Protein AF-A0A939ADZ7-F1 (afdb_monomer)

Secondary structure (DSSP, 8-state):
-----------------------------------------------PPPP-SB-SSGGGTTTSEEETTTTEEES-SSGGGSPTTEEEETTEEEE-TTB-SSGGGTGGGT-EEETTTTEEES-SSGGGSPTTEEEETTEEEE-SS-TT-EEEETTEEEEE-TTS-EEEESS----S-TTEEEEEEETTEEEEEEEPP---S-TTEEEEEETTTEEEEEE---B---S-TTEES-EEETTEEE--EE--S-SSGGGGGGG--S-TTS--EEEETTEEEE-GGG--PPPPPSSTTEEEEEETTTTEEEEEEPPTT-B---S-TTEEEEEEETTEEEEEEP------TTEEEEEETTTEEEEEEP-SB---S-TTEEEEEEETTEEEEEEP------TTEEEEEETTTEEEEEEP-SB---S-TTEEEEEEETTEEEEEE------S-TTB--EEETTTEEE--B---B---S-TTEES-EEETTEEEPPSEE-----S-TTEEEEE-TTT--EEEEE---B---S-TT--S-EEETTEEE---

Foldseek 3Di:
DDDDDDDDDDDDDDDDDDDDDDDDDDDDDDDDDDDDDDDDDDDPPDDPDFDPDFACAQVNGPVFGAPNVVRGTAQDDFQVSEAAQWTQDPRHTHGDDQFACFQVVLVVVCFTAPNRNRGTACDPFQVSEDPQWGDDPRDTDGAPADAQDWWDDAFFIWHQHPRNHIDGDQAPADPQFLQWGRWTDHGTHTDDTDGDDLCPVQPQWDWDADRNPGIDTDGDFDADDQPQPQFDGWTHDPSHTDGHDGHAQDDAQVSQVVVDPQFQQQAGFGDDSRDTDGDPVSHQDDDADPAQQWGFDQDGNPRDTDTDGHDWQCDGCLLFLQFDSWTDDPRHTDGDGHFQDPPQPQFDWDQDRHPGIDTHGHWDFDPLVWLQFPGWITDRSDIDGHGDDLDPPQPQWDWDQDTPPGTDTHGHWDADDLQFLQFPPWTGDPSHTDGDGHDFDDPPQPQFDWDQDRNPGTDTFGDFAFDDLVFLQFPRFTTDRSHTDGHPDGDDLCPVQPQWDWDADRNPRDIDTHGDFDFDDLVDPVFPRFTGDPSHTDGHD

Radius of gyration: 69.58 Å; Cα contacts (8 Å, |Δi|>4): 1138; chains: 1; bounding box: 148×89×194 Å

Solvent-accessible surface area (backbone atoms only — not comparable to full-atom values): 31118 Å² total; per-residue (Å²): 136,83,86,86,88,90,83,89,83,82,87,83,88,83,83,82,85,84,88,84,87,81,89,82,89,81,91,89,84,91,81,87,88,88,80,88,84,79,84,80,76,77,84,76,85,66,74,82,78,77,55,91,54,80,26,84,41,44,82,70,19,66,97,32,33,37,40,66,90,77,27,36,46,31,58,18,93,43,44,88,61,31,59,54,17,33,27,46,53,99,36,36,64,40,75,32,92,71,32,16,79,40,42,82,70,16,49,90,76,74,23,37,36,34,60,82,71,5,32,54,22,57,19,88,42,51,85,62,33,61,96,65,29,24,47,57,92,39,32,65,41,71,48,76,43,62,57,73,44,62,48,38,62,44,65,40,20,30,33,15,36,88,62,12,46,73,40,82,36,93,72,65,31,77,70,79,46,55,32,46,43,78,29,31,29,53,82,45,41,51,73,50,61,41,79,48,84,39,77,81,84,51,74,16,42,51,57,38,65,39,52,85,78,18,62,49,71,44,69,40,72,38,73,44,75,62,82,54,96,42,46,50,77,19,33,21,52,96,54,36,56,38,78,36,53,80,69,57,77,23,92,46,52,72,57,19,60,87,72,58,87,61,38,35,37,74,20,51,49,35,45,53,97,30,34,65,40,68,35,74,90,50,37,48,80,55,64,81,48,93,47,64,21,32,43,44,44,58,38,34,83,71,45,44,67,42,80,42,70,50,59,78,67,39,74,32,71,69,80,38,59,34,42,40,84,30,18,15,55,95,60,36,49,50,48,48,76,56,81,50,70,89,84,52,84,16,37,48,63,38,65,38,51,81,81,18,68,41,69,46,62,34,75,49,76,46,76,64,84,49,62,41,32,50,73,29,30,21,55,92,41,37,53,45,48,38,75,47,82,44,78,81,87,49,82,16,39,48,57,41,61,40,87,86,75,16,71,42,73,41,72,36,76,48,78,44,79,64,76,41,42,32,39,43,82,23,25,22,55,91,51,36,50,47,48,43,81,48,82,59,71,76,86,82,53,77,16,35,49,68,42,61,37,52,83,74,11,69,41,63,52,56,34,72,46,76,42,75,61,82,42,63,30,41,41,78,16,28,17,52,91,50,37,55,39,73,22,92,44,60,50,83,39,76,82,81,50,73,14,37,50,57,40,53,36,65,88,77,46,46,66,42,70,46,66,34,74,40,72,39,78,69,82,53,94,85,42,44,77,18,34,19,54,95,53,35,58,38,78,32,103

pLDDT: mean 81.33, std 15.47, range [29.09, 96.38]

Structure (mmCIF, N/CA/C/O backbone):
data_AF-A0A939ADZ7-F1
#
_entry.id   AF-A0A939ADZ7-F1
#
loop_
_atom_site.group_PDB
_atom_site.id
_atom_site.type_symbol
_atom_site.label_atom_id
_atom_site.label_alt_id
_atom_site.label_comp_id
_atom_site.label_asym_id
_atom_site.label_entity_id
_atom_site.label_seq_id
_atom_site.pdbx_PDB_ins_code
_atom_site.Cartn_x
_atom_site.Cartn_y
_atom_site.Cartn_z
_atom_site.occupancy
_atom_site.B_iso_or_equiv
_atom_site.auth_seq_id
_atom_site.auth_comp_id
_atom_site.auth_asym_id
_atom_site.auth_atom_id
_atom_site.pdbx_PDB_model_num
ATOM 1 N N . GLY A 1 1 ? -21.342 45.042 35.442 1.00 41.06 1 GLY A N 1
ATOM 2 C CA . GLY A 1 1 ? -21.899 45.095 34.077 1.00 41.06 1 GLY A CA 1
ATOM 3 C C . GLY A 1 1 ? -21.190 44.031 33.276 1.00 41.06 1 GLY A C 1
ATOM 4 O O . GLY A 1 1 ? -19.979 43.977 33.375 1.00 41.06 1 GLY A O 1
ATOM 5 N N . LEU A 1 2 ? -21.853 43.115 32.585 1.00 41.38 2 LEU A N 1
ATOM 6 C CA . LEU A 1 2 ? -23.225 43.089 32.074 1.00 41.38 2 LEU A CA 1
ATOM 7 C C . LEU A 1 2 ? -24.041 41.930 32.696 1.00 41.38 2 LEU A C 1
ATOM 9 O O . LEU A 1 2 ? -23.500 40.850 32.895 1.00 41.38 2 LEU A O 1
ATOM 13 N N . GLY A 1 3 ? -25.317 42.184 33.021 1.00 33.56 3 GLY A N 1
ATOM 14 C CA . GLY A 1 3 ? -26.369 41.157 33.184 1.00 33.56 3 GLY A CA 1
ATOM 15 C C . GLY A 1 3 ? -26.961 40.828 31.804 1.00 33.56 3 GLY A C 1
ATOM 16 O O . GLY A 1 3 ? -26.734 41.600 30.876 1.00 33.56 3 GLY A O 1
ATOM 17 N N . LEU A 1 4 ? -27.683 39.737 31.537 1.00 39.09 4 LEU A N 1
ATOM 18 C CA . LEU A 1 4 ? -28.850 39.102 32.182 1.00 39.09 4 LEU A CA 1
ATOM 19 C C . LEU A 1 4 ? -29.192 37.840 31.304 1.00 39.09 4 LEU A C 1
ATOM 21 O O . LEU A 1 4 ? -28.713 37.801 30.173 1.00 39.09 4 LEU A O 1
ATOM 25 N N . PRO A 1 5 ? -30.139 36.933 31.636 1.00 53.47 5 PRO A N 1
ATOM 26 C CA . PRO A 1 5 ? -30.211 36.044 32.793 1.00 53.47 5 PRO A CA 1
ATOM 27 C C . PRO A 1 5 ? -30.414 34.539 32.461 1.00 53.47 5 PRO A C 1
ATOM 29 O O . PRO A 1 5 ? -30.680 34.110 31.343 1.00 53.47 5 PRO A O 1
ATOM 32 N N . LEU A 1 6 ? -30.336 33.794 33.561 1.00 34.78 6 LEU A N 1
ATOM 33 C CA . LEU A 1 6 ? -30.658 32.408 33.895 1.00 34.78 6 LEU A CA 1
ATOM 34 C C . LEU A 1 6 ? -32.182 32.119 33.952 1.00 34.78 6 LEU A C 1
ATOM 36 O O . LEU A 1 6 ? -32.889 32.912 34.570 1.00 34.78 6 LEU A O 1
ATOM 40 N N . VAL A 1 7 ? -32.648 30.960 33.449 1.00 35.06 7 VAL A N 1
ATOM 41 C CA . VAL A 1 7 ? -33.830 30.185 33.935 1.00 35.06 7 VAL A CA 1
ATOM 42 C C . VAL A 1 7 ? -33.586 28.701 33.577 1.00 35.06 7 VAL A C 1
ATOM 44 O O . VAL A 1 7 ? -33.503 28.373 32.401 1.00 35.06 7 VAL A O 1
ATOM 47 N N . LEU A 1 8 ? -33.132 27.838 34.494 1.00 32.56 8 LEU A N 1
ATOM 48 C CA . LEU A 1 8 ? -33.889 26.977 35.426 1.00 32.56 8 LEU A CA 1
ATOM 49 C C . LEU A 1 8 ? -34.907 26.018 34.762 1.00 32.56 8 LEU A C 1
ATOM 51 O O . LEU A 1 8 ? -36.024 26.417 34.463 1.00 32.56 8 LEU A O 1
ATOM 55 N N . PHE A 1 9 ? -34.560 24.730 34.652 1.00 29.42 9 PHE A N 1
ATOM 56 C CA . PHE A 1 9 ? -35.536 23.634 34.694 1.00 29.42 9 PHE A CA 1
ATOM 57 C C . PHE A 1 9 ? -34.975 22.488 35.540 1.00 29.42 9 PHE A C 1
ATOM 59 O O . PHE A 1 9 ? -33.898 21.959 35.272 1.00 29.42 9 PHE A O 1
ATOM 66 N N . LEU A 1 10 ? -35.709 22.173 36.606 1.00 35.06 10 LEU A N 1
ATOM 67 C CA . LEU A 1 10 ? -35.498 21.046 37.503 1.00 35.06 10 LEU A CA 1
ATOM 68 C C . LEU A 1 10 ? -36.211 19.803 36.951 1.00 35.06 10 LEU A C 1
ATOM 70 O O . LEU A 1 10 ? -37.359 19.887 36.528 1.00 35.06 10 LEU A O 1
ATOM 74 N N . ALA A 1 11 ? -35.466 18.699 36.991 1.00 34.06 11 ALA A N 1
ATOM 75 C CA . ALA A 1 11 ? -35.806 17.316 37.336 1.00 34.06 11 ALA A CA 1
ATOM 76 C C . ALA A 1 11 ? -37.258 16.801 37.247 1.00 34.06 11 ALA A C 1
ATOM 78 O O . ALA A 1 11 ? -38.188 17.386 37.795 1.00 34.06 11 ALA A O 1
ATOM 79 N N . GLY A 1 12 ? -37.383 15.561 36.758 1.00 32.12 12 GLY A N 1
ATOM 80 C CA . GLY A 1 12 ? -38.486 14.674 37.133 1.00 32.12 12 GLY A CA 1
ATOM 81 C C . GLY A 1 12 ? -38.678 13.484 36.201 1.00 32.12 12 GLY A C 1
ATOM 82 O O . GLY A 1 12 ? -39.485 13.550 35.285 1.00 32.12 12 GLY A O 1
ATOM 83 N N . CYS A 1 13 ? -37.941 12.401 36.445 1.00 31.77 13 CYS A N 1
ATOM 84 C CA . CYS A 1 13 ? -38.163 11.083 35.847 1.00 31.77 13 CYS A CA 1
ATOM 85 C C . CYS A 1 13 ? -39.408 10.427 36.483 1.00 31.77 13 CYS A C 1
ATOM 87 O O . CYS A 1 13 ? -39.608 10.571 37.689 1.00 31.77 13 CYS A O 1
ATOM 89 N N . GLY A 1 14 ? -40.212 9.687 35.716 1.00 31.20 14 GLY A N 1
ATOM 90 C CA . GLY A 1 14 ? -41.337 8.917 36.258 1.00 31.20 14 GLY A CA 1
ATOM 91 C C . GLY A 1 14 ? -42.089 8.131 35.188 1.00 31.20 14 GLY A C 1
ATOM 92 O O . GLY A 1 14 ? -42.891 8.693 34.452 1.00 31.20 14 GLY A O 1
ATOM 93 N N . ALA A 1 15 ? -41.779 6.840 35.098 1.00 33.88 15 ALA A N 1
ATOM 94 C CA . ALA A 1 15 ? -42.425 5.846 34.248 1.00 33.88 15 ALA A CA 1
ATOM 95 C C . ALA A 1 15 ? -43.771 5.353 34.828 1.00 33.88 15 ALA A C 1
ATOM 97 O O . ALA A 1 15 ? -44.069 5.599 35.994 1.00 33.88 15 ALA A O 1
ATOM 98 N N . ALA A 1 16 ? -44.483 4.563 34.008 1.00 33.78 16 ALA A N 1
ATOM 99 C CA . ALA A 1 16 ? -45.806 3.944 34.196 1.00 33.78 16 ALA A CA 1
ATOM 100 C C . ALA A 1 16 ? -46.971 4.935 34.005 1.00 33.78 16 ALA A C 1
ATOM 102 O O . ALA A 1 16 ? -47.043 5.962 34.659 1.00 33.78 16 ALA A O 1
ATOM 103 N N . GLY A 1 17 ? -47.899 4.750 33.067 1.00 31.72 17 GLY A N 1
ATOM 104 C CA . GLY A 1 17 ? -48.517 3.508 32.614 1.00 31.72 17 GLY A CA 1
ATOM 105 C C . GLY A 1 17 ? -49.982 3.532 33.065 1.00 31.72 17 GLY A C 1
ATOM 106 O O . GLY A 1 17 ? -50.257 3.953 34.182 1.00 31.72 17 GLY A O 1
ATOM 107 N N . ILE A 1 18 ? -50.875 3.015 32.214 1.00 33.19 18 ILE A N 1
ATOM 108 C CA . ILE A 1 18 ? -52.309 2.737 32.447 1.00 33.19 18 ILE A CA 1
ATOM 109 C C . ILE A 1 18 ? -53.301 3.815 31.948 1.00 33.19 18 ILE A C 1
ATOM 111 O O . ILE A 1 18 ? -53.555 4.818 32.600 1.00 33.19 18 ILE A O 1
ATOM 115 N N . ALA A 1 19 ? -53.860 3.481 30.775 1.00 32.88 19 ALA A N 1
ATOM 116 C CA . ALA A 1 19 ? -55.273 3.428 30.361 1.00 32.88 19 ALA A CA 1
ATOM 117 C C . ALA A 1 19 ? -56.211 4.660 30.452 1.00 32.88 19 ALA A C 1
ATOM 119 O O . ALA A 1 19 ? -56.060 5.512 31.322 1.00 32.88 19 ALA A O 1
ATOM 120 N N . PRO A 1 20 ? -57.214 4.741 29.546 1.00 45.31 20 PRO A N 1
ATOM 121 C CA . PRO A 1 20 ? -58.005 5.947 29.339 1.00 45.31 20 PRO A CA 1
ATOM 122 C C . PRO A 1 20 ? -59.422 5.888 29.956 1.00 45.31 20 PRO A C 1
ATOM 124 O O . PRO A 1 20 ? -59.930 4.815 30.277 1.00 45.31 20 PRO A O 1
ATOM 127 N N . GLU A 1 21 ? -60.047 7.078 29.969 1.00 37.72 21 GLU A N 1
ATOM 128 C CA . GLU A 1 21 ? -61.492 7.393 30.070 1.00 37.72 21 GLU A CA 1
ATOM 129 C C . GLU A 1 21 ? -62.158 7.284 31.469 1.00 37.72 21 GLU A C 1
ATOM 131 O O . GLU A 1 21 ? -61.696 6.497 32.294 1.00 37.72 21 GLU A O 1
ATOM 136 N N . PRO A 1 22 ? -63.275 8.010 31.767 1.00 50.34 22 PRO A N 1
ATOM 137 C CA . PRO A 1 22 ? -64.154 8.740 30.831 1.00 50.34 22 PRO A CA 1
ATOM 138 C C . PRO A 1 22 ? -64.670 10.145 31.265 1.00 50.34 22 PRO A C 1
ATOM 140 O O . PRO A 1 22 ? -64.716 10.497 32.439 1.00 50.34 22 PRO A O 1
ATOM 143 N N . PHE A 1 23 ? -65.187 10.873 30.260 1.00 29.89 23 PHE A N 1
ATOM 144 C CA . PHE A 1 23 ? -66.397 11.732 30.261 1.00 29.89 23 PHE A CA 1
ATOM 145 C C . PHE A 1 23 ? -66.532 12.973 31.193 1.00 29.89 23 PHE A C 1
ATOM 147 O O . PHE A 1 23 ? -66.532 12.874 32.414 1.00 29.89 23 PHE A O 1
ATOM 154 N N . ILE A 1 24 ? -66.849 14.142 30.598 1.00 32.09 24 ILE A N 1
ATOM 155 C CA . ILE A 1 24 ? -68.176 14.831 30.594 1.00 32.09 24 ILE A CA 1
ATOM 156 C C . ILE A 1 24 ? -68.029 16.318 30.166 1.00 32.09 24 ILE A C 1
ATOM 158 O O . ILE A 1 24 ? -67.402 17.114 30.854 1.00 32.09 24 ILE A O 1
ATOM 162 N N . SER A 1 25 ? -68.712 16.653 29.058 1.00 29.09 25 SER A N 1
ATOM 163 C CA . SER A 1 25 ? -69.558 17.837 28.757 1.00 29.09 25 SER A CA 1
ATOM 164 C C . SER A 1 25 ? -69.064 19.280 28.991 1.00 29.09 25 SER A C 1
ATOM 166 O O . SER A 1 25 ? -68.845 19.691 30.124 1.00 29.09 25 SER A O 1
ATOM 168 N N . ALA A 1 26 ? -69.141 20.129 27.954 1.00 33.09 26 ALA A N 1
ATOM 169 C CA . ALA A 1 26 ? -70.299 21.012 27.690 1.00 33.09 26 ALA A CA 1
ATOM 170 C C . ALA A 1 26 ? -69.956 22.174 26.724 1.00 33.09 26 ALA A C 1
ATOM 172 O O . ALA A 1 26 ? -69.052 22.959 26.985 1.00 33.09 26 ALA A O 1
ATOM 173 N N . ASP A 1 27 ? -70.730 22.238 25.637 1.00 35.34 27 ASP A N 1
ATOM 174 C CA . ASP A 1 27 ? -71.333 23.389 24.936 1.00 35.34 27 ASP A CA 1
ATOM 175 C C . ASP A 1 27 ? -70.704 24.803 24.903 1.00 35.34 27 ASP A C 1
ATOM 177 O O . ASP A 1 27 ? -70.404 25.411 25.930 1.00 35.34 27 ASP A O 1
ATOM 181 N N . GLY A 1 28 ? -70.751 25.401 23.699 1.00 29.48 28 GLY A N 1
ATOM 182 C CA . GLY A 1 28 ? -71.043 26.831 23.525 1.00 29.48 28 GLY A CA 1
ATOM 183 C C . GLY A 1 28 ? -70.237 27.581 22.455 1.00 29.48 28 GLY A C 1
ATOM 184 O O . GLY A 1 28 ? -69.140 28.054 22.739 1.00 29.48 28 GLY A O 1
ATOM 185 N N . GLY A 1 29 ? -70.830 27.821 21.273 1.00 31.69 29 GLY A N 1
ATOM 186 C CA . GLY A 1 29 ? -70.430 28.940 20.400 1.00 31.69 29 GLY A CA 1
ATOM 187 C C . GLY A 1 29 ? -70.726 28.787 18.901 1.00 31.69 29 GLY A C 1
ATOM 188 O O . GLY A 1 29 ? -69.866 28.341 18.150 1.00 31.69 29 GLY A O 1
ATOM 189 N N . GLU A 1 30 ? -71.912 29.218 18.460 1.00 33.22 30 GLU A N 1
ATOM 190 C CA . GLU A 1 30 ? -72.320 29.365 17.049 1.00 33.22 30 GLU A CA 1
ATOM 191 C C . GLU A 1 30 ? -71.537 30.466 16.289 1.00 33.22 30 GLU A C 1
ATOM 193 O O . GLU A 1 30 ? -71.238 31.529 16.837 1.00 33.22 30 GLU A O 1
ATOM 198 N N . LEU A 1 31 ? -71.281 30.240 14.989 1.00 34.56 31 LEU A N 1
ATOM 199 C CA . LEU A 1 31 ? -70.804 31.220 13.993 1.00 34.56 31 LEU A CA 1
ATOM 200 C C . LEU A 1 31 ? -71.931 31.545 12.975 1.00 34.56 31 LEU A C 1
ATOM 202 O O . LEU A 1 31 ? -72.730 30.661 12.666 1.00 34.56 31 LEU A O 1
ATOM 206 N N . PRO A 1 32 ? -72.020 32.785 12.442 1.00 36.25 32 PRO A N 1
ATOM 207 C CA . PRO A 1 32 ? -73.154 33.265 11.636 1.00 36.25 32 PRO A CA 1
ATOM 208 C C . PRO A 1 32 ? -73.105 32.843 10.145 1.00 36.25 32 PRO A C 1
ATOM 210 O O . PRO A 1 32 ? -72.054 32.430 9.656 1.00 36.25 32 PRO A O 1
ATOM 213 N N . PRO A 1 33 ? -74.231 32.959 9.400 1.00 38.72 33 PRO A N 1
ATOM 214 C CA . PRO A 1 33 ? -74.482 32.207 8.169 1.00 38.72 33 PRO A CA 1
ATOM 215 C C . PRO A 1 33 ? -74.115 32.964 6.882 1.00 38.72 33 PRO A C 1
ATOM 217 O O . PRO A 1 33 ? -74.312 34.176 6.789 1.00 38.72 33 PRO A O 1
ATOM 220 N N . GLY A 1 34 ? -73.685 32.223 5.852 1.00 36.22 34 GLY A N 1
ATOM 221 C CA . GLY A 1 34 ? -73.659 32.715 4.469 1.00 36.22 34 GLY A CA 1
ATOM 222 C C . GLY A 1 34 ? -72.489 32.241 3.603 1.00 36.22 34 GLY A C 1
ATOM 223 O O . GLY A 1 34 ? -71.708 33.074 3.156 1.00 36.22 34 GLY A O 1
ATOM 224 N N . ALA A 1 35 ? -72.394 30.941 3.314 1.00 32.12 35 ALA A N 1
ATOM 225 C CA . ALA A 1 35 ? -71.758 30.447 2.089 1.00 32.12 35 ALA A CA 1
ATOM 226 C C . ALA A 1 35 ? -72.382 29.094 1.706 1.00 32.12 35 ALA A C 1
ATOM 228 O O . ALA A 1 35 ? -72.459 28.182 2.526 1.00 32.12 35 ALA A O 1
ATOM 229 N N . GLU A 1 36 ? -72.904 29.021 0.486 1.00 33.62 36 GLU A N 1
ATOM 230 C CA . GLU A 1 36 ? -73.672 27.911 -0.079 1.00 33.62 36 GLU A CA 1
ATOM 231 C C . GLU A 1 36 ? -72.821 26.641 -0.258 1.00 33.62 36 GLU A C 1
ATOM 233 O O . GLU A 1 36 ? -71.738 26.683 -0.837 1.00 33.62 36 GLU A O 1
ATOM 238 N N . LEU A 1 37 ? -73.345 25.495 0.188 1.00 30.09 37 LEU A N 1
ATOM 239 C CA . LEU A 1 37 ? -72.853 24.163 -0.170 1.00 30.09 37 LEU A CA 1
ATOM 240 C C . LEU A 1 37 ? -73.664 23.667 -1.370 1.00 30.09 37 LEU A C 1
ATOM 242 O O . LEU A 1 37 ? -74.788 23.186 -1.224 1.00 30.09 37 LEU A O 1
ATOM 246 N N . VAL A 1 38 ? -73.090 23.821 -2.563 1.00 36.84 38 VAL A N 1
ATOM 247 C CA . VAL A 1 38 ? -73.550 23.119 -3.761 1.00 36.84 38 VAL A CA 1
ATOM 248 C C . VAL A 1 38 ? -73.135 21.655 -3.628 1.00 36.84 38 VAL A C 1
ATOM 250 O O . VAL A 1 38 ? -71.985 21.334 -3.337 1.00 36.84 38 VAL A O 1
ATOM 253 N N . THR A 1 39 ? -74.124 20.791 -3.805 1.00 33.53 39 THR A N 1
ATOM 254 C CA . THR A 1 39 ? -74.076 19.331 -3.792 1.00 33.53 39 THR A CA 1
ATOM 255 C C . THR A 1 39 ? -72.997 18.790 -4.730 1.00 33.53 39 THR A C 1
ATOM 257 O O . THR A 1 39 ? -73.065 19.010 -5.938 1.00 33.53 39 THR A O 1
ATOM 260 N N . GLY A 1 40 ? -72.012 18.084 -4.169 1.00 31.84 40 GLY A N 1
ATOM 261 C CA . GLY A 1 40 ? -71.030 17.318 -4.930 1.00 31.84 40 GLY A CA 1
ATOM 262 C C . GLY A 1 40 ? -71.652 16.028 -5.454 1.00 31.84 40 GLY A C 1
ATOM 263 O O . GLY A 1 40 ? -71.938 15.121 -4.674 1.00 31.84 40 GLY A O 1
ATOM 264 N N . ASP A 1 41 ? -71.857 15.973 -6.767 1.00 37.19 41 ASP A N 1
ATOM 265 C CA . ASP A 1 41 ? -72.013 14.724 -7.503 1.00 37.19 41 ASP A CA 1
ATOM 266 C C . ASP A 1 41 ? -70.710 13.911 -7.409 1.00 37.19 41 ASP A C 1
ATOM 268 O O . ASP A 1 41 ? -69.616 14.427 -7.634 1.00 37.19 41 ASP A O 1
ATOM 272 N N . THR A 1 42 ? -70.880 12.649 -7.015 1.00 36.78 42 THR A N 1
ATOM 273 C CA . THR A 1 42 ? -70.026 11.466 -7.218 1.00 36.78 42 THR A CA 1
ATOM 274 C C . THR A 1 42 ? -68.594 11.714 -7.711 1.00 36.78 42 THR A C 1
ATOM 276 O O . THR A 1 42 ? -68.357 11.878 -8.909 1.00 36.78 42 THR A O 1
ATOM 279 N N . LEU A 1 43 ? -67.622 11.622 -6.796 1.00 33.53 43 LEU A N 1
ATOM 280 C CA . LEU A 1 43 ? -66.243 11.306 -7.162 1.00 33.53 43 LEU A CA 1
ATOM 281 C C . LEU A 1 43 ? -66.222 9.847 -7.635 1.00 33.53 43 LEU A C 1
ATOM 283 O O . LEU A 1 43 ? -66.379 8.919 -6.843 1.00 33.53 43 LEU A O 1
ATOM 287 N N . ASP A 1 44 ? -66.109 9.678 -8.943 1.00 35.09 44 ASP A N 1
ATOM 288 C CA . ASP A 1 44 ? -65.829 8.417 -9.611 1.00 35.09 44 ASP A CA 1
ATOM 289 C C . ASP A 1 44 ? -64.498 7.858 -9.074 1.00 35.09 44 ASP A C 1
ATOM 291 O O . ASP A 1 44 ? -63.436 8.433 -9.321 1.00 35.09 44 ASP A O 1
ATOM 295 N N . LEU A 1 45 ? -64.550 6.776 -8.286 1.00 45.06 45 LEU A N 1
ATOM 296 C CA . LEU A 1 45 ? -63.386 5.951 -7.938 1.00 45.06 45 LEU A CA 1
ATOM 297 C C . LEU A 1 45 ? -63.007 5.133 -9.179 1.00 45.06 45 LEU A C 1
ATOM 299 O O . LEU A 1 45 ? -63.145 3.911 -9.211 1.00 45.06 45 LEU A O 1
ATOM 303 N N . SER A 1 46 ? -62.570 5.830 -10.224 1.00 46.66 46 SER A N 1
ATOM 304 C CA . SER A 1 46 ? -61.907 5.202 -11.355 1.00 46.66 46 SER A CA 1
ATOM 305 C C . SER A 1 46 ? -60.553 4.686 -10.874 1.00 46.66 46 SER A C 1
ATOM 307 O O . SER A 1 46 ? -59.835 5.341 -10.114 1.00 46.66 46 SER A O 1
ATOM 309 N N . THR A 1 47 ? -60.251 3.448 -11.257 1.00 58.31 47 THR A N 1
ATOM 310 C CA . THR A 1 47 ? -58.935 2.819 -11.124 1.00 58.31 47 THR A CA 1
ATOM 311 C C . THR A 1 47 ? -57.830 3.815 -11.486 1.00 58.31 47 THR A C 1
ATOM 313 O O . THR A 1 47 ? -58.028 4.573 -12.436 1.00 58.31 47 THR A O 1
ATOM 316 N N . PRO A 1 48 ? -56.683 3.835 -10.777 1.00 66.50 48 PRO A N 1
ATOM 317 C CA . PRO A 1 48 ? -55.590 4.742 -11.118 1.00 66.50 48 PRO A CA 1
ATOM 318 C C . PRO A 1 48 ? -55.247 4.610 -12.606 1.00 66.50 48 PRO A C 1
ATOM 320 O O . PRO A 1 48 ? -55.114 3.492 -13.094 1.00 66.50 48 PRO A O 1
ATOM 323 N N . ASP A 1 49 ? -55.123 5.716 -13.336 1.00 78.06 49 ASP A N 1
ATOM 324 C CA . ASP A 1 49 ? -54.719 5.645 -14.742 1.00 78.06 49 ASP A CA 1
ATOM 325 C C . ASP A 1 49 ? -53.305 5.042 -14.847 1.00 78.06 49 ASP A C 1
ATOM 327 O O . ASP A 1 49 ? -52.398 5.413 -14.092 1.00 78.06 49 ASP A O 1
ATOM 331 N N . ILE A 1 50 ? -53.109 4.096 -15.772 1.00 80.88 50 ILE A N 1
ATOM 332 C CA . ILE A 1 50 ? -51.803 3.464 -16.004 1.00 80.88 50 ILE A CA 1
ATOM 333 C C . ILE A 1 50 ? -50.832 4.530 -16.545 1.00 80.88 50 ILE A C 1
ATOM 335 O O . ILE A 1 50 ? -51.171 5.199 -17.523 1.00 80.88 50 ILE A O 1
ATOM 339 N N . PRO A 1 51 ? -49.628 4.703 -15.960 1.00 81.88 51 PRO A N 1
ATOM 340 C CA . PRO A 1 51 ? -48.674 5.710 -16.412 1.00 81.88 51 PRO A CA 1
ATOM 341 C C . PRO A 1 51 ? -48.312 5.571 -17.898 1.00 81.88 51 PRO A C 1
ATOM 343 O O . PRO A 1 51 ? -47.779 4.547 -18.331 1.00 81.88 51 PRO A O 1
ATOM 346 N N . ASP A 1 52 ? -48.550 6.634 -18.669 1.00 73.69 52 ASP A N 1
ATOM 347 C CA . ASP A 1 52 ? -48.141 6.730 -20.070 1.00 73.69 52 ASP A CA 1
ATOM 348 C C . ASP A 1 52 ? -46.637 7.046 -20.169 1.00 73.69 52 ASP A C 1
ATOM 350 O O . ASP A 1 52 ? -46.204 8.188 -19.992 1.00 73.69 52 ASP A O 1
ATOM 354 N N . GLY A 1 53 ? -45.812 6.042 -20.476 1.00 77.38 53 GLY A N 1
ATOM 355 C CA . GLY A 1 53 ? -44.377 6.237 -20.697 1.00 77.38 53 GLY A CA 1
ATOM 356 C C . GLY A 1 53 ? -43.581 4.937 -20.827 1.00 77.38 53 GLY A C 1
ATOM 357 O O . GLY A 1 53 ? -44.059 3.877 -20.417 1.00 77.38 53 GLY A O 1
ATOM 358 N N . PRO A 1 54 ? -42.369 4.985 -21.419 1.00 83.38 54 PRO A N 1
ATOM 359 C CA . PRO A 1 54 ? -41.502 3.825 -21.454 1.00 83.38 54 PRO A CA 1
ATOM 360 C C . PRO A 1 54 ? -40.990 3.514 -20.051 1.00 83.38 54 PRO A C 1
ATOM 362 O O . PRO A 1 54 ? -40.474 4.396 -19.367 1.00 83.38 54 PRO A O 1
ATOM 365 N N . CYS A 1 55 ? -41.093 2.255 -19.649 1.00 90.50 55 CYS A N 1
ATOM 366 C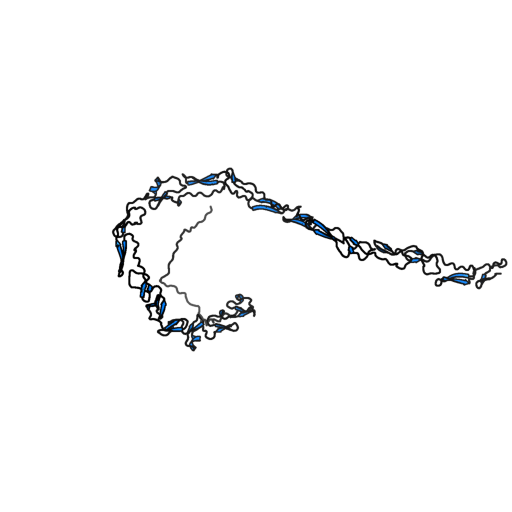 CA . CYS A 1 55 ? -40.612 1.798 -18.353 1.00 90.50 55 CYS A CA 1
ATOM 367 C C . CYS A 1 55 ? -39.354 0.940 -18.501 1.00 90.50 55 CYS A C 1
ATOM 369 O O . CYS A 1 55 ? -39.166 0.234 -19.498 1.00 90.50 55 CYS A O 1
ATOM 371 N N . THR A 1 56 ? -38.494 0.990 -17.488 1.00 89.56 56 THR A N 1
ATOM 372 C CA . THR A 1 56 ? -37.314 0.120 -17.363 1.00 89.56 56 THR A CA 1
ATOM 373 C C . THR A 1 56 ? -37.363 -0.748 -16.111 1.00 89.56 56 THR A C 1
ATOM 375 O O . THR A 1 56 ? -36.687 -1.775 -16.053 1.00 89.56 56 THR A O 1
ATOM 378 N N . SER A 1 57 ? -38.189 -0.372 -15.132 1.00 89.94 57 SER A N 1
ATOM 379 C CA . SER A 1 57 ? -38.431 -1.115 -13.899 1.00 89.94 57 SER A CA 1
ATOM 380 C C . SER A 1 57 ? -39.835 -0.840 -13.352 1.00 89.94 57 SER A C 1
ATOM 382 O O . SER A 1 57 ? -40.485 0.124 -13.751 1.00 89.94 57 SER A O 1
ATOM 384 N N . ASP A 1 58 ? -40.296 -1.657 -12.404 1.00 88.75 58 ASP A N 1
ATOM 385 C CA . ASP A 1 58 ? -41.606 -1.473 -11.757 1.00 88.75 58 ASP A CA 1
ATOM 386 C C . ASP A 1 58 ? -41.716 -0.142 -10.994 1.00 88.75 58 ASP A C 1
ATOM 388 O O . ASP A 1 58 ? -42.818 0.344 -10.755 1.00 88.75 58 ASP A O 1
ATOM 392 N N . GLU A 1 59 ? -40.593 0.494 -10.640 1.00 87.88 59 GLU A N 1
ATOM 393 C CA . GLU A 1 59 ? -40.614 1.813 -10.000 1.00 87.88 59 GLU A CA 1
ATOM 394 C C . GLU A 1 59 ? -41.205 2.901 -10.891 1.00 87.88 59 GLU A C 1
ATOM 396 O O . GLU A 1 59 ? -41.844 3.817 -10.374 1.00 87.88 59 GLU A O 1
ATOM 401 N N . ASP A 1 60 ? -41.052 2.752 -12.206 1.00 86.69 60 ASP A N 1
ATOM 402 C CA . ASP A 1 60 ? -41.560 3.685 -13.211 1.00 86.69 60 ASP A CA 1
ATOM 403 C C . ASP A 1 60 ? -43.091 3.584 -13.364 1.00 86.69 60 ASP A C 1
ATOM 405 O O . ASP A 1 60 ? -43.721 4.497 -13.894 1.00 86.69 60 ASP A O 1
ATOM 409 N N . CYS A 1 61 ? -43.692 2.480 -12.899 1.00 88.00 61 CYS A N 1
ATOM 410 C CA . CYS A 1 61 ? -45.089 2.127 -13.152 1.00 88.00 61 CYS A CA 1
ATOM 411 C C . CYS A 1 61 ? -45.981 2.123 -11.904 1.00 88.00 61 CYS A C 1
ATOM 413 O O . CYS A 1 61 ? -47.179 1.895 -12.047 1.00 88.00 61 CYS A O 1
ATOM 415 N N . LYS A 1 62 ? -45.444 2.366 -10.697 1.00 87.88 62 LYS A N 1
ATOM 416 C CA . LYS A 1 62 ? -46.184 2.240 -9.422 1.00 87.88 62 LYS A CA 1
ATOM 417 C C . LYS A 1 62 ? -47.551 2.962 -9.474 1.00 87.88 62 LYS A C 1
ATOM 419 O O . LYS A 1 62 ? -47.579 4.148 -9.802 1.00 87.88 62 LYS A O 1
ATOM 424 N N . PRO A 1 63 ? -48.670 2.300 -9.103 1.00 83.19 63 PRO A N 1
ATOM 425 C CA . PRO A 1 63 ? -48.776 0.989 -8.439 1.00 83.19 63 PRO A CA 1
ATOM 426 C C . PRO A 1 63 ? -48.779 -0.236 -9.381 1.00 83.19 63 PRO A C 1
ATOM 428 O O . PRO A 1 63 ? -48.965 -1.355 -8.913 1.00 83.19 63 PRO A O 1
ATOM 431 N N . PHE A 1 64 ? -48.586 -0.034 -10.681 1.00 90.62 64 PHE A N 1
ATOM 432 C CA . PHE A 1 64 ? -48.573 -1.056 -11.730 1.00 90.62 64 PHE A CA 1
ATOM 433 C C . PHE A 1 64 ? -47.168 -1.615 -11.996 1.00 90.62 64 PHE A C 1
ATOM 435 O O . PHE A 1 64 ? -46.197 -1.252 -11.329 1.00 90.62 64 PHE A O 1
ATOM 442 N N . TYR A 1 65 ? -47.051 -2.496 -12.993 1.00 92.12 65 TYR A N 1
ATOM 443 C CA . TYR A 1 65 ? -45.834 -3.262 -13.269 1.00 92.12 65 TYR A CA 1
ATOM 444 C C . TYR A 1 65 ? -45.273 -2.967 -14.658 1.00 92.12 65 TYR A C 1
ATOM 446 O O . TYR A 1 65 ? -46.016 -2.729 -15.609 1.00 92.12 65 TYR A O 1
ATOM 454 N N . CYS A 1 66 ? -43.953 -3.018 -14.799 1.00 92.19 66 CYS A N 1
ATOM 455 C CA . CYS A 1 66 ? -43.276 -2.772 -16.062 1.00 92.19 66 CYS A CA 1
ATOM 456 C C . CYS A 1 66 ? -43.097 -4.067 -16.864 1.00 92.19 66 CYS A C 1
ATOM 458 O O . CYS A 1 66 ? -42.311 -4.942 -16.488 1.00 92.19 66 CYS A O 1
ATOM 460 N N . ASP A 1 67 ? -43.731 -4.178 -18.039 1.00 91.69 67 ASP A N 1
ATOM 461 C CA . ASP A 1 67 ? -43.306 -5.192 -19.008 1.00 91.69 67 ASP A CA 1
ATOM 462 C C . ASP A 1 67 ? -42.029 -4.724 -19.707 1.00 91.69 67 ASP A C 1
ATOM 464 O O . ASP A 1 67 ? -42.069 -4.053 -20.740 1.00 91.69 67 ASP A O 1
ATOM 468 N N . THR A 1 68 ? -40.888 -5.143 -19.168 1.00 89.00 68 THR A N 1
ATOM 469 C CA . THR A 1 68 ? -39.551 -4.838 -19.697 1.00 89.00 68 THR A CA 1
ATOM 470 C C . THR A 1 68 ? -39.322 -5.299 -21.142 1.00 89.00 68 THR A C 1
ATOM 472 O O . THR A 1 68 ? -38.413 -4.793 -21.798 1.00 89.00 68 THR A O 1
ATOM 475 N N . LYS A 1 69 ? -40.134 -6.220 -21.687 1.00 89.19 69 LYS A N 1
ATOM 476 C CA . LYS A 1 69 ? -40.028 -6.641 -23.098 1.00 89.19 69 LYS A CA 1
ATOM 477 C C . LYS A 1 69 ? -40.691 -5.657 -24.049 1.00 89.19 69 LYS A C 1
ATOM 479 O O . LYS A 1 69 ? -40.190 -5.467 -25.155 1.00 89.19 69 LYS A O 1
ATOM 484 N N . SER A 1 70 ? -41.821 -5.074 -23.651 1.00 88.56 70 SER A N 1
ATOM 485 C CA . SER A 1 70 ? -42.501 -4.039 -24.439 1.00 88.56 70 SER A CA 1
ATOM 486 C C . SER A 1 70 ? -42.152 -2.615 -24.007 1.00 88.56 70 SER A C 1
ATOM 488 O O . SER A 1 70 ? -42.501 -1.693 -24.732 1.00 88.56 70 SER A O 1
ATOM 490 N N . ALA A 1 71 ? -41.461 -2.449 -22.874 1.00 89.81 71 ALA A N 1
ATOM 491 C CA . ALA A 1 71 ? -41.183 -1.177 -22.210 1.00 89.81 71 ALA A CA 1
ATOM 492 C C . ALA A 1 71 ? -42.460 -0.356 -21.958 1.00 89.81 71 ALA A C 1
ATOM 494 O O . ALA A 1 71 ? -42.496 0.831 -22.249 1.00 89.81 71 ALA A O 1
ATOM 495 N N . VAL A 1 72 ? -43.527 -0.995 -21.465 1.00 91.12 72 VAL A N 1
ATOM 496 C CA . VAL A 1 72 ? -44.828 -0.352 -21.192 1.00 91.12 72 VAL A CA 1
ATOM 497 C C . VAL A 1 72 ? -45.344 -0.813 -19.830 1.00 91.12 72 VAL A C 1
ATOM 499 O O . VAL A 1 72 ? -45.196 -1.991 -19.489 1.00 91.12 72 VAL A O 1
ATOM 502 N N . CYS A 1 73 ? -45.948 0.106 -19.075 1.00 92.25 73 CYS A N 1
ATOM 503 C CA . CYS A 1 73 ? -46.622 -0.193 -17.815 1.00 92.25 73 CYS A CA 1
ATOM 504 C C . CYS A 1 73 ? -47.929 -0.961 -18.053 1.00 92.25 73 CYS A C 1
ATOM 506 O O . CYS A 1 73 ? -48.687 -0.653 -18.969 1.00 92.25 73 CYS A O 1
ATOM 508 N N . VAL A 1 74 ? -48.179 -1.985 -17.244 1.00 91.44 74 VAL A N 1
ATOM 509 C CA . VAL A 1 74 ? -49.326 -2.890 -17.365 1.00 91.44 74 VAL A CA 1
ATOM 510 C C . VAL A 1 74 ? -49.876 -3.250 -15.988 1.00 91.44 74 VAL A C 1
ATOM 512 O O . VAL A 1 74 ? -49.132 -3.235 -15.007 1.00 91.44 74 VAL A O 1
ATOM 515 N N . GLU A 1 75 ? -51.151 -3.629 -15.900 1.00 90.19 75 GLU A N 1
ATOM 516 C CA . GLU A 1 75 ? -51.779 -3.926 -14.605 1.00 90.19 75 GLU A CA 1
ATOM 517 C C . GLU A 1 75 ? -51.191 -5.157 -13.922 1.00 90.19 75 GLU A C 1
ATOM 519 O O . GLU A 1 75 ? -51.092 -5.210 -12.699 1.00 90.19 75 GLU A O 1
ATOM 524 N N . CYS A 1 76 ? -50.779 -6.152 -14.707 1.00 91.81 76 CYS A N 1
ATOM 525 C CA . CYS A 1 76 ? -50.226 -7.386 -14.180 1.00 91.81 76 CYS A CA 1
ATOM 526 C C . CYS A 1 76 ? -49.282 -8.067 -15.172 1.00 91.81 76 CYS A C 1
ATOM 528 O O . CYS A 1 76 ? -49.379 -7.920 -16.391 1.00 91.81 76 CYS A O 1
ATOM 530 N N . LEU A 1 77 ? -48.377 -8.882 -14.632 1.00 90.19 77 LEU A N 1
ATOM 531 C CA . LEU A 1 77 ? -47.514 -9.782 -15.410 1.00 90.19 77 LEU A CA 1
ATOM 532 C C . LEU A 1 77 ? -47.741 -11.250 -15.032 1.00 90.19 77 LEU A C 1
ATOM 534 O O . LEU A 1 77 ? -47.496 -12.150 -15.834 1.00 90.19 77 LEU A O 1
ATOM 538 N N . ILE A 1 78 ? -48.221 -11.481 -13.809 1.00 91.19 78 ILE A N 1
ATOM 539 C CA . ILE A 1 78 ? -48.561 -12.779 -13.230 1.00 91.19 78 ILE A CA 1
ATOM 540 C C . ILE A 1 78 ? -49.816 -12.629 -12.365 1.00 91.19 78 ILE A C 1
ATOM 542 O O . ILE A 1 78 ? -50.135 -11.531 -11.922 1.00 91.19 78 ILE A O 1
ATOM 546 N N . ASN A 1 79 ? -50.504 -13.733 -12.065 1.00 87.56 79 ASN A N 1
ATOM 547 C CA . ASN A 1 79 ? -51.746 -13.700 -11.279 1.00 87.56 79 ASN A CA 1
ATOM 548 C C . ASN A 1 79 ? -51.576 -13.093 -9.878 1.00 87.56 79 ASN A C 1
ATOM 550 O O . ASN A 1 79 ? -52.491 -12.445 -9.397 1.00 87.56 79 ASN A O 1
ATOM 554 N N . ALA A 1 80 ? -50.407 -13.257 -9.250 1.00 86.31 80 ALA A N 1
ATOM 555 C CA . ALA A 1 80 ? -50.126 -12.710 -7.919 1.00 86.31 80 ALA A CA 1
ATOM 556 C C . ALA A 1 80 ? -50.075 -11.171 -7.873 1.00 86.31 80 ALA A C 1
ATOM 558 O O . ALA A 1 80 ? -50.057 -10.596 -6.792 1.00 86.31 80 ALA A O 1
ATOM 559 N N . HIS A 1 81 ? -50.014 -10.510 -9.032 1.00 91.00 81 HIS A N 1
ATOM 560 C CA . HIS A 1 81 ? -50.087 -9.051 -9.134 1.00 91.00 81 HIS A CA 1
ATOM 561 C C . HIS A 1 81 ? -51.532 -8.538 -9.051 1.00 91.00 81 HIS A C 1
ATOM 563 O O . HIS A 1 81 ? -51.747 -7.345 -8.867 1.00 91.00 81 HIS A O 1
ATOM 569 N N . CYS A 1 82 ? -52.515 -9.430 -9.188 1.00 86.31 82 CYS A N 1
ATOM 570 C CA . CYS A 1 82 ? -53.924 -9.101 -9.067 1.00 86.31 82 CYS A CA 1
ATOM 571 C C . CYS A 1 82 ? -54.426 -9.386 -7.645 1.00 86.31 82 CYS A C 1
ATOM 573 O O . CYS A 1 82 ? -53.969 -10.322 -6.988 1.00 86.31 82 CYS A O 1
ATOM 575 N N . GLY A 1 83 ? -55.380 -8.577 -7.177 1.00 83.62 83 GLY A N 1
ATOM 576 C CA . GLY A 1 83 ? -56.030 -8.776 -5.880 1.00 83.62 83 GLY A CA 1
ATOM 577 C C . GLY A 1 83 ? -56.911 -10.037 -5.829 1.00 83.62 83 GLY A C 1
ATOM 578 O O . GLY A 1 83 ? -57.155 -10.664 -6.868 1.00 83.62 83 GLY A O 1
ATOM 579 N N . PRO A 1 84 ? -57.414 -10.406 -4.635 1.00 83.19 84 PRO A N 1
ATOM 580 C CA . PRO A 1 84 ? -58.310 -11.547 -4.457 1.00 83.19 84 PRO A CA 1
ATOM 581 C C . PRO A 1 84 ? -59.467 -11.527 -5.467 1.00 83.19 84 PRO A C 1
ATOM 583 O O . PRO A 1 84 ? -60.078 -10.490 -5.712 1.00 83.19 84 PRO A O 1
ATOM 586 N N . GLY A 1 85 ? -59.726 -12.671 -6.108 1.00 83.44 85 GLY A N 1
ATOM 587 C CA . GLY A 1 85 ? -60.801 -12.820 -7.098 1.00 83.44 85 GLY A CA 1
ATOM 588 C C . GLY A 1 85 ? -60.408 -12.516 -8.546 1.00 83.44 85 GLY A C 1
ATOM 589 O O . GLY A 1 85 ? -61.165 -12.851 -9.458 1.00 83.44 85 GLY A O 1
ATOM 590 N N . TYR A 1 86 ? -59.213 -11.980 -8.798 1.00 89.75 86 TYR A N 1
ATOM 591 C CA . TYR A 1 86 ? -58.731 -11.647 -10.142 1.00 89.75 86 TYR A CA 1
ATOM 592 C C . TYR A 1 86 ? -57.574 -12.548 -10.596 1.00 89.75 86 TYR A C 1
ATOM 594 O O . TYR A 1 86 ? -56.863 -13.159 -9.799 1.00 89.75 86 TYR A O 1
ATOM 602 N N . GLN A 1 87 ? -57.385 -12.644 -11.909 1.00 90.50 87 GLN A N 1
ATOM 603 C CA . GLN A 1 87 ? -56.257 -13.305 -12.557 1.00 90.50 87 GLN A CA 1
ATOM 604 C C . GLN A 1 87 ? -55.699 -12.416 -13.666 1.00 90.50 87 GLN A C 1
ATOM 606 O O . GLN A 1 87 ? -56.414 -11.601 -14.246 1.00 90.50 87 GLN A O 1
ATOM 611 N N . CYS A 1 88 ? -54.423 -12.602 -13.986 1.00 92.44 88 CYS A N 1
ATOM 612 C CA . CYS A 1 88 ? -53.773 -11.817 -15.015 1.00 92.44 88 CYS A CA 1
ATOM 613 C C . CYS A 1 88 ? -54.040 -12.422 -16.392 1.00 92.44 88 CYS A C 1
ATOM 615 O O . CYS A 1 88 ? -53.526 -13.496 -16.719 1.00 92.44 88 CYS A O 1
ATOM 617 N N . GLU A 1 89 ? -54.805 -11.725 -17.227 1.00 92.00 89 GLU A N 1
ATOM 618 C CA . GLU A 1 89 ? -55.054 -12.132 -18.606 1.00 92.00 89 GLU A CA 1
ATOM 619 C C . GLU A 1 89 ? -54.716 -10.983 -19.549 1.00 92.00 89 GLU A C 1
ATOM 621 O O . GLU A 1 89 ? -55.196 -9.869 -19.399 1.00 92.00 89 GLU A O 1
ATOM 626 N N . LYS A 1 90 ? -53.842 -11.240 -20.530 1.00 90.62 90 LYS A N 1
ATOM 627 C CA . LYS A 1 90 ? -53.370 -10.219 -21.487 1.00 90.62 90 LYS A CA 1
ATOM 628 C C . LYS A 1 90 ? -52.837 -8.935 -20.827 1.00 90.62 90 LYS A C 1
ATOM 630 O O . LYS A 1 90 ? -52.849 -7.888 -21.463 1.00 90.62 90 LYS A O 1
ATOM 635 N N . LYS A 1 91 ? -52.256 -9.073 -19.629 1.00 90.19 91 LYS A N 1
ATOM 636 C CA . LYS A 1 91 ? -51.652 -7.996 -18.828 1.00 90.19 91 LYS A CA 1
ATOM 637 C C . LYS A 1 91 ? -52.656 -7.049 -18.147 1.00 90.19 91 LYS A C 1
ATOM 639 O O . LYS A 1 91 ? -52.246 -6.010 -17.635 1.00 90.19 91 LYS A O 1
ATOM 644 N N . GLU A 1 92 ? -53.928 -7.440 -18.110 1.00 89.75 92 GLU A N 1
ATOM 645 C CA . GLU A 1 92 ? -55.009 -6.802 -17.351 1.00 89.75 92 GLU A CA 1
ATOM 646 C C . GLU A 1 92 ? -55.496 -7.760 -16.254 1.00 89.75 92 GLU A C 1
ATOM 648 O O . GLU A 1 92 ? -55.510 -8.987 -16.442 1.00 89.75 92 GLU A O 1
ATOM 653 N N . CYS A 1 93 ? -55.887 -7.222 -15.100 1.00 89.69 93 CYS A N 1
ATOM 654 C CA . CYS A 1 93 ? -56.470 -8.025 -14.029 1.00 89.69 93 CYS A CA 1
ATOM 655 C C . CYS A 1 93 ? -57.960 -8.239 -14.296 1.00 89.69 93 CYS A C 1
ATOM 657 O O . CYS A 1 93 ? -58.788 -7.354 -14.099 1.00 89.69 93 CYS A O 1
ATOM 659 N N . VAL A 1 94 ? -58.322 -9.451 -14.710 1.00 89.56 94 VAL A N 1
ATOM 660 C CA . VAL A 1 94 ? -59.709 -9.835 -15.009 1.00 89.56 94 VAL A CA 1
ATOM 661 C C . VAL A 1 94 ? -60.245 -10.790 -13.950 1.00 89.56 94 VAL A C 1
ATOM 663 O O . VAL A 1 94 ? -59.490 -11.572 -13.375 1.00 89.56 94 VAL A O 1
ATOM 666 N N . LEU A 1 95 ? -61.547 -10.736 -13.663 1.00 86.50 95 LEU A N 1
ATOM 667 C CA . LEU A 1 95 ? -62.162 -11.607 -12.658 1.00 86.50 95 LEU A CA 1
ATOM 668 C C . LEU A 1 95 ? -61.938 -13.083 -13.041 1.00 86.50 95 LEU A C 1
ATOM 670 O O . LEU A 1 95 ? -62.297 -13.501 -14.147 1.00 86.50 95 LEU A O 1
ATOM 674 N N . LYS A 1 96 ? -61.329 -13.878 -12.149 1.00 86.50 96 LYS A N 1
ATOM 675 C CA . LYS A 1 96 ? -61.070 -15.303 -12.412 1.00 86.50 96 LYS A CA 1
ATOM 676 C C . LYS A 1 96 ? -62.398 -16.058 -12.478 1.00 86.50 96 LYS A C 1
ATOM 678 O O . LYS A 1 96 ? -63.354 -15.730 -11.780 1.00 86.50 96 LYS A O 1
ATOM 683 N N . SER A 1 97 ? -62.468 -17.107 -13.295 1.00 81.62 97 SER A N 1
ATOM 684 C CA . SER A 1 97 ? -63.669 -17.949 -13.361 1.00 81.62 97 SER A CA 1
ATOM 685 C C . SER A 1 97 ? -63.937 -18.600 -11.998 1.00 81.62 97 SER A C 1
ATOM 687 O O . SER A 1 97 ? -63.137 -19.416 -11.549 1.00 81.62 97 SER A O 1
ATOM 689 N N . GLY A 1 98 ? -65.063 -18.260 -11.361 1.00 76.88 98 GLY A N 1
ATOM 690 C CA . GLY A 1 98 ? -65.412 -18.709 -10.004 1.00 76.88 98 GLY A CA 1
ATOM 691 C C . GLY A 1 98 ? -64.817 -17.860 -8.873 1.00 76.88 98 GLY A C 1
ATOM 692 O O . GLY A 1 98 ? -65.021 -18.185 -7.707 1.00 76.88 98 GLY A O 1
ATOM 693 N N . GLY A 1 99 ? -64.093 -16.789 -9.206 1.00 83.81 99 GLY A N 1
ATOM 694 C CA . GLY A 1 99 ? -63.680 -15.779 -8.243 1.00 83.81 99 GLY A CA 1
ATOM 695 C C . GLY A 1 99 ? -64.746 -14.719 -8.029 1.00 83.81 99 GLY A C 1
ATOM 696 O O . GLY A 1 99 ? -65.665 -14.555 -8.835 1.00 83.81 99 GLY A O 1
ATOM 697 N N . CYS A 1 100 ? -64.601 -13.994 -6.933 1.00 88.25 100 CYS A N 1
ATOM 698 C CA . CYS A 1 100 ? -65.534 -12.959 -6.535 1.00 88.25 100 CYS A CA 1
ATOM 699 C C . CYS A 1 100 ? -64.816 -11.844 -5.774 1.00 88.25 100 CYS A C 1
ATOM 701 O O . CYS A 1 100 ? -63.716 -12.023 -5.259 1.00 88.25 100 CYS A O 1
ATOM 703 N N . THR A 1 101 ? -65.476 -10.699 -5.712 1.00 87.06 101 THR A N 1
ATOM 704 C CA . THR A 1 101 ? -65.128 -9.526 -4.906 1.00 87.06 101 THR A CA 1
ATOM 705 C C . THR A 1 101 ? -66.330 -9.024 -4.107 1.00 87.06 101 THR A C 1
ATOM 707 O O . THR A 1 101 ? -66.264 -7.964 -3.502 1.00 87.06 101 THR A O 1
ATOM 710 N N . SER A 1 102 ? -67.476 -9.700 -4.236 1.00 87.25 102 SER A N 1
ATOM 711 C CA . SER A 1 102 ? -68.713 -9.430 -3.507 1.00 87.25 102 SER A CA 1
ATOM 712 C C . SER A 1 102 ? -69.689 -10.594 -3.685 1.00 87.25 102 SER A C 1
ATOM 714 O O . SER A 1 102 ? -69.679 -11.280 -4.715 1.00 87.25 102 SER A O 1
ATOM 716 N N . ASP A 1 103 ? -70.602 -10.763 -2.731 1.00 82.62 103 ASP A N 1
ATOM 717 C CA . ASP A 1 103 ? -71.621 -11.824 -2.742 1.00 82.62 103 ASP A CA 1
ATOM 718 C C . ASP A 1 103 ? -72.499 -11.826 -3.997 1.00 82.62 103 ASP A C 1
ATOM 720 O O . ASP A 1 103 ? -72.959 -12.878 -4.453 1.00 82.62 103 ASP A O 1
ATOM 724 N N . ALA A 1 104 ? -72.701 -10.656 -4.610 1.00 83.38 104 ALA A N 1
ATOM 725 C CA . ALA A 1 104 ? -73.490 -10.506 -5.830 1.00 83.38 104 ALA A CA 1
ATOM 726 C C . ALA A 1 104 ? -72.966 -11.387 -6.980 1.00 83.38 104 ALA A C 1
ATOM 728 O O . ALA A 1 104 ? -73.742 -11.849 -7.818 1.00 83.38 104 ALA A O 1
ATOM 729 N N . GLN A 1 105 ? -71.658 -11.655 -7.001 1.00 85.56 105 GLN A N 1
ATOM 730 C CA . GLN A 1 105 ? -71.007 -12.492 -8.009 1.00 85.56 105 GLN A CA 1
ATOM 731 C C . GLN A 1 105 ? -71.109 -13.996 -7.692 1.00 85.56 105 GLN A C 1
ATOM 733 O O . GLN A 1 105 ? -70.983 -14.813 -8.602 1.00 85.56 105 GLN A O 1
ATOM 738 N N . CYS A 1 106 ? -71.419 -14.365 -6.445 1.00 82.88 106 CYS A N 1
ATOM 739 C CA . CYS A 1 106 ? -71.595 -15.750 -5.986 1.00 82.88 106 CYS A CA 1
ATOM 740 C C . CYS A 1 106 ? -73.067 -16.183 -5.884 1.00 82.88 106 CYS A C 1
ATOM 742 O O . CYS A 1 106 ? -73.380 -17.376 -5.856 1.00 82.88 106 CYS A O 1
ATOM 744 N N . THR A 1 107 ? -73.988 -15.216 -5.922 1.00 73.56 107 THR A N 1
ATOM 745 C CA . THR A 1 107 ? -75.428 -15.422 -5.700 1.00 73.56 107 THR A CA 1
ATOM 746 C C . THR A 1 107 ? -76.052 -16.425 -6.682 1.00 73.56 107 THR A C 1
ATOM 748 O O . THR A 1 107 ? -76.959 -17.169 -6.317 1.00 73.56 107 THR A O 1
ATOM 751 N N . ALA A 1 108 ? -75.552 -16.514 -7.922 1.00 70.94 108 ALA A N 1
ATOM 752 C CA . ALA A 1 108 ? -76.052 -17.470 -8.918 1.00 70.94 108 ALA A CA 1
ATOM 753 C C . ALA A 1 108 ? -75.783 -18.946 -8.550 1.00 70.94 108 ALA A C 1
ATOM 755 O O . ALA A 1 108 ? -76.465 -19.833 -9.066 1.00 70.94 108 ALA A O 1
ATOM 756 N N . ALA A 1 109 ? -74.817 -19.202 -7.662 1.00 67.44 109 ALA A N 1
ATOM 757 C CA . ALA A 1 109 ? -74.470 -20.524 -7.147 1.00 67.44 109 ALA A CA 1
ATOM 758 C C . ALA A 1 109 ? -75.038 -20.798 -5.739 1.00 67.44 109 ALA A C 1
ATOM 760 O O . ALA A 1 109 ? -74.852 -21.899 -5.230 1.00 67.44 109 ALA A O 1
ATOM 761 N N . GLY A 1 110 ? -75.733 -19.832 -5.119 1.00 75.44 110 GLY A N 1
ATOM 762 C CA . GLY A 1 110 ? -76.182 -19.934 -3.723 1.00 75.44 110 GLY A CA 1
ATOM 763 C C . GLY A 1 110 ? -75.037 -19.890 -2.706 1.00 75.44 110 GLY A C 1
ATOM 764 O O . GLY A 1 110 ? -75.196 -20.389 -1.600 1.00 75.44 110 GLY A O 1
ATOM 765 N N . LEU A 1 111 ? -73.895 -19.331 -3.107 1.00 85.25 111 LEU A N 1
ATOM 766 C CA . LEU A 1 111 ? -72.675 -19.198 -2.315 1.00 85.25 111 LEU A CA 1
ATOM 767 C C . LEU A 1 111 ? -72.463 -17.724 -1.944 1.00 85.25 111 LEU A C 1
ATOM 769 O O . LEU A 1 111 ? -73.021 -16.834 -2.596 1.00 85.25 111 LEU A O 1
ATOM 773 N N . ILE A 1 112 ? -71.625 -17.471 -0.946 1.00 86.62 112 ILE A N 1
ATOM 774 C CA . ILE A 1 112 ? -71.181 -16.134 -0.539 1.00 86.62 112 ILE A CA 1
ATOM 775 C C . ILE A 1 112 ? -69.715 -15.926 -0.911 1.00 86.62 112 ILE A C 1
ATOM 777 O O . ILE A 1 112 ? -68.985 -16.890 -1.144 1.00 86.62 112 ILE A O 1
ATOM 781 N N . CYS A 1 113 ? -69.293 -14.676 -1.047 1.00 87.88 113 CYS A N 1
ATOM 782 C CA . CYS A 1 113 ? -67.925 -14.361 -1.409 1.00 87.88 113 CYS A CA 1
ATOM 783 C C . CYS A 1 113 ? -67.044 -14.316 -0.165 1.00 87.88 113 CYS A C 1
ATOM 785 O O . CYS A 1 113 ? -67.234 -13.474 0.709 1.00 87.88 113 CYS A O 1
ATOM 787 N N . ASP A 1 114 ? -66.033 -15.175 -0.121 1.00 88.38 114 ASP A N 1
ATOM 788 C CA . ASP A 1 114 ? -64.892 -14.937 0.748 1.00 88.38 114 ASP A CA 1
ATOM 789 C C . ASP A 1 114 ? -64.049 -13.835 0.097 1.00 88.38 114 ASP A C 1
ATOM 791 O O . ASP A 1 114 ? -63.328 -14.091 -0.866 1.00 88.38 114 ASP A O 1
ATOM 795 N N . GLU A 1 115 ? -64.192 -12.593 0.562 1.00 85.31 115 GLU A N 1
ATOM 796 C CA . GLU A 1 115 ? -63.476 -11.436 0.003 1.00 85.31 115 GLU A CA 1
ATOM 797 C C . GLU A 1 115 ? -61.954 -11.516 0.221 1.00 85.31 115 GLU A C 1
ATOM 799 O O . GLU A 1 115 ? -61.193 -10.904 -0.531 1.00 85.31 115 GLU A O 1
ATOM 804 N N . GLU A 1 116 ? -61.492 -12.290 1.209 1.00 83.69 116 GLU A N 1
ATOM 805 C CA . GLU A 1 116 ? -60.068 -12.464 1.508 1.00 83.69 116 GLU A CA 1
ATOM 806 C C . GLU A 1 116 ? -59.417 -13.443 0.524 1.00 83.69 116 GLU A C 1
ATOM 808 O O . GLU A 1 116 ? -58.334 -13.182 -0.008 1.00 83.69 116 GLU A O 1
ATOM 813 N N . LEU A 1 117 ? -60.098 -14.551 0.222 1.00 82.81 117 LEU A N 1
ATOM 814 C CA . LEU A 1 117 ? -59.642 -15.547 -0.755 1.00 82.81 117 LEU A CA 1
ATOM 815 C C . LEU A 1 117 ? -60.078 -15.214 -2.195 1.00 82.81 117 LEU A C 1
ATOM 817 O O . LEU A 1 117 ? -59.510 -15.720 -3.175 1.00 82.81 117 LEU A O 1
ATOM 821 N N . GLY A 1 118 ? -61.078 -14.345 -2.335 1.00 86.06 118 GLY A N 1
ATOM 822 C CA . GLY A 1 118 ? -61.754 -14.000 -3.579 1.00 86.06 118 GLY A CA 1
ATOM 823 C C . GLY A 1 118 ? -62.392 -15.210 -4.252 1.00 86.06 118 GLY A C 1
ATOM 824 O O . GLY A 1 118 ? -62.246 -15.390 -5.467 1.00 86.06 118 GLY A O 1
ATOM 825 N N . GLU A 1 119 ? -63.023 -16.085 -3.467 1.00 87.81 119 GLU A N 1
ATOM 826 C CA . GLU A 1 119 ? -63.675 -17.321 -3.918 1.00 87.81 119 GLU A CA 1
ATOM 827 C C . GLU A 1 119 ? -65.091 -17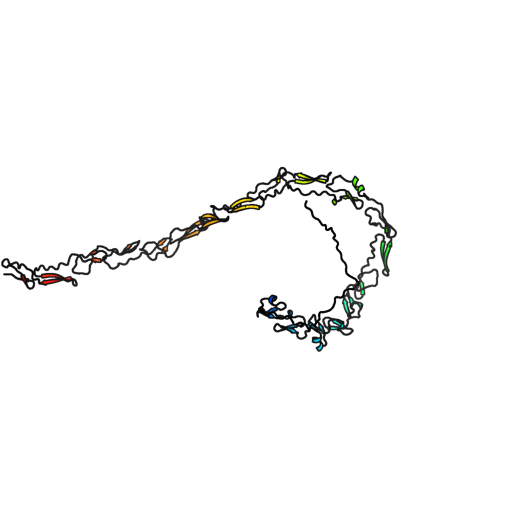.443 -3.363 1.00 87.81 119 GLU A C 1
ATOM 829 O O . GLU A 1 119 ? -65.374 -17.047 -2.235 1.00 87.81 119 GLU A O 1
ATOM 834 N N . CYS A 1 120 ? -65.991 -18.016 -4.162 1.00 88.50 120 CYS A N 1
ATOM 835 C CA . CYS A 1 120 ? -67.346 -18.296 -3.710 1.00 88.50 120 CYS A CA 1
ATOM 836 C C . CYS A 1 120 ? -67.366 -19.553 -2.828 1.00 88.50 120 CYS A C 1
ATOM 838 O O . CYS A 1 120 ? -67.064 -20.651 -3.304 1.00 88.50 120 CYS A O 1
ATOM 840 N N . VAL A 1 121 ? -67.761 -19.392 -1.569 1.00 87.69 121 VAL A N 1
ATOM 841 C CA . VAL A 1 121 ? -67.802 -20.426 -0.526 1.00 87.69 121 VAL A CA 1
ATOM 842 C C . VAL A 1 121 ? -69.217 -20.582 0.036 1.00 87.69 121 VAL A C 1
ATOM 844 O O . VAL A 1 121 ? -70.066 -19.712 -0.138 1.00 87.69 121 VAL A O 1
ATOM 847 N N . GLU A 1 122 ? -69.511 -21.705 0.693 1.00 88.00 122 GLU A N 1
ATOM 848 C CA . GLU A 1 122 ? -70.827 -21.915 1.326 1.00 88.00 122 GLU A CA 1
ATOM 849 C C . GLU A 1 122 ? -70.982 -21.062 2.591 1.00 88.00 122 GLU A C 1
ATOM 851 O O . GLU A 1 122 ? -72.091 -20.664 2.931 1.00 88.00 122 GLU A O 1
ATOM 856 N N . CYS A 1 123 ? -69.871 -20.774 3.270 1.00 86.31 123 CYS A N 1
ATOM 857 C CA . CYS A 1 123 ? -69.831 -19.983 4.490 1.00 86.31 123 CYS A CA 1
ATOM 858 C C . CYS A 1 123 ? -68.467 -19.306 4.658 1.00 86.31 123 CYS A C 1
ATOM 860 O O . CYS A 1 123 ? -67.444 -19.861 4.256 1.00 86.31 123 CYS A O 1
ATOM 862 N N . VAL A 1 124 ? -68.447 -18.147 5.306 1.00 84.19 124 VAL A N 1
ATOM 863 C CA . VAL A 1 124 ? -67.236 -17.453 5.767 1.00 84.19 124 VAL A CA 1
ATOM 864 C C . VAL A 1 124 ? -67.189 -17.519 7.293 1.00 84.19 124 VAL A C 1
ATOM 866 O O . VAL A 1 124 ? -66.129 -17.661 7.901 1.00 84.19 124 VAL A O 1
ATOM 869 N N . GLU A 1 125 ? -68.354 -17.514 7.933 1.00 81.44 125 GLU A N 1
ATOM 870 C CA . GLU A 1 125 ? -68.519 -17.591 9.375 1.00 81.44 125 GLU A CA 1
ATOM 871 C C . GLU A 1 125 ? -69.702 -18.497 9.756 1.00 81.44 125 GLU A C 1
ATOM 873 O O . GLU A 1 125 ? -70.531 -18.893 8.939 1.00 81.44 125 GLU A O 1
ATOM 878 N N . ALA A 1 126 ? -69.788 -18.876 11.033 1.00 71.50 126 ALA A N 1
ATOM 879 C CA . ALA A 1 126 ? -70.755 -19.881 11.484 1.00 71.50 126 ALA A CA 1
ATOM 880 C C . ALA A 1 126 ? -72.228 -19.483 11.271 1.00 71.50 126 ALA A C 1
ATOM 882 O O . ALA A 1 126 ? -73.083 -20.360 11.180 1.00 71.50 126 ALA A O 1
ATOM 883 N N . LYS A 1 127 ? -72.536 -18.180 11.182 1.00 78.44 127 LYS A N 1
ATOM 884 C CA . LYS A 1 127 ? -73.908 -17.691 10.965 1.00 78.44 127 LYS A CA 1
ATOM 885 C C . LYS A 1 127 ? -74.421 -17.943 9.544 1.00 78.44 127 LYS A C 1
ATOM 887 O O . LYS A 1 127 ? -75.624 -17.833 9.324 1.00 78.44 127 LYS A O 1
ATOM 892 N N . ASP A 1 128 ? -73.522 -18.258 8.614 1.00 83.19 128 ASP A N 1
ATOM 893 C CA . ASP A 1 128 ? -73.865 -18.532 7.220 1.00 83.19 128 ASP A CA 1
ATOM 894 C C . ASP A 1 128 ? -74.377 -19.972 7.036 1.00 83.19 128 ASP A C 1
ATOM 896 O O . ASP A 1 128 ? -74.980 -20.287 6.013 1.00 83.19 128 ASP A O 1
ATOM 900 N N . CYS A 1 129 ? -74.180 -20.839 8.039 1.00 81.62 129 CYS A N 1
ATOM 901 C CA . CYS A 1 129 ? -74.613 -22.234 8.030 1.00 81.62 129 CYS A CA 1
ATOM 902 C C . CYS A 1 129 ? -75.958 -22.452 8.736 1.00 81.62 129 CYS A C 1
ATOM 904 O O . CYS A 1 129 ? -76.384 -21.666 9.589 1.00 81.62 129 CYS A O 1
ATOM 906 N N . GLU A 1 130 ? -76.637 -23.556 8.408 1.00 82.25 130 GLU A N 1
ATOM 907 C CA . GLU A 1 130 ? -77.903 -23.908 9.051 1.00 82.25 130 GLU A CA 1
ATOM 908 C C . GLU A 1 130 ? -77.705 -24.312 10.527 1.00 82.25 130 GLU A C 1
ATOM 910 O O . GLU A 1 130 ? -76.616 -24.648 10.996 1.00 82.25 130 GLU A O 1
ATOM 915 N N . THR A 1 131 ? -78.787 -24.273 11.311 1.00 75.69 131 THR A N 1
ATOM 916 C CA . THR A 1 131 ? -78.733 -24.629 12.738 1.00 75.69 131 THR A CA 1
ATOM 917 C C . THR A 1 131 ? -78.293 -26.085 12.919 1.00 75.69 131 THR A C 1
ATOM 919 O O . THR A 1 131 ? -78.991 -26.999 12.486 1.00 75.69 131 THR A O 1
ATOM 922 N N . GLY A 1 132 ? -77.178 -26.301 13.623 1.00 71.62 132 GLY A N 1
ATOM 923 C CA . GLY A 1 132 ? -76.567 -27.625 13.786 1.00 71.62 132 GLY A CA 1
ATOM 924 C C . GLY A 1 132 ? -75.355 -27.869 12.882 1.00 71.62 132 GLY A C 1
ATOM 925 O O . GLY A 1 132 ? -74.828 -28.983 12.876 1.00 71.62 132 GLY A O 1
ATOM 926 N N . GLU A 1 133 ? -74.906 -26.848 12.151 1.00 80.81 133 GLU A N 1
ATOM 927 C CA . GLU A 1 133 ? -73.691 -26.863 11.343 1.00 80.81 133 GLU A CA 1
ATOM 928 C C . GLU A 1 133 ? -72.676 -25.805 11.806 1.00 80.81 133 GLU A C 1
ATOM 930 O O . GLU A 1 133 ? -72.995 -24.890 12.569 1.00 80.81 133 GLU A O 1
ATOM 935 N N . TYR A 1 134 ? -71.424 -25.954 11.379 1.00 75.12 134 TYR A N 1
ATOM 936 C CA . TYR A 1 134 ? -70.341 -25.006 11.606 1.00 75.12 134 TYR A CA 1
ATOM 937 C C . TYR A 1 134 ? -69.551 -24.779 10.321 1.00 75.12 134 TYR A C 1
ATOM 939 O O . TYR A 1 134 ? -69.414 -25.686 9.495 1.00 75.12 134 TYR A O 1
ATOM 947 N N . CYS A 1 135 ? -69.022 -23.566 10.166 1.00 80.00 135 CYS A N 1
ATOM 948 C CA . CYS A 1 135 ? -68.223 -23.210 9.006 1.00 80.00 135 CYS A CA 1
ATOM 949 C C . CYS A 1 135 ? -66.765 -23.625 9.203 1.00 80.00 135 CYS A C 1
ATOM 951 O O . CYS A 1 135 ? -66.110 -23.177 10.148 1.00 80.00 135 CYS A O 1
ATOM 953 N N . LEU A 1 136 ? -66.234 -24.462 8.311 1.00 81.69 136 LEU A N 1
ATOM 954 C CA . LEU A 1 136 ? -64.815 -24.808 8.312 1.00 81.69 136 LEU A CA 1
ATOM 955 C C . LEU A 1 136 ? -64.276 -24.891 6.887 1.00 81.69 136 LEU A C 1
ATOM 957 O O . LEU A 1 136 ? -64.655 -25.770 6.114 1.00 81.69 136 LEU A O 1
ATOM 961 N N . GLY A 1 137 ? -63.342 -23.994 6.563 1.00 78.44 137 GLY A N 1
ATOM 962 C CA . GLY A 1 137 ? -62.677 -23.970 5.259 1.00 78.44 137 GLY A CA 1
ATOM 963 C C . GLY A 1 137 ? -63.639 -23.718 4.095 1.00 78.44 137 GLY A C 1
ATOM 964 O O . GLY A 1 137 ? -63.528 -24.383 3.067 1.00 78.44 137 GLY A O 1
ATOM 965 N N . GLY A 1 138 ? -64.607 -22.813 4.278 1.00 82.56 138 GLY A N 1
ATOM 966 C CA . GLY A 1 138 ? -65.558 -22.426 3.235 1.00 82.56 138 GLY A CA 1
ATOM 967 C C . GLY A 1 138 ? -66.758 -23.365 3.052 1.00 82.56 138 GLY A C 1
ATOM 968 O O . GLY A 1 138 ? -67.470 -23.242 2.055 1.00 82.56 138 GLY A O 1
ATOM 969 N N . LYS A 1 139 ? -66.960 -24.336 3.956 1.00 85.19 139 LYS A N 1
ATOM 970 C CA . LYS A 1 139 ? -68.046 -25.331 3.894 1.00 85.19 139 LYS A CA 1
ATOM 971 C C . LYS A 1 139 ? -68.786 -25.478 5.214 1.00 85.19 139 LYS A C 1
ATOM 973 O O . LYS A 1 139 ? -68.152 -25.473 6.273 1.00 85.19 139 LYS A O 1
ATOM 978 N N . CYS A 1 140 ? -70.093 -25.705 5.132 1.00 84.12 140 CYS A N 1
ATOM 979 C CA . CYS A 1 140 ? -70.922 -26.009 6.293 1.00 84.12 140 CYS A CA 1
ATOM 980 C C . CYS A 1 140 ? -70.874 -27.508 6.620 1.00 84.12 140 CYS A C 1
ATOM 982 O O . CYS A 1 140 ? -71.094 -28.362 5.760 1.00 84.12 140 CYS A O 1
ATOM 984 N N . LEU A 1 141 ? -70.535 -27.846 7.867 1.00 79.00 141 LEU A N 1
ATOM 985 C CA . LEU A 1 141 ? -70.401 -29.225 8.356 1.00 79.00 141 LEU A CA 1
ATOM 986 C C . LEU A 1 141 ? -71.243 -29.443 9.617 1.00 79.00 141 LEU A C 1
ATOM 988 O O . LEU A 1 141 ? -71.291 -28.572 10.474 1.00 79.00 141 LEU A O 1
ATOM 992 N N . ALA A 1 142 ? -71.846 -30.621 9.791 1.00 79.75 142 ALA A N 1
ATOM 993 C CA . ALA A 1 142 ? -72.665 -30.936 10.969 1.00 79.75 142 ALA A CA 1
ATOM 994 C C . ALA A 1 142 ? -71.861 -30.997 12.289 1.00 79.75 142 ALA A C 1
ATOM 996 O O . ALA A 1 142 ? -70.736 -31.506 12.314 1.00 79.75 142 ALA A O 1
ATOM 997 N N . TRP A 1 143 ? -72.464 -30.544 13.397 1.00 73.88 143 TRP A N 1
ATOM 998 C CA . TRP A 1 143 ? -71.866 -30.561 14.742 1.00 73.88 143 TRP A CA 1
ATOM 999 C C . TRP A 1 143 ? -71.419 -31.963 15.173 1.00 73.88 143 TRP A C 1
ATOM 1001 O O . TRP A 1 143 ? -72.139 -32.952 15.021 1.00 73.88 143 TRP A O 1
ATOM 1011 N N . GLN A 1 144 ? -70.229 -32.043 15.768 1.00 70.88 144 GLN A N 1
ATOM 1012 C CA . GLN A 1 144 ? -69.635 -33.303 16.225 1.00 70.88 144 GLN A CA 1
ATOM 1013 C C . GLN A 1 144 ? -70.004 -33.648 17.675 1.00 70.88 144 GLN A C 1
ATOM 1015 O O . GLN A 1 144 ? -69.913 -34.810 18.074 1.00 70.88 144 GLN A O 1
ATOM 1020 N N . CYS A 1 145 ? -70.402 -32.658 18.473 1.00 71.06 145 CYS A N 1
ATOM 1021 C CA . CYS A 1 145 ? -70.721 -32.802 19.891 1.00 71.06 145 CYS A CA 1
ATOM 1022 C C . CYS A 1 145 ? -71.706 -31.712 20.350 1.00 71.06 145 CYS A C 1
ATOM 1024 O O . CYS A 1 145 ? -71.982 -30.757 19.626 1.00 71.06 145 CYS A O 1
ATOM 1026 N N . THR A 1 146 ? -72.241 -31.848 21.567 1.00 77.75 146 THR A N 1
ATOM 1027 C CA . THR A 1 146 ? -73.111 -30.831 22.176 1.00 77.75 146 THR A CA 1
ATOM 1028 C C . THR A 1 146 ? -72.270 -29.729 22.830 1.00 77.75 146 THR A C 1
ATOM 1030 O O . THR A 1 146 ? -71.459 -30.072 23.697 1.00 77.75 146 THR A O 1
ATOM 1033 N N . PRO A 1 147 ? -72.473 -28.439 22.498 1.00 76.06 147 PRO A N 1
ATOM 1034 C CA . PRO A 1 147 ? -71.754 -27.319 23.104 1.00 76.06 147 PRO A CA 1
ATOM 1035 C C . PRO A 1 147 ? -71.648 -27.389 24.632 1.00 76.06 147 PRO A C 1
ATOM 1037 O O . PRO A 1 147 ? -72.638 -27.631 25.323 1.00 76.06 147 PRO A O 1
ATOM 1040 N N . GLY A 1 148 ? -70.437 -27.197 25.160 1.00 71.75 148 GLY A N 1
ATOM 1041 C CA . GLY A 1 148 ? -70.140 -27.228 26.597 1.00 71.75 148 GLY A CA 1
ATOM 1042 C C . GLY A 1 148 ? -69.904 -28.620 27.195 1.00 71.75 148 GLY A C 1
ATOM 1043 O O . GLY A 1 148 ? -69.492 -28.716 28.351 1.00 71.75 148 GLY A O 1
ATOM 1044 N N . ALA A 1 149 ? -70.113 -29.706 26.442 1.00 75.94 149 ALA A N 1
ATOM 1045 C CA . ALA A 1 149 ? -69.763 -31.045 26.910 1.00 75.94 149 ALA A CA 1
ATOM 1046 C C . ALA A 1 149 ? -68.240 -31.188 27.073 1.00 75.94 149 ALA A C 1
ATOM 1048 O O . ALA A 1 149 ? -67.482 -30.861 26.158 1.00 75.94 149 ALA A O 1
ATOM 1049 N N . LYS A 1 150 ? -67.806 -31.718 28.222 1.00 77.50 150 LYS A N 1
ATOM 1050 C CA . LYS A 1 150 ? -66.411 -32.077 28.516 1.00 77.50 150 LYS A CA 1
ATOM 1051 C C . LYS A 1 150 ? -66.312 -33.588 28.700 1.00 77.50 150 LYS A C 1
ATOM 1053 O O . LYS A 1 150 ? -67.136 -34.166 29.407 1.00 77.50 150 LYS A O 1
ATOM 1058 N N . TRP A 1 151 ? -65.351 -34.240 28.053 1.00 76.38 151 TRP A N 1
ATOM 1059 C CA . TRP A 1 151 ? -65.140 -35.684 28.199 1.00 76.38 151 TRP A CA 1
ATOM 1060 C C . TRP A 1 151 ? -63.713 -36.086 27.832 1.00 76.38 151 TRP A C 1
ATOM 1062 O O . TRP A 1 151 ? -63.026 -35.382 27.098 1.00 76.38 151 TRP A O 1
ATOM 1072 N N . CYS A 1 152 ? -63.273 -37.255 28.287 1.00 77.56 152 CYS A N 1
ATOM 1073 C CA . CYS A 1 152 ? -61.993 -37.820 27.877 1.00 77.56 152 CYS A CA 1
ATOM 1074 C C . CYS A 1 152 ? -62.158 -38.700 26.631 1.00 77.56 152 CYS A C 1
ATOM 1076 O O . CYS A 1 152 ? -62.945 -39.648 26.625 1.00 77.56 152 CYS A O 1
ATOM 1078 N N . ASN A 1 153 ? -61.374 -38.437 25.585 1.00 77.00 153 ASN A N 1
ATOM 1079 C CA . ASN A 1 153 ? -61.209 -39.337 24.446 1.00 77.00 153 ASN A CA 1
ATOM 1080 C C . ASN A 1 153 ? -59.833 -40.013 24.538 1.00 77.00 153 ASN A C 1
ATOM 1082 O O . ASN A 1 153 ? -58.814 -39.484 24.088 1.00 77.00 153 ASN A O 1
ATOM 1086 N N . GLY A 1 154 ? -59.793 -41.169 25.205 1.00 78.56 154 GLY A N 1
ATOM 1087 C CA . GLY A 1 154 ? -58.548 -41.851 25.552 1.00 78.56 154 GLY A CA 1
ATOM 1088 C C . GLY A 1 154 ? -57.735 -41.055 26.576 1.00 78.56 154 GLY A C 1
ATOM 1089 O O . GLY A 1 154 ? -58.074 -41.050 27.758 1.00 78.56 154 GLY A O 1
ATOM 1090 N N . TRP A 1 155 ? -56.669 -40.402 26.110 1.00 76.50 155 TRP A N 1
ATOM 1091 C CA . TRP A 1 155 ? -55.726 -39.617 26.926 1.00 76.50 155 TRP A CA 1
ATOM 1092 C C . TRP A 1 155 ? -55.907 -38.101 26.782 1.00 76.50 155 TRP A C 1
ATOM 1094 O O . TRP A 1 155 ? -55.164 -37.331 27.381 1.00 76.50 155 TRP A O 1
ATOM 1104 N N . VAL A 1 156 ? -56.858 -37.659 25.958 1.00 73.94 156 VAL A N 1
ATOM 1105 C CA . VAL A 1 156 ? -57.048 -36.244 25.623 1.00 73.94 156 VAL A CA 1
ATOM 1106 C C . VAL A 1 156 ? -58.385 -35.775 26.182 1.00 73.94 156 VAL A C 1
ATOM 1108 O O . VAL A 1 156 ? -59.413 -36.394 25.896 1.00 73.94 156 VAL A O 1
ATOM 1111 N N . ALA A 1 157 ? -58.378 -34.694 26.965 1.00 75.31 157 ALA A N 1
ATOM 1112 C CA . ALA A 1 157 ? -59.609 -34.017 27.352 1.00 75.31 157 ALA A CA 1
ATOM 1113 C C . ALA A 1 157 ? -60.164 -33.274 26.133 1.00 75.31 157 ALA A C 1
ATOM 1115 O O . ALA A 1 157 ? -59.453 -32.567 25.422 1.00 75.31 157 ALA A O 1
ATOM 1116 N N . MET A 1 158 ? -61.441 -33.483 25.859 1.00 78.19 158 MET A N 1
ATOM 1117 C CA . MET A 1 158 ? -62.160 -32.882 24.751 1.00 78.19 158 MET A CA 1
ATOM 1118 C C . MET A 1 158 ? -63.202 -31.940 25.328 1.00 78.19 158 MET A C 1
ATOM 1120 O O . MET A 1 158 ? -63.935 -32.302 26.251 1.00 78.19 158 MET A O 1
ATOM 1124 N N . VAL A 1 159 ? -63.278 -30.744 24.760 1.00 79.31 159 VAL A N 1
ATOM 1125 C CA . VAL A 1 159 ? -64.335 -29.781 25.052 1.00 79.31 159 VAL A CA 1
ATOM 1126 C C . VAL A 1 159 ? -65.080 -29.513 23.764 1.00 79.31 159 VAL A C 1
ATOM 1128 O O . VAL A 1 159 ? -64.477 -29.245 22.721 1.00 79.31 159 VAL A O 1
ATOM 1131 N N . CYS A 1 160 ? -66.400 -29.586 23.841 1.00 79.12 160 CYS A N 1
ATOM 1132 C CA . CYS A 1 160 ? -67.234 -29.130 22.754 1.00 79.12 160 CYS A CA 1
ATOM 1133 C C . CYS A 1 160 ? -67.357 -27.612 22.803 1.00 79.12 160 CYS A C 1
ATOM 1135 O O . CYS A 1 160 ? -67.871 -27.056 23.779 1.00 79.12 160 CYS A O 1
ATOM 1137 N N . LYS A 1 161 ? -66.893 -26.950 21.749 1.00 74.56 161 LYS A N 1
ATOM 1138 C CA . LYS A 1 161 ? -67.042 -25.508 21.586 1.00 74.56 161 LYS A CA 1
ATOM 1139 C C . LYS A 1 161 ? -68.502 -25.126 21.362 1.00 74.56 161 LYS A C 1
ATOM 1141 O O . LYS A 1 161 ? -69.345 -25.960 21.033 1.00 74.56 161 LYS A O 1
ATOM 1146 N N . GLU A 1 162 ? -68.785 -23.835 21.508 1.00 72.06 162 GLU A N 1
ATOM 1147 C CA . GLU A 1 162 ? -70.099 -23.266 21.189 1.00 72.06 162 GLU A CA 1
ATOM 1148 C C . GLU A 1 162 ? -70.502 -23.478 19.723 1.00 72.06 162 GLU A C 1
ATOM 1150 O O . GLU A 1 162 ? -71.687 -23.607 19.432 1.00 72.06 162 GLU A O 1
ATOM 1155 N N . ASP A 1 163 ? -69.521 -23.611 18.826 1.00 63.81 163 ASP A N 1
ATOM 1156 C CA . ASP A 1 163 ? -69.710 -23.941 17.409 1.00 63.81 163 ASP A CA 1
ATOM 1157 C C . ASP A 1 163 ? -69.968 -25.442 17.139 1.00 63.81 163 ASP A C 1
ATOM 1159 O O . ASP A 1 163 ? -70.077 -25.848 15.988 1.00 63.81 163 ASP A O 1
ATOM 1163 N N . GLY A 1 164 ? -70.056 -26.291 18.173 1.00 67.50 164 GLY A N 1
ATOM 1164 C CA . GLY A 1 164 ? -70.331 -27.726 18.031 1.00 67.50 164 GLY A CA 1
ATOM 1165 C C . GLY A 1 164 ? -69.144 -28.572 17.548 1.00 67.50 164 GLY A C 1
ATOM 1166 O O . GLY A 1 164 ? -69.299 -29.782 17.336 1.00 67.50 164 GLY A O 1
ATOM 1167 N N . SER A 1 165 ? -67.956 -27.979 17.391 1.00 71.75 165 SER A N 1
ATOM 1168 C CA . SER A 1 165 ? -66.712 -28.703 17.116 1.00 71.75 165 SER A CA 1
ATOM 1169 C C . SER A 1 165 ? -66.043 -29.199 18.405 1.00 71.75 165 SER A C 1
ATOM 1171 O O . SER A 1 165 ? -66.072 -28.545 19.452 1.00 71.75 165 SER A O 1
ATOM 1173 N N . ALA A 1 166 ? -65.427 -30.384 18.344 1.00 71.94 166 ALA A N 1
ATOM 1174 C CA . ALA A 1 166 ? -64.683 -30.953 19.464 1.00 71.94 166 ALA A CA 1
ATOM 1175 C C . ALA A 1 166 ? -63.217 -30.507 19.390 1.00 71.94 166 ALA A C 1
ATOM 1177 O O . ALA A 1 166 ? -62.495 -30.885 18.465 1.00 71.94 166 ALA A O 1
ATOM 1178 N N . LEU A 1 167 ? -62.756 -29.735 20.374 1.00 77.25 167 LEU A N 1
ATOM 1179 C CA . LEU A 1 167 ? -61.352 -29.346 20.489 1.00 77.25 167 LEU A CA 1
ATOM 1180 C C . LEU A 1 167 ? -60.689 -30.112 21.631 1.00 77.25 167 LEU A C 1
ATOM 1182 O O . LEU A 1 167 ? -61.264 -30.259 22.709 1.00 77.25 167 LEU A O 1
ATOM 1186 N N . ALA A 1 168 ? -59.457 -30.560 21.401 1.00 71.19 168 ALA A N 1
ATOM 1187 C CA . ALA A 1 168 ? -58.589 -31.016 22.474 1.00 71.19 168 ALA A CA 1
ATOM 1188 C C . ALA A 1 168 ? -58.307 -29.841 23.427 1.00 71.19 168 ALA A C 1
ATOM 1190 O O . ALA A 1 168 ? -57.690 -28.853 23.029 1.00 71.19 168 ALA A O 1
ATOM 1191 N N . SER A 1 169 ? -58.770 -29.948 24.669 1.00 65.00 169 SER A N 1
ATOM 1192 C CA . SER A 1 169 ? -58.428 -29.034 25.757 1.00 65.00 169 SER A CA 1
ATOM 1193 C C . SER A 1 169 ? -57.393 -29.707 26.647 1.00 65.00 169 SER A C 1
ATOM 1195 O O . SER A 1 169 ? -57.506 -30.887 26.961 1.00 65.00 169 SER A O 1
ATOM 1197 N N . GLN A 1 170 ? -56.357 -28.978 27.049 1.00 58.78 170 GLN A N 1
ATOM 1198 C CA . GLN A 1 170 ? -55.275 -29.540 27.858 1.00 58.78 170 GLN A CA 1
ATOM 1199 C C . GLN A 1 170 ? -55.524 -29.421 29.373 1.00 58.78 170 GLN A C 1
ATOM 1201 O O . GLN A 1 170 ? -54.684 -29.866 30.150 1.00 58.78 170 GLN A O 1
ATOM 1206 N N . THR A 1 171 ? -56.652 -28.835 29.798 1.00 56.81 171 THR A N 1
ATOM 1207 C CA . THR A 1 171 ? -56.885 -28.428 31.201 1.00 56.81 171 THR A CA 1
ATOM 1208 C C . THR A 1 171 ? -58.300 -28.685 31.733 1.00 56.81 171 THR A C 1
ATOM 1210 O O . THR A 1 171 ? -58.616 -28.239 32.827 1.00 56.81 171 THR A O 1
ATOM 1213 N N . ASP A 1 172 ? -59.174 -29.372 30.992 1.00 66.06 172 ASP A N 1
ATOM 1214 C CA . ASP A 1 172 ? -60.614 -29.451 31.308 1.00 66.06 172 ASP A CA 1
ATOM 1215 C C . ASP A 1 172 ? -61.079 -30.839 31.765 1.00 66.06 172 ASP A C 1
ATOM 1217 O O . ASP A 1 172 ? -62.087 -31.379 31.304 1.00 66.06 172 ASP A O 1
ATOM 1221 N N . CYS A 1 173 ? -60.317 -31.414 32.681 1.00 72.31 173 CYS A N 1
ATOM 1222 C CA . CYS A 1 173 ? -60.606 -32.658 33.371 1.00 72.31 173 CYS A CA 1
ATOM 1223 C C . CYS A 1 173 ? -60.530 -32.306 34.860 1.00 72.31 173 CYS A C 1
ATOM 1225 O O . CYS A 1 173 ? -59.519 -31.752 35.270 1.00 72.31 173 CYS A O 1
ATOM 1227 N N . ASP A 1 174 ? -61.622 -32.489 35.603 1.00 73.12 174 ASP A N 1
ATOM 1228 C CA . ASP A 1 174 ? -61.754 -32.108 37.018 1.00 73.12 174 ASP A CA 1
ATOM 1229 C C . ASP A 1 174 ? -62.336 -33.314 37.767 1.00 73.12 174 ASP A C 1
ATOM 1231 O O . ASP A 1 174 ? -63.415 -33.803 37.402 1.00 73.12 174 ASP A O 1
ATOM 1235 N N . ASP A 1 175 ? -61.600 -33.849 38.741 1.00 73.88 175 ASP A N 1
ATOM 1236 C CA . ASP A 1 175 ? -62.008 -35.008 39.547 1.00 73.88 175 ASP A CA 1
ATOM 1237 C C . ASP A 1 175 ? -62.857 -34.646 40.781 1.00 73.88 175 ASP A C 1
ATOM 1239 O O . ASP A 1 175 ? -63.293 -35.533 41.522 1.00 73.88 175 ASP A O 1
ATOM 1243 N N . SER A 1 176 ? -63.193 -33.360 40.937 1.00 75.88 176 SER A N 1
ATOM 1244 C CA . SER A 1 176 ? -63.964 -32.781 42.043 1.00 75.88 176 SER A CA 1
ATOM 1245 C C . SER A 1 176 ? -63.310 -32.931 43.422 1.00 75.88 176 SER A C 1
ATOM 1247 O O . SER A 1 176 ? -64.010 -32.807 44.434 1.00 75.88 176 SER A O 1
ATOM 1249 N N . ASP A 1 177 ? -62.003 -33.200 43.485 1.00 80.62 177 ASP A N 1
ATOM 1250 C CA . ASP A 1 177 ? -61.212 -33.133 44.713 1.00 80.62 177 ASP A CA 1
ATOM 1251 C C . ASP A 1 177 ? -60.575 -31.734 44.837 1.00 80.62 177 ASP A C 1
ATOM 1253 O O . ASP A 1 177 ? -59.785 -31.273 44.020 1.00 80.62 177 ASP A O 1
ATOM 1257 N N . GLU A 1 178 ? -60.936 -31.001 45.892 1.00 82.38 178 GLU A N 1
ATOM 1258 C CA . GLU A 1 178 ? -60.443 -29.632 46.104 1.00 82.38 178 GLU A CA 1
ATOM 1259 C C . GLU A 1 178 ? -58.958 -29.579 46.498 1.00 82.38 178 GLU A C 1
ATOM 1261 O O . GLU A 1 178 ? -58.395 -28.482 46.600 1.00 82.38 178 GLU A O 1
ATOM 1266 N N . CYS A 1 179 ? -58.331 -30.735 46.737 1.00 84.06 179 CYS A N 1
ATOM 1267 C CA . CYS A 1 179 ? -56.930 -30.906 47.117 1.00 84.06 179 CYS A CA 1
ATOM 1268 C C . CYS A 1 179 ? -56.028 -31.388 45.993 1.00 84.06 179 CYS A C 1
ATOM 1270 O O . CYS A 1 179 ? -54.847 -31.669 46.223 1.00 84.06 179 CYS A O 1
ATOM 1272 N N . THR A 1 180 ? -56.547 -31.441 44.779 1.00 82.06 180 THR A N 1
ATOM 1273 C CA . THR A 1 180 ? -55.818 -31.810 43.578 1.00 82.06 180 THR A CA 1
ATOM 1274 C C . THR A 1 180 ? -55.801 -30.645 42.600 1.00 82.06 180 THR A C 1
ATOM 1276 O O . THR A 1 180 ? -56.635 -29.742 42.630 1.00 82.06 180 THR A O 1
ATOM 1279 N N . VAL A 1 181 ? -54.748 -30.585 41.790 1.00 76.06 181 VAL A N 1
ATOM 1280 C CA . VAL A 1 181 ? -54.643 -29.640 40.679 1.00 76.06 181 VAL A CA 1
ATOM 1281 C C . VAL A 1 181 ? -54.059 -30.326 39.453 1.00 76.06 181 VAL A C 1
ATOM 1283 O O . VAL A 1 181 ? -53.151 -31.162 39.546 1.00 76.06 181 VAL A O 1
ATOM 1286 N N . GLY A 1 182 ? -54.520 -29.871 38.287 1.00 73.38 182 GLY A N 1
ATOM 1287 C CA . GLY A 1 182 ? -53.985 -30.267 36.989 1.00 73.38 182 GLY A CA 1
ATOM 1288 C C . GLY A 1 182 ? -54.391 -31.674 36.569 1.00 73.38 182 GLY A C 1
ATOM 1289 O O . GLY A 1 182 ? -53.532 -32.415 36.088 1.00 73.38 182 GLY A O 1
ATOM 1290 N N . ASP A 1 183 ? -55.660 -32.032 36.761 1.00 79.06 183 ASP A N 1
ATOM 1291 C CA . ASP A 1 183 ? -56.145 -33.385 36.514 1.00 79.06 183 ASP A CA 1
ATOM 1292 C C . ASP A 1 183 ? -56.092 -33.728 35.024 1.00 79.06 183 ASP A C 1
ATOM 1294 O O . ASP A 1 183 ? -56.345 -32.901 34.141 1.00 79.06 183 ASP A O 1
ATOM 1298 N N . GLN A 1 184 ? -55.714 -34.971 34.732 1.00 76.25 184 GLN A N 1
ATOM 1299 C CA . GLN A 1 184 ? -55.544 -35.445 33.361 1.00 76.25 184 GLN A CA 1
ATOM 1300 C C . GLN A 1 184 ? -56.367 -36.698 33.077 1.00 76.25 184 GLN A C 1
ATOM 1302 O O . GLN A 1 184 ? -56.603 -37.546 33.947 1.00 76.25 184 GLN A O 1
ATOM 1307 N N . CYS A 1 185 ? -56.758 -36.814 31.807 1.00 78.62 185 CYS A N 1
ATOM 1308 C CA . CYS A 1 185 ? -57.469 -37.960 31.268 1.00 78.62 185 CYS A CA 1
ATOM 1309 C C . CYS A 1 185 ? -56.562 -39.191 31.207 1.00 78.62 185 CYS A C 1
ATOM 1311 O O . CYS A 1 185 ? -55.521 -39.185 30.549 1.00 78.62 185 CYS A O 1
ATOM 1313 N N . SER A 1 186 ? -57.012 -40.287 31.809 1.00 75.50 186 SER A N 1
ATOM 1314 C CA . SER A 1 186 ? -56.402 -41.604 31.688 1.00 75.50 186 SER A CA 1
ATOM 1315 C C . SER A 1 186 ? -57.477 -42.616 31.326 1.00 75.50 186 SER A C 1
ATOM 1317 O O . SER A 1 186 ? -58.376 -42.908 32.109 1.00 75.50 186 SER A O 1
ATOM 1319 N N . ASN A 1 187 ? -57.371 -43.176 30.121 1.00 72.38 187 ASN A N 1
ATOM 1320 C CA . ASN A 1 187 ? -58.228 -44.263 29.648 1.00 72.38 187 ASN A CA 1
ATOM 1321 C C . ASN A 1 187 ? -59.741 -43.944 29.669 1.00 72.38 187 ASN A C 1
ATOM 1323 O O . ASN A 1 187 ? -60.560 -44.832 29.897 1.00 72.38 187 ASN A O 1
ATOM 1327 N N . GLY A 1 188 ? -60.106 -42.685 29.402 1.00 73.12 188 GLY A N 1
ATOM 1328 C CA . GLY A 1 188 ? -61.499 -42.223 29.384 1.00 73.12 188 GLY A CA 1
ATOM 1329 C C . GLY A 1 188 ? -62.029 -41.652 30.707 1.00 73.12 188 GLY A C 1
ATOM 1330 O O . GLY A 1 188 ? -63.159 -41.174 30.716 1.00 73.12 188 GLY A O 1
ATOM 1331 N N . GLU A 1 189 ? -61.234 -41.643 31.783 1.00 72.69 189 GLU A N 1
ATOM 1332 C CA . GLU A 1 189 ? -61.609 -41.103 33.103 1.00 72.69 189 GLU A CA 1
ATOM 1333 C C . GLU A 1 189 ? -60.617 -40.025 33.585 1.00 72.69 189 GLU A C 1
ATOM 1335 O O . GLU A 1 189 ? -59.439 -40.049 33.219 1.00 72.69 189 GLU A O 1
ATOM 1340 N N . CYS A 1 190 ? -61.085 -39.082 34.409 1.00 74.44 190 CYS A N 1
ATOM 1341 C CA . CYS A 1 190 ? -60.266 -38.040 35.043 1.00 74.44 190 CYS A CA 1
ATOM 1342 C C . CYS A 1 190 ? -59.708 -38.540 36.377 1.00 74.44 190 CYS A C 1
ATOM 1344 O O . CYS A 1 190 ? -60.498 -38.837 37.269 1.00 74.44 190 CYS A O 1
ATOM 1346 N N . ALA A 1 191 ? -58.381 -38.694 36.504 1.00 69.69 191 ALA A N 1
ATOM 1347 C CA . ALA A 1 191 ? -57.787 -39.240 37.738 1.00 69.69 191 ALA A CA 1
ATOM 1348 C C . ALA A 1 191 ? -56.280 -38.976 37.962 1.00 69.69 191 ALA A C 1
ATOM 1350 O O . ALA A 1 191 ? -55.747 -39.371 38.999 1.00 69.69 191 ALA A O 1
ATOM 1351 N N . GLN A 1 192 ? -55.538 -38.399 37.006 1.00 65.75 192 GLN A N 1
ATOM 1352 C CA . GLN A 1 192 ? -54.097 -38.157 37.193 1.00 65.75 192 GLN A CA 1
ATOM 1353 C C . GLN A 1 192 ? -53.844 -36.749 37.728 1.00 65.75 192 GLN A C 1
ATOM 1355 O O . GLN A 1 192 ? -53.801 -35.806 36.944 1.00 65.75 192 GLN A O 1
ATOM 1360 N N . THR A 1 193 ? -53.660 -36.622 39.043 1.00 70.25 193 THR A N 1
ATOM 1361 C CA . THR A 1 193 ? -53.625 -35.330 39.740 1.00 70.25 193 THR A CA 1
ATOM 1362 C C . THR A 1 193 ? -52.329 -35.078 40.512 1.00 70.25 193 THR A C 1
ATOM 1364 O O . THR A 1 193 ? -51.615 -36.009 40.904 1.00 70.25 193 THR A O 1
ATOM 1367 N N . LYS A 1 194 ? -51.992 -33.799 40.730 1.00 74.69 194 LYS A N 1
ATOM 1368 C CA . LYS A 1 194 ? -50.939 -33.374 41.668 1.00 74.69 194 LYS A CA 1
ATOM 1369 C C . LYS A 1 194 ? -51.577 -32.832 42.951 1.00 74.69 194 LYS A C 1
ATOM 1371 O O . LYS A 1 194 ? -52.582 -32.137 42.842 1.00 74.69 194 LYS A O 1
ATOM 1376 N N . PRO A 1 195 ? -50.986 -33.057 44.140 1.00 79.62 195 PRO A N 1
ATOM 1377 C CA . PRO A 1 195 ? -51.458 -32.424 45.369 1.00 79.62 195 PRO A CA 1
ATOM 1378 C C . PRO A 1 195 ? -51.434 -30.893 45.250 1.00 79.62 195 PRO A C 1
ATOM 1380 O O . PRO A 1 195 ? -50.405 -30.315 44.887 1.00 79.62 195 PRO A O 1
ATOM 1383 N N . LYS A 1 196 ? -52.556 -30.241 45.560 1.00 79.00 196 LYS A N 1
ATOM 1384 C CA . LYS A 1 196 ? -52.683 -28.786 45.681 1.00 79.00 196 LYS A CA 1
ATOM 1385 C C . LYS A 1 196 ? -51.840 -28.325 46.863 1.00 79.00 196 LYS A C 1
ATOM 1387 O O . LYS A 1 196 ? -51.990 -28.826 47.976 1.00 79.00 196 LYS A O 1
ATOM 1392 N N . SER A 1 197 ? -50.928 -27.390 46.611 1.00 85.25 197 SER A N 1
ATOM 1393 C CA . SER A 1 197 ? -50.153 -26.774 47.685 1.00 85.25 197 SER A CA 1
ATOM 1394 C C . SER A 1 197 ? -51.074 -25.888 48.511 1.00 85.25 197 SER A C 1
ATOM 1396 O O . SER A 1 197 ? -51.705 -24.988 47.958 1.00 85.25 197 SER A O 1
ATOM 1398 N N . CYS A 1 198 ? -51.136 -26.150 49.813 1.00 85.50 198 CYS A N 1
ATOM 1399 C CA . CYS A 1 198 ? -51.886 -25.336 50.765 1.00 85.50 198 CYS A CA 1
ATOM 1400 C C . CYS A 1 198 ? -51.018 -24.364 51.555 1.00 85.50 198 CYS A C 1
ATOM 1402 O O . CYS A 1 198 ? -51.548 -23.704 52.436 1.00 85.50 198 CYS A O 1
ATOM 1404 N N . ASP A 1 199 ? -49.730 -24.287 51.216 1.00 84.62 199 ASP A N 1
ATOM 1405 C CA . ASP A 1 199 ? -48.763 -23.381 51.829 1.00 84.62 199 ASP A CA 1
ATOM 1406 C C . ASP A 1 199 ? -49.255 -21.927 51.755 1.00 84.62 199 ASP A C 1
ATOM 1408 O O . ASP A 1 199 ? -49.370 -21.362 50.660 1.00 84.62 199 ASP A O 1
ATOM 1412 N N . ASP A 1 200 ? -49.590 -21.346 52.908 1.00 82.56 200 ASP A N 1
ATOM 1413 C CA . ASP A 1 200 ? -50.058 -19.962 53.021 1.00 82.56 200 ASP A CA 1
ATOM 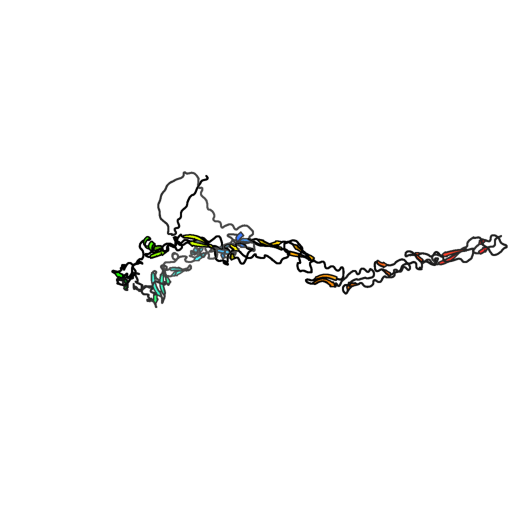1414 C C . ASP A 1 200 ? -48.903 -18.959 53.193 1.00 82.56 200 ASP A C 1
ATOM 1416 O O . ASP A 1 200 ? -49.125 -17.747 53.291 1.00 82.56 200 ASP A O 1
ATOM 1420 N N . GLY A 1 201 ? -47.660 -19.454 53.163 1.00 85.00 201 GLY A N 1
ATOM 1421 C CA . GLY A 1 201 ? -46.440 -18.671 53.302 1.00 85.00 201 GLY A CA 1
ATOM 1422 C C . GLY A 1 201 ? -46.201 -18.160 54.720 1.00 85.00 201 GLY A C 1
ATOM 1423 O O . GLY A 1 201 ? -45.272 -17.373 54.923 1.00 85.00 201 GLY A O 1
ATOM 1424 N N . ASN A 1 202 ? -47.013 -18.566 55.701 1.00 83.75 202 ASN A N 1
ATOM 1425 C CA . ASN A 1 202 ? -46.820 -18.197 57.092 1.00 83.75 202 ASN A CA 1
ATOM 1426 C C . ASN A 1 202 ? -46.083 -19.326 57.839 1.00 83.75 202 ASN A C 1
ATOM 1428 O O . ASN A 1 202 ? -46.641 -20.392 58.082 1.00 83.75 202 ASN A O 1
ATOM 1432 N N . PRO A 1 203 ? -44.836 -19.102 58.296 1.00 83.69 203 PRO A N 1
ATOM 1433 C CA . PRO A 1 203 ? -44.075 -20.121 59.024 1.00 83.69 203 PRO A CA 1
ATOM 1434 C C . PRO A 1 203 ? -44.717 -20.522 60.365 1.00 83.69 203 PRO A C 1
ATOM 1436 O O . PRO A 1 203 ? -44.348 -21.543 60.947 1.00 83.69 203 PRO A O 1
ATOM 1439 N N . CYS A 1 204 ? -45.673 -19.729 60.863 1.00 89.19 204 CYS A N 1
ATOM 1440 C CA . CYS A 1 204 ? -46.404 -19.980 62.102 1.00 89.19 204 CYS A CA 1
ATOM 1441 C C . CYS A 1 204 ? -47.675 -20.814 61.935 1.00 89.19 204 CYS A C 1
ATOM 1443 O O . CYS A 1 204 ? -48.443 -20.971 62.897 1.00 89.19 204 CYS A O 1
ATOM 1445 N N . THR A 1 205 ? -47.895 -21.353 60.742 1.00 88.25 205 THR A N 1
ATOM 1446 C CA . THR A 1 205 ? -48.988 -22.259 60.416 1.00 88.25 205 THR A CA 1
ATOM 1447 C C . THR A 1 205 ? -48.467 -23.554 59.800 1.00 88.25 205 THR A C 1
ATOM 1449 O O . THR A 1 205 ? -47.490 -23.579 59.063 1.00 88.25 205 THR A O 1
ATOM 1452 N N . ASP A 1 206 ? -49.121 -24.656 60.155 1.00 85.38 206 ASP A N 1
ATOM 1453 C CA . ASP A 1 206 ? -48.980 -25.950 59.506 1.00 85.38 206 ASP A CA 1
ATOM 1454 C C . ASP A 1 206 ? -50.144 -26.101 58.523 1.00 85.38 206 ASP A C 1
ATOM 1456 O O . ASP A 1 206 ? -51.310 -26.218 58.929 1.00 85.38 206 ASP A O 1
ATOM 1460 N N . ASP A 1 207 ? -49.829 -26.088 57.232 1.00 87.12 207 ASP A N 1
ATOM 1461 C CA . ASP A 1 207 ? -50.822 -26.155 56.167 1.00 87.12 207 ASP A CA 1
ATOM 1462 C C . ASP A 1 207 ? -51.207 -27.591 55.825 1.00 87.12 207 ASP A C 1
ATOM 1464 O O . ASP A 1 207 ? -50.398 -28.522 55.798 1.00 87.12 207 ASP A O 1
ATOM 1468 N N . SER A 1 208 ? -52.490 -27.800 55.571 1.00 86.94 208 SER A N 1
ATOM 1469 C CA . SER A 1 208 ? -53.064 -29.098 55.241 1.00 86.94 208 SER A CA 1
ATOM 1470 C C . SER A 1 208 ? -54.236 -28.930 54.282 1.00 86.94 208 SER A C 1
ATOM 1472 O O . SER A 1 208 ? -54.763 -27.836 54.097 1.00 86.94 208 SER A O 1
ATOM 1474 N N . CYS A 1 209 ? -54.649 -30.021 53.642 1.00 87.56 209 CYS A N 1
ATOM 1475 C CA . CYS A 1 209 ? -55.738 -29.993 52.676 1.00 87.56 209 CYS A CA 1
ATOM 1476 C C . CYS A 1 209 ? -56.816 -31.019 53.025 1.00 87.56 209 CYS A C 1
ATOM 1478 O O . CYS A 1 209 ? -56.506 -32.186 53.270 1.00 87.56 209 CYS A O 1
ATOM 1480 N N . ASP A 1 210 ? -58.075 -30.581 53.042 1.00 84.81 210 ASP A N 1
ATOM 1481 C CA . ASP A 1 210 ? -59.250 -31.446 53.136 1.00 84.81 210 ASP A CA 1
ATOM 1482 C C . ASP A 1 210 ? -59.892 -31.609 51.742 1.00 84.81 210 ASP A C 1
ATOM 1484 O O . ASP A 1 210 ? -60.316 -30.607 51.166 1.00 84.81 210 ASP A O 1
ATOM 1488 N N . PRO A 1 211 ? -60.021 -32.836 51.199 1.00 81.50 211 PRO A N 1
ATOM 1489 C CA . PRO A 1 211 ? -60.522 -33.081 49.837 1.00 81.50 211 PRO A CA 1
ATOM 1490 C C . PRO A 1 211 ? -61.902 -32.496 49.498 1.00 81.50 211 PRO A C 1
ATOM 1492 O O . PRO A 1 211 ? -62.284 -32.435 48.333 1.00 81.50 211 PRO A O 1
ATOM 1495 N N . LYS A 1 212 ? -62.695 -32.094 50.501 1.00 80.75 212 LYS A N 1
ATOM 1496 C CA . LYS A 1 212 ? -64.021 -31.487 50.309 1.00 80.75 212 LYS A CA 1
ATOM 1497 C C . LYS A 1 212 ? -64.042 -29.985 50.528 1.00 80.75 212 LYS A C 1
ATOM 1499 O O . LYS A 1 212 ? -64.908 -29.319 49.969 1.00 80.75 212 LYS A O 1
ATOM 1504 N N . THR A 1 213 ? -63.195 -29.468 51.413 1.00 82.38 213 THR A N 1
ATOM 1505 C CA . THR A 1 213 ? -63.210 -28.044 51.789 1.00 82.38 213 THR A CA 1
ATOM 1506 C C . THR A 1 213 ? -61.973 -27.279 51.332 1.00 82.38 213 THR A C 1
ATOM 1508 O O . THR A 1 213 ? -61.924 -26.065 51.508 1.00 82.38 213 THR A O 1
ATOM 1511 N N . GLY A 1 214 ? -60.998 -27.966 50.740 1.00 82.06 214 GLY A N 1
ATOM 1512 C CA . GLY A 1 214 ? -59.735 -27.403 50.290 1.00 82.06 214 GLY A CA 1
ATOM 1513 C C . GLY A 1 214 ? -58.760 -27.138 51.438 1.00 82.06 214 GLY A C 1
ATOM 1514 O O . GLY A 1 214 ? -58.778 -27.802 52.478 1.00 82.06 214 GLY A O 1
ATOM 1515 N N . CYS A 1 215 ? -57.875 -26.170 51.226 1.00 88.50 215 CYS A N 1
ATOM 1516 C CA . CYS A 1 215 ? -56.781 -25.844 52.133 1.00 88.50 215 CYS A CA 1
ATOM 1517 C C . CYS A 1 215 ? -57.247 -25.279 53.482 1.00 88.50 215 CYS A C 1
ATOM 1519 O O . CYS A 1 215 ? -58.136 -24.428 53.541 1.00 88.50 215 CYS A O 1
ATOM 1521 N N . TYR A 1 216 ? -56.604 -25.718 54.563 1.00 87.44 216 TYR A N 1
ATOM 1522 C CA . TYR A 1 216 ? -56.762 -25.189 55.916 1.00 87.44 216 TYR A CA 1
ATOM 1523 C C . TYR A 1 216 ? -55.412 -25.167 56.639 1.00 87.44 216 TYR A C 1
ATOM 1525 O O . TYR A 1 216 ? -54.536 -25.979 56.348 1.00 87.44 216 TYR A O 1
ATOM 1533 N N . SER A 1 217 ? -55.268 -24.284 57.624 1.00 86.00 217 SER A N 1
ATOM 1534 C CA . SER A 1 217 ? -54.027 -24.134 58.382 1.00 86.00 217 SER A CA 1
ATOM 1535 C C . SER A 1 217 ? -54.253 -24.226 59.896 1.00 86.00 217 SER A C 1
ATOM 1537 O O . SER A 1 217 ? -55.331 -23.899 60.409 1.00 86.00 217 SER A O 1
ATOM 1539 N N . GLN A 1 218 ? -53.262 -24.743 60.629 1.00 87.25 218 GLN A N 1
ATOM 1540 C CA . GLN A 1 218 ? -53.261 -24.840 62.097 1.00 87.25 218 GLN A CA 1
ATOM 1541 C C . GLN A 1 218 ? -52.054 -24.109 62.683 1.00 87.25 218 GLN A C 1
ATOM 1543 O O . GLN A 1 218 ? -50.960 -24.222 62.159 1.00 87.25 218 GLN A O 1
ATOM 1548 N N . TYR A 1 219 ? -52.223 -23.372 63.782 1.00 89.62 219 TYR A N 1
ATOM 1549 C CA . TYR A 1 219 ? -51.111 -22.628 64.384 1.00 89.62 219 TYR A CA 1
ATOM 1550 C C . TYR A 1 219 ? -50.058 -23.559 64.989 1.00 89.62 219 TYR A C 1
ATOM 1552 O O . TYR A 1 219 ? -50.405 -24.499 65.711 1.00 89.62 219 TYR A O 1
ATOM 1560 N N . ASN A 1 220 ? -48.785 -23.230 64.783 1.00 82.44 220 ASN A N 1
ATOM 1561 C CA . ASN A 1 220 ? -47.654 -23.924 65.389 1.00 82.44 220 ASN A CA 1
ATOM 1562 C C . ASN A 1 220 ? -46.876 -23.004 66.359 1.00 82.44 220 ASN A C 1
ATOM 1564 O O . ASN A 1 220 ? -47.252 -21.856 66.609 1.00 82.44 220 ASN A O 1
ATOM 1568 N N . LEU A 1 221 ? -45.817 -23.549 66.964 1.00 86.25 221 LEU A N 1
ATOM 1569 C CA . LEU A 1 221 ? -44.911 -22.844 67.885 1.00 86.25 221 LEU A CA 1
ATOM 1570 C C . LEU A 1 221 ? -43.463 -22.867 67.366 1.00 86.25 221 LEU A C 1
ATOM 1572 O O . LEU A 1 221 ? -42.517 -22.949 68.152 1.00 86.25 221 LEU A O 1
ATOM 1576 N N . ALA A 1 222 ? -43.288 -22.900 66.044 1.00 83.31 222 ALA A N 1
ATOM 1577 C CA . ALA A 1 222 ? -41.973 -22.956 65.426 1.00 83.31 222 ALA A CA 1
ATOM 1578 C C . ALA A 1 222 ? -41.178 -21.656 65.651 1.00 83.31 222 ALA A C 1
ATOM 1580 O O . ALA A 1 222 ? -41.717 -20.621 66.052 1.00 83.31 222 ALA A O 1
ATOM 1581 N N . ALA A 1 223 ? -39.871 -21.726 65.396 1.00 82.81 223 ALA A N 1
ATOM 1582 C CA . ALA A 1 223 ? -39.082 -20.519 65.194 1.00 82.81 223 ALA A CA 1
ATOM 1583 C C . ALA A 1 223 ? -39.504 -19.871 63.871 1.00 82.81 223 ALA A C 1
ATOM 1585 O O . ALA A 1 223 ? -39.807 -20.572 62.903 1.00 82.81 223 ALA A O 1
ATOM 1586 N N . CYS A 1 224 ? -39.501 -18.550 63.839 1.00 85.06 224 CYS A N 1
ATOM 1587 C CA . CYS A 1 224 ? -39.828 -17.762 62.660 1.00 85.06 224 CYS A CA 1
ATOM 1588 C C . CYS A 1 224 ? -38.853 -16.584 62.554 1.00 85.06 224 CYS A C 1
ATOM 1590 O O . CYS A 1 224 ? -37.909 -16.505 63.335 1.00 85.06 224 CYS A O 1
ATOM 1592 N N . ASP A 1 225 ? -39.053 -15.730 61.559 1.00 82.25 225 ASP A N 1
ATOM 1593 C CA . ASP A 1 225 ? -38.359 -14.453 61.395 1.00 82.25 225 ASP A CA 1
ATOM 1594 C C . ASP A 1 225 ? -39.453 -13.387 61.310 1.00 82.25 225 ASP A C 1
ATOM 1596 O O . ASP A 1 225 ? -40.383 -13.519 60.503 1.00 82.25 225 ASP A O 1
ATOM 1600 N N . ASP A 1 226 ? -39.418 -12.399 62.200 1.00 76.06 226 ASP A N 1
ATOM 1601 C CA . ASP A 1 226 ? -40.451 -11.364 62.267 1.00 76.06 226 ASP A CA 1
ATOM 1602 C C . ASP A 1 226 ? -40.223 -10.213 61.267 1.00 76.06 226 ASP A C 1
ATOM 1604 O O . ASP A 1 226 ? -41.002 -9.254 61.219 1.00 76.06 226 ASP A O 1
ATOM 1608 N N . GLY A 1 227 ? -39.183 -10.326 60.435 1.00 74.56 227 GLY A N 1
ATOM 1609 C CA . GLY A 1 227 ? -38.779 -9.332 59.450 1.00 74.56 227 GLY A CA 1
ATOM 1610 C C . GLY A 1 227 ? -38.030 -8.150 60.059 1.00 74.56 227 GLY A C 1
ATOM 1611 O O . GLY A 1 227 ? -37.747 -7.184 59.345 1.00 74.56 227 GLY A O 1
ATOM 1612 N N . THR A 1 228 ? -37.712 -8.187 61.357 1.00 68.94 228 THR A N 1
ATOM 1613 C CA . THR A 1 228 ? -36.850 -7.203 62.001 1.00 68.94 228 THR A CA 1
ATOM 1614 C C . THR A 1 228 ? -35.441 -7.771 62.147 1.00 68.94 228 THR A C 1
ATOM 1616 O O . THR A 1 228 ? -35.144 -8.615 62.980 1.00 68.94 228 THR A O 1
ATOM 1619 N N . GLU A 1 229 ? -34.512 -7.255 61.340 1.00 69.94 229 GLU A N 1
ATOM 1620 C CA . GLU A 1 229 ? -33.129 -7.763 61.229 1.00 69.94 229 GLU A CA 1
ATOM 1621 C C . GLU A 1 229 ? -32.311 -7.714 62.538 1.00 69.94 229 GLU A C 1
ATOM 1623 O O . GLU A 1 229 ? -31.196 -8.231 62.612 1.00 69.94 229 GLU A O 1
ATOM 1628 N N . CYS A 1 230 ? -32.848 -7.080 63.581 1.00 69.75 230 CYS A N 1
ATOM 1629 C CA . CYS A 1 230 ? -32.184 -6.861 64.857 1.00 69.75 230 CYS A CA 1
ATOM 1630 C C . CYS A 1 230 ? -32.731 -7.706 66.014 1.00 69.75 230 CYS A C 1
ATOM 1632 O O . CYS A 1 230 ? -32.300 -7.469 67.149 1.00 69.75 230 CYS A O 1
ATOM 1634 N N . THR A 1 231 ? -33.656 -8.640 65.796 1.00 72.88 231 THR A N 1
ATOM 1635 C CA . THR A 1 231 ? -34.124 -9.554 66.847 1.00 72.88 231 THR A CA 1
ATOM 1636 C C . THR A 1 231 ? -33.533 -10.945 66.669 1.00 72.88 231 THR A C 1
ATOM 1638 O O . THR A 1 231 ? -33.288 -11.425 65.567 1.00 72.88 231 THR A O 1
ATOM 1641 N N . THR A 1 232 ? -33.205 -11.594 67.786 1.00 76.62 232 THR A N 1
ATOM 1642 C CA . THR A 1 232 ? -32.755 -12.990 67.785 1.00 76.62 232 THR A CA 1
ATOM 1643 C C . THR A 1 232 ? -33.677 -13.822 68.665 1.00 76.62 232 THR A C 1
ATOM 1645 O O . THR A 1 232 ? -33.999 -13.433 69.789 1.00 76.62 232 THR A O 1
ATOM 1648 N N . GLY A 1 233 ? -34.099 -14.984 68.162 1.00 78.31 233 GLY A N 1
ATOM 1649 C CA . GLY A 1 233 ? -35.011 -15.882 68.878 1.00 78.31 233 GLY A CA 1
ATOM 1650 C C . GLY A 1 233 ? -36.499 -15.585 68.672 1.00 78.31 233 GLY A C 1
ATOM 1651 O O . GLY A 1 233 ? -37.282 -15.786 69.604 1.00 78.31 233 GLY A O 1
ATOM 1652 N N . ASP A 1 234 ? -36.889 -15.120 67.485 1.00 85.44 234 ASP A N 1
ATOM 1653 C CA . ASP A 1 234 ? -38.297 -14.909 67.143 1.00 85.44 234 ASP A CA 1
ATOM 1654 C C . ASP A 1 234 ? -39.063 -16.241 67.149 1.00 85.44 234 ASP A C 1
ATOM 1656 O O . ASP A 1 234 ? -38.534 -17.312 66.817 1.00 85.44 234 ASP A O 1
ATOM 1660 N N . HIS A 1 235 ? -40.319 -16.190 67.584 1.00 87.06 235 HIS A N 1
ATOM 1661 C CA . HIS A 1 235 ? -41.125 -17.389 67.800 1.00 87.06 235 HIS A CA 1
ATOM 1662 C C . HIS A 1 235 ? -42.583 -17.184 67.413 1.00 87.06 235 HIS A C 1
ATOM 1664 O O . HIS A 1 235 ? -43.151 -16.097 67.545 1.00 87.06 235 HIS A O 1
ATOM 1670 N N . CYS A 1 236 ? -43.202 -18.273 66.975 1.00 89.75 236 CYS A N 1
ATOM 1671 C CA . CYS A 1 236 ? -44.606 -18.298 66.624 1.00 89.75 236 CYS A CA 1
ATOM 1672 C C . CYS A 1 236 ? -45.498 -18.363 67.865 1.00 89.75 236 CYS A C 1
ATOM 1674 O O . CYS A 1 236 ? -45.324 -19.215 68.741 1.00 89.75 236 CYS A O 1
ATOM 1676 N N . ALA A 1 237 ? -46.498 -17.483 67.914 1.00 86.94 237 ALA A N 1
ATOM 1677 C CA . ALA A 1 237 ? -47.590 -17.540 68.877 1.00 86.94 237 ALA A CA 1
ATOM 1678 C C . ALA A 1 237 ? -48.887 -17.031 68.233 1.00 86.94 237 ALA A C 1
ATOM 1680 O O . ALA A 1 237 ? -48.911 -15.976 67.602 1.00 86.94 237 ALA A O 1
ATOM 1681 N N . GLU A 1 238 ? -49.976 -17.791 68.393 1.00 86.06 238 GLU A N 1
ATOM 1682 C CA . GLU A 1 238 ? -51.306 -17.447 67.856 1.00 86.06 238 GLU A CA 1
ATOM 1683 C C . GLU A 1 238 ? -51.302 -17.127 66.343 1.00 86.06 238 GLU A C 1
ATOM 1685 O O . GLU A 1 238 ? -52.005 -16.229 65.877 1.00 86.06 238 GLU A O 1
ATOM 1690 N N . GLY A 1 239 ? -50.483 -17.853 65.570 1.00 83.19 239 GLY A N 1
ATOM 1691 C CA . GLY A 1 239 ? -50.381 -17.695 64.115 1.00 83.19 239 GLY A CA 1
ATOM 1692 C C . GLY A 1 239 ? -49.594 -16.464 63.651 1.00 83.19 239 GLY A C 1
ATOM 1693 O O . GLY A 1 239 ? -49.659 -16.125 62.471 1.00 83.19 239 GLY A O 1
ATOM 1694 N N . LYS A 1 240 ? -48.863 -15.787 64.548 1.00 84.81 240 LYS A N 1
ATOM 1695 C CA . LYS A 1 240 ? -47.994 -14.643 64.229 1.00 84.81 240 LYS A CA 1
ATOM 1696 C C . LYS A 1 240 ? -46.565 -14.893 64.687 1.00 84.81 240 LYS A C 1
ATOM 1698 O O . LYS A 1 240 ? -46.358 -15.481 65.748 1.00 84.81 240 LYS A O 1
ATOM 1703 N N . CYS A 1 241 ? -45.608 -14.376 63.923 1.00 85.50 241 CYS A N 1
ATOM 1704 C CA . CYS A 1 241 ? -44.226 -14.303 64.365 1.00 85.50 241 CYS A CA 1
ATOM 1705 C C . CYS A 1 241 ? -44.044 -13.118 65.320 1.00 85.50 241 CYS A C 1
ATOM 1707 O O . CYS A 1 241 ? -44.459 -12.002 64.997 1.00 85.50 241 CYS A O 1
ATOM 1709 N N . LEU A 1 242 ? -43.502 -13.368 66.513 1.00 82.38 242 LEU A N 1
ATOM 1710 C CA . LEU A 1 242 ? -43.242 -12.345 67.525 1.00 82.38 242 LEU A CA 1
ATOM 1711 C C . LEU A 1 242 ? -41.730 -12.101 67.686 1.00 82.38 242 LEU A C 1
ATOM 1713 O O . LEU A 1 242 ? -40.993 -13.090 67.764 1.00 82.38 242 LEU A O 1
ATOM 1717 N N . PRO A 1 243 ? -41.291 -10.831 67.833 1.00 78.25 243 PRO A N 1
ATOM 1718 C CA . PRO A 1 243 ? -39.882 -10.468 68.008 1.00 78.25 243 PRO A CA 1
ATOM 1719 C C . PRO A 1 243 ? -39.245 -11.118 69.236 1.00 78.25 243 PRO A C 1
ATOM 1721 O O . PRO A 1 243 ? -39.829 -11.133 70.327 1.00 78.25 243 PRO A O 1
ATOM 1724 N N . GLY A 1 244 ? -38.011 -11.583 69.068 1.00 74.62 244 GLY A N 1
ATOM 1725 C CA . GLY A 1 244 ? -37.098 -12.022 70.118 1.00 74.62 244 GLY A CA 1
ATOM 1726 C C . GLY A 1 244 ? -36.306 -10.877 70.774 1.00 74.62 244 GLY A C 1
ATOM 1727 O O . GLY A 1 244 ? -36.780 -9.752 70.926 1.00 74.62 244 GLY A O 1
ATOM 1728 N N . GLU A 1 245 ? -35.083 -11.165 71.227 1.00 78.38 245 GLU A N 1
ATOM 1729 C CA . GLU A 1 245 ? -34.207 -10.211 71.930 1.00 78.38 245 GLU A CA 1
ATOM 1730 C C . GLU A 1 245 ? -33.512 -9.242 70.952 1.00 78.38 245 GLU A C 1
ATOM 1732 O O . GLU A 1 245 ? -32.920 -9.687 69.970 1.00 78.38 245 GLU A O 1
ATOM 1737 N N . LEU A 1 246 ? -33.548 -7.930 71.234 1.00 66.62 246 LEU A N 1
ATOM 1738 C CA . LEU A 1 246 ? -32.991 -6.868 70.377 1.00 66.62 246 LEU A CA 1
ATOM 1739 C C . LEU A 1 246 ? -31.457 -6.726 70.520 1.00 66.62 246 LEU A C 1
ATOM 1741 O O . LEU A 1 246 ? -30.970 -6.493 71.627 1.00 66.62 246 LEU A O 1
ATOM 1745 N N . VAL A 1 247 ? -30.706 -6.771 69.407 1.00 73.31 247 VAL A N 1
ATOM 1746 C CA . VAL A 1 247 ? -29.221 -6.812 69.386 1.00 73.31 247 VAL A CA 1
ATOM 1747 C C . VAL A 1 247 ? -28.500 -5.734 68.531 1.00 73.31 247 VAL A C 1
ATOM 1749 O O . VAL A 1 247 ? -27.290 -5.855 68.328 1.00 73.31 247 VAL A O 1
ATOM 1752 N N . CYS A 1 248 ? -29.165 -4.679 68.028 1.00 70.06 248 CYS A N 1
ATOM 1753 C CA . CYS A 1 248 ? -28.528 -3.681 67.131 1.00 70.06 248 CYS A CA 1
ATOM 1754 C C . CYS A 1 248 ? -27.280 -2.980 67.736 1.00 70.06 248 CYS A C 1
ATOM 1756 O O . CYS A 1 248 ? -27.210 -2.722 68.940 1.00 70.06 248 CYS A O 1
ATOM 1758 N N . GLN A 1 249 ? -26.326 -2.570 66.880 1.00 76.06 249 GLN A N 1
ATOM 1759 C CA . GLN A 1 249 ? -25.133 -1.792 67.272 1.00 76.06 249 GLN A CA 1
ATOM 1760 C C . GLN A 1 249 ? -25.354 -0.273 67.333 1.00 76.06 249 GLN A C 1
ATOM 1762 O O . GLN A 1 249 ? -24.605 0.413 68.029 1.00 76.06 249 GLN A O 1
ATOM 1767 N N . CYS A 1 250 ? -26.323 0.248 66.582 1.00 81.38 250 CYS A N 1
ATOM 1768 C CA . CYS A 1 250 ? -26.698 1.659 66.550 1.00 81.38 250 CYS A CA 1
ATOM 1769 C C . CYS A 1 250 ? -28.214 1.799 66.361 1.00 81.38 250 CYS A C 1
ATOM 1771 O O . CYS A 1 250 ? -28.883 0.890 65.873 1.00 81.38 250 CYS A O 1
ATOM 1773 N N . SER A 1 251 ? -28.771 2.936 66.760 1.00 79.88 251 SER A N 1
ATOM 1774 C CA . SER A 1 251 ? -30.179 3.302 66.543 1.00 79.88 251 SER A CA 1
ATOM 1775 C C . SER A 1 251 ? -30.320 4.693 65.925 1.00 79.88 251 SER A C 1
ATOM 1777 O O . SER A 1 251 ? -31.302 4.973 65.240 1.00 79.88 251 SER A O 1
ATOM 1779 N N . PHE A 1 252 ? -29.324 5.554 66.124 1.00 81.81 252 PHE A N 1
ATOM 1780 C CA . PHE A 1 252 ? -29.200 6.870 65.516 1.00 81.81 252 PHE A CA 1
ATOM 1781 C C . PHE A 1 252 ? -27.833 7.015 64.848 1.00 81.81 252 PHE A C 1
ATOM 1783 O O . PHE A 1 252 ? -26.885 6.304 65.173 1.00 81.81 252 PHE A O 1
ATOM 1790 N N . GLN A 1 253 ? -27.720 7.971 63.925 1.00 83.69 253 GLN A N 1
ATOM 1791 C CA . GLN A 1 253 ? -26.469 8.220 63.200 1.00 83.69 253 GLN A CA 1
ATOM 1792 C C . GLN A 1 253 ? -25.302 8.548 64.141 1.00 83.69 253 GLN A C 1
ATOM 1794 O O . GLN A 1 253 ? -24.187 8.068 63.951 1.00 83.69 253 GLN A O 1
ATOM 1799 N N . ASP A 1 254 ? -25.585 9.275 65.223 1.00 86.50 254 ASP A N 1
ATOM 1800 C CA . ASP A 1 254 ? -24.581 9.673 66.211 1.00 86.50 254 ASP A CA 1
ATOM 1801 C C . ASP A 1 254 ? -23.972 8.487 66.979 1.00 86.50 254 ASP A C 1
ATOM 1803 O O . ASP A 1 254 ? -22.863 8.605 67.503 1.00 86.50 254 ASP A O 1
ATOM 1807 N N . ASP A 1 255 ? -24.638 7.326 67.010 1.00 85.00 255 ASP A N 1
ATOM 1808 C CA . ASP A 1 255 ? -24.118 6.121 67.670 1.00 85.00 255 ASP A CA 1
ATOM 1809 C C . ASP A 1 255 ? -22.900 5.534 66.932 1.00 85.00 255 ASP A C 1
ATOM 1811 O O . ASP A 1 255 ? -22.141 4.746 67.504 1.00 85.00 255 ASP A O 1
ATOM 1815 N N . CYS A 1 256 ? -22.688 5.933 65.673 1.00 88.00 256 CYS A N 1
ATOM 1816 C CA . CYS A 1 256 ? -21.550 5.515 64.858 1.00 88.00 256 CYS A CA 1
ATOM 1817 C C . CYS A 1 256 ? -20.328 6.429 64.997 1.00 88.00 256 CYS A C 1
ATOM 1819 O O . CYS A 1 256 ? -19.210 5.967 64.777 1.00 88.00 256 CYS A O 1
ATOM 1821 N N . LEU A 1 257 ? -20.497 7.665 65.484 1.00 86.25 257 LEU A N 1
ATOM 1822 C CA . LEU A 1 257 ? -19.398 8.621 65.686 1.00 86.25 257 LEU A CA 1
ATOM 1823 C C . LEU A 1 257 ? -18.254 8.086 66.569 1.00 86.25 257 LEU A C 1
ATOM 1825 O O . LEU A 1 257 ? -17.093 8.327 66.241 1.00 86.25 257 LEU A O 1
ATOM 1829 N N . PRO A 1 258 ? -18.501 7.345 67.671 1.00 87.44 258 PRO A N 1
ATOM 1830 C CA . PRO A 1 258 ? -17.419 6.783 68.480 1.00 87.44 258 PRO A CA 1
ATOM 1831 C C . PRO A 1 258 ? -16.632 5.661 67.786 1.00 87.44 258 PRO A C 1
ATOM 1833 O O . PRO A 1 258 ? -15.605 5.238 68.318 1.00 87.44 258 PRO A O 1
ATOM 1836 N N . LYS A 1 259 ? -17.136 5.133 66.662 1.00 85.25 259 LYS A N 1
ATOM 1837 C CA . LYS A 1 259 ? -16.538 4.032 65.892 1.00 85.25 259 LYS A CA 1
ATOM 1838 C C . LYS A 1 259 ? -15.763 4.518 64.659 1.00 85.25 259 LYS A C 1
ATOM 1840 O O . LYS A 1 259 ? -15.153 3.689 63.993 1.00 85.25 259 LYS A O 1
ATOM 1845 N N . GLU A 1 260 ? -15.776 5.820 64.380 1.00 89.19 260 GLU A N 1
ATOM 1846 C CA . GLU A 1 260 ? -14.993 6.451 63.313 1.00 89.19 260 GLU A CA 1
ATOM 1847 C C . GLU A 1 260 ? -13.486 6.269 63.531 1.00 89.19 260 GLU A C 1
ATOM 1849 O O . GLU A 1 260 ? -12.977 6.438 64.644 1.00 89.19 260 GLU A O 1
ATOM 1854 N N . ASP A 1 261 ? -12.754 5.981 62.457 1.00 85.81 261 ASP A N 1
ATOM 1855 C CA . ASP A 1 261 ? -11.287 5.904 62.456 1.00 85.81 261 ASP A CA 1
ATOM 1856 C C . ASP A 1 261 ? -10.620 7.262 62.140 1.00 85.81 261 ASP A C 1
ATOM 1858 O O . ASP A 1 261 ? -9.410 7.428 62.326 1.00 85.81 261 ASP A O 1
ATOM 1862 N N . GLY A 1 262 ? -11.421 8.254 61.729 1.00 84.06 262 GLY A N 1
ATOM 1863 C CA . GLY A 1 262 ? -10.977 9.597 61.362 1.00 84.06 262 GLY A CA 1
ATOM 1864 C C . GLY A 1 262 ? -10.358 9.694 59.964 1.00 84.06 262 GLY A C 1
ATOM 1865 O O . GLY A 1 262 ? -9.764 10.730 59.648 1.00 84.06 262 GLY A O 1
ATOM 1866 N N . ASP A 1 263 ? -10.471 8.650 59.140 1.00 90.19 263 ASP A N 1
ATOM 1867 C CA . ASP A 1 263 ? -10.032 8.637 57.748 1.00 90.19 263 ASP A CA 1
ATOM 1868 C C . ASP A 1 263 ? -11.175 9.060 56.813 1.00 90.19 263 ASP A C 1
ATOM 1870 O O . ASP A 1 263 ? -11.945 8.265 56.291 1.00 90.19 263 ASP A O 1
ATOM 1874 N N . LEU A 1 264 ? -11.243 10.355 56.515 1.00 87.38 264 LEU A N 1
ATOM 1875 C CA . LEU A 1 264 ? -12.247 10.908 55.603 1.00 87.38 264 LEU A CA 1
ATOM 1876 C C . LEU A 1 264 ? -12.115 10.382 54.161 1.00 87.38 264 LEU A C 1
ATOM 1878 O O . LEU A 1 264 ? -12.989 10.638 53.336 1.00 87.38 264 LEU A O 1
ATOM 1882 N N . CYS A 1 265 ? -11.028 9.688 53.816 1.00 90.25 265 CYS A N 1
ATOM 1883 C CA . CYS A 1 265 ? -10.819 9.143 52.479 1.00 90.25 265 CYS A CA 1
ATOM 1884 C C . CYS A 1 265 ? -11.538 7.814 52.256 1.00 90.25 265 CYS A C 1
ATOM 1886 O O . CYS A 1 265 ? -11.801 7.480 51.103 1.00 90.25 265 CYS A O 1
ATOM 1888 N N . ASN A 1 266 ? -11.852 7.068 53.318 1.00 88.44 266 ASN A N 1
ATOM 1889 C CA . ASN A 1 266 ? -12.587 5.806 53.226 1.00 88.44 266 ASN A CA 1
ATOM 1890 C C . ASN A 1 266 ? -14.090 5.953 53.545 1.00 88.44 266 ASN A C 1
ATOM 1892 O O . ASN A 1 266 ? -14.815 4.971 53.424 1.00 88.44 266 ASN A O 1
ATOM 1896 N N . GLY A 1 267 ? -14.547 7.181 53.826 1.00 88.31 267 GLY A N 1
ATOM 1897 C CA . GLY A 1 267 ? -15.942 7.535 54.099 1.00 88.31 267 GLY A CA 1
ATOM 1898 C C . GLY A 1 267 ? -16.291 7.486 55.590 1.00 88.31 267 GLY A C 1
ATOM 1899 O O . GLY A 1 267 ? -15.644 6.812 56.377 1.00 88.31 267 GLY A O 1
ATOM 1900 N N . SER A 1 268 ? -17.320 8.226 55.995 1.00 90.75 268 SER A N 1
ATOM 1901 C CA . SER A 1 268 ? -17.824 8.247 57.371 1.00 90.75 268 SER A CA 1
ATOM 1902 C C . SER A 1 268 ? -18.875 7.163 57.592 1.00 90.75 268 SER A C 1
ATOM 1904 O O . SER A 1 268 ? -19.630 6.811 56.687 1.00 90.75 268 SER A O 1
ATOM 1906 N N . LEU A 1 269 ? -18.946 6.636 58.806 1.00 91.56 269 LEU A N 1
ATOM 1907 C CA . LEU A 1 269 ? -19.922 5.649 59.230 1.00 91.56 269 LEU A CA 1
ATOM 1908 C C . LEU A 1 269 ? -21.290 6.285 59.500 1.00 91.56 269 LEU A C 1
ATOM 1910 O O . LEU A 1 269 ? -21.437 7.224 60.280 1.00 91.56 269 LEU A O 1
ATOM 1914 N N . ILE A 1 270 ? -22.320 5.677 58.925 1.00 89.94 270 ILE A N 1
ATOM 1915 C CA . ILE A 1 270 ? -23.727 5.950 59.201 1.00 89.94 270 ILE A CA 1
ATOM 1916 C C . ILE A 1 270 ? -24.395 4.694 59.761 1.00 89.94 270 ILE A C 1
ATOM 1918 O O . ILE A 1 270 ? -24.063 3.564 59.406 1.00 89.94 270 ILE A O 1
ATOM 1922 N N . CYS A 1 271 ? -25.363 4.887 60.643 1.00 87.56 271 CYS A N 1
ATOM 1923 C CA . CYS A 1 271 ? -26.272 3.854 61.092 1.00 87.56 271 CYS A CA 1
ATOM 1924 C C . CYS A 1 271 ? -27.278 3.523 59.985 1.00 87.56 271 CYS A C 1
ATOM 1926 O O . CYS A 1 271 ? -28.195 4.301 59.699 1.00 87.56 271 CYS A O 1
ATOM 1928 N N . LYS A 1 272 ? -27.126 2.348 59.383 1.00 87.44 272 LYS A N 1
ATOM 1929 C CA . LYS A 1 272 ? -28.077 1.774 58.433 1.00 87.44 272 LYS A CA 1
ATOM 1930 C C . LYS A 1 272 ? -28.485 0.402 58.948 1.00 87.44 272 LYS A C 1
ATOM 1932 O O . LYS A 1 272 ? -27.622 -0.397 59.295 1.00 87.44 272 LYS A O 1
ATOM 1937 N N . GLU A 1 273 ? -29.793 0.166 59.049 1.00 80.88 273 GLU A N 1
ATOM 1938 C CA . GLU A 1 273 ? -30.339 -1.143 59.452 1.00 80.88 273 GLU A CA 1
ATOM 1939 C C . GLU A 1 273 ? -29.763 -1.655 60.796 1.00 80.88 273 GLU A C 1
ATOM 1941 O O . GLU A 1 273 ? -29.559 -2.841 61.008 1.00 80.88 273 GLU A O 1
ATOM 1946 N N . GLY A 1 274 ? -29.466 -0.744 61.734 1.00 78.50 274 GLY A N 1
ATOM 1947 C CA . GLY A 1 274 ? -28.948 -1.096 63.063 1.00 78.50 274 GLY A CA 1
ATOM 1948 C C . GLY A 1 274 ? -27.437 -1.358 63.139 1.00 78.50 274 GLY A C 1
ATOM 1949 O O . GLY A 1 274 ? -26.927 -1.675 64.222 1.00 78.50 274 GLY A O 1
ATOM 1950 N N . TYR A 1 275 ? -26.705 -1.167 62.035 1.00 84.50 275 TYR A N 1
ATOM 1951 C CA . TYR A 1 275 ? -25.251 -1.306 61.949 1.00 84.50 275 TYR A CA 1
ATOM 1952 C C . TYR A 1 275 ? -24.575 -0.026 61.453 1.00 84.50 275 TYR A C 1
ATOM 1954 O O . TYR A 1 275 ? -25.099 0.697 60.610 1.00 84.50 275 TYR A O 1
ATOM 1962 N N . CYS A 1 276 ? -23.372 0.237 61.963 1.00 87.81 276 CYS A N 1
ATOM 1963 C CA . CYS A 1 276 ? -22.529 1.315 61.459 1.00 87.81 276 CYS A CA 1
ATOM 1964 C C . CYS A 1 276 ? -21.807 0.849 60.195 1.00 87.81 276 CYS A C 1
ATOM 1966 O O . CYS A 1 276 ? -20.934 -0.017 60.269 1.00 87.81 276 CYS A O 1
ATOM 1968 N N . VAL A 1 277 ? -22.186 1.414 59.054 1.00 90.81 277 VAL A N 1
ATOM 1969 C CA . VAL A 1 277 ? -21.648 1.102 57.725 1.00 90.81 277 VAL A CA 1
ATOM 1970 C C . VAL A 1 277 ? -21.113 2.371 57.073 1.00 90.81 277 VAL A C 1
ATOM 1972 O O . VAL A 1 277 ? -21.569 3.462 57.393 1.00 90.81 277 VAL A O 1
ATOM 1975 N N . VAL A 1 278 ? -20.153 2.241 56.161 1.00 90.19 278 VAL A N 1
ATOM 1976 C CA . VAL A 1 278 ? -19.584 3.387 55.436 1.00 90.19 278 VAL A CA 1
ATOM 1977 C C . VAL A 1 278 ? -20.645 4.026 54.536 1.00 90.19 278 VAL A C 1
ATOM 1979 O O . VAL A 1 278 ? -21.296 3.339 53.748 1.00 90.19 278 VAL A O 1
ATOM 1982 N N . ASP A 1 279 ? -20.791 5.345 54.623 1.00 90.31 279 ASP A N 1
ATOM 1983 C CA . ASP A 1 279 ? -21.545 6.150 53.670 1.00 90.31 279 ASP A CA 1
ATOM 1984 C C . ASP A 1 279 ? -20.692 6.408 52.424 1.00 90.31 279 ASP A C 1
ATOM 1986 O O . ASP A 1 279 ? -19.815 7.277 52.411 1.00 90.31 279 ASP A O 1
ATOM 1990 N N . GLU A 1 280 ? -20.971 5.667 51.352 1.00 88.25 280 GLU A N 1
ATOM 1991 C CA . GLU A 1 280 ? -20.281 5.809 50.067 1.00 88.25 280 GLU A CA 1
ATOM 1992 C C . GLU A 1 280 ? -20.330 7.241 49.506 1.00 88.25 280 GLU A C 1
ATOM 1994 O O . GLU A 1 280 ? -19.410 7.650 48.798 1.00 88.25 280 GLU A O 1
ATOM 1999 N N . ALA A 1 281 ? -21.348 8.044 49.850 1.00 87.06 281 ALA A N 1
ATOM 2000 C CA . ALA A 1 281 ? -21.449 9.434 49.401 1.00 87.06 281 ALA A CA 1
ATOM 2001 C C . ALA A 1 281 ? -20.409 10.361 50.056 1.00 87.06 281 ALA A C 1
ATOM 2003 O O . ALA A 1 281 ? -20.160 11.463 49.562 1.00 87.06 281 ALA A O 1
ATOM 2004 N N . THR A 1 282 ? -19.802 9.926 51.161 1.00 87.94 282 THR A N 1
ATOM 2005 C CA . THR A 1 282 ? -18.784 10.683 51.904 1.00 87.94 282 THR A CA 1
ATOM 2006 C C . THR A 1 282 ? -17.355 10.256 51.579 1.00 87.94 282 THR A C 1
ATOM 2008 O O . THR A 1 282 ? -16.409 10.906 52.023 1.00 87.94 282 THR A O 1
ATOM 2011 N N . VAL A 1 283 ? -17.179 9.206 50.770 1.00 90.06 283 VAL A N 1
ATOM 2012 C CA . VAL A 1 283 ? -15.866 8.744 50.313 1.00 90.06 283 VAL A CA 1
ATOM 2013 C C . VAL A 1 283 ? -15.241 9.804 49.406 1.00 90.06 283 VAL A C 1
ATOM 2015 O O . VAL A 1 283 ? -15.768 10.145 48.344 1.00 90.06 283 VAL A O 1
ATOM 2018 N N . VAL A 1 284 ? -14.085 10.334 49.808 1.00 89.56 284 VAL A N 1
ATOM 2019 C CA . VAL A 1 284 ? -13.367 11.334 49.010 1.00 89.56 284 VAL A CA 1
ATOM 2020 C C . VAL A 1 284 ? -12.679 10.670 47.818 1.00 89.56 284 VAL A C 1
ATOM 2022 O O . VAL A 1 284 ? -11.648 10.011 47.949 1.00 89.56 284 VAL A O 1
ATOM 2025 N N . LEU A 1 285 ? -13.208 10.932 46.624 1.00 88.81 285 LEU A N 1
ATOM 2026 C CA . LEU A 1 285 ? -12.581 10.558 45.360 1.00 88.81 285 LEU A CA 1
ATOM 2027 C C . LEU A 1 285 ? -11.678 11.685 44.856 1.00 88.81 285 LEU A C 1
ATOM 2029 O O . LEU A 1 285 ? -12.136 12.790 44.555 1.00 88.81 285 LEU A O 1
ATOM 2033 N N . CYS A 1 286 ? -10.384 11.398 44.738 1.00 88.62 286 CYS A N 1
ATOM 2034 C CA . CYS A 1 286 ? -9.435 12.348 44.180 1.00 88.62 286 CYS A CA 1
ATOM 2035 C C . CYS A 1 286 ? -9.403 12.280 42.649 1.00 88.62 286 CYS A C 1
ATOM 2037 O O . CYS A 1 286 ? -9.338 11.181 42.095 1.00 88.62 286 CYS A O 1
ATOM 2039 N N . PRO A 1 287 ? -9.417 13.433 41.952 1.00 88.81 287 PRO A N 1
ATOM 2040 C CA . PRO A 1 287 ? -9.268 13.454 40.503 1.00 88.81 287 PRO A CA 1
ATOM 2041 C C . PRO A 1 287 ? -7.896 12.901 40.104 1.00 88.81 287 PRO A C 1
ATOM 2043 O O . PRO A 1 287 ? -6.938 13.006 40.869 1.00 88.81 287 PRO A O 1
ATOM 2046 N N . ALA A 1 288 ? -7.799 12.337 38.901 1.00 83.44 288 ALA A N 1
ATOM 2047 C CA . ALA A 1 288 ? -6.518 11.916 38.347 1.00 83.44 288 ALA A CA 1
ATOM 2048 C C . ALA A 1 288 ? -5.565 13.117 38.198 1.00 83.44 288 ALA A C 1
ATOM 2050 O O . ALA A 1 288 ? -5.999 14.242 37.939 1.00 83.44 288 ALA A O 1
ATOM 2051 N N . SER A 1 289 ? -4.263 12.877 38.364 1.00 84.31 289 SER A N 1
ATOM 2052 C CA . SER A 1 289 ? -3.260 13.929 38.208 1.00 84.31 289 SER A CA 1
ATOM 2053 C C . SER A 1 289 ? -3.087 14.295 36.734 1.00 84.31 289 SER A C 1
ATOM 2055 O O . SER A 1 289 ? -3.002 13.414 35.886 1.00 84.31 289 SER A O 1
ATOM 2057 N N . GLU A 1 290 ? -2.955 15.589 36.430 1.00 85.50 290 GLU A N 1
ATOM 2058 C CA . GLU A 1 290 ? -2.571 16.063 35.089 1.00 85.50 290 GLU A CA 1
ATOM 2059 C C . GLU A 1 290 ? -1.095 15.773 34.762 1.00 85.50 290 GLU A C 1
ATOM 2061 O O . GLU A 1 290 ? -0.678 15.879 33.612 1.00 85.50 290 GLU A O 1
ATOM 2066 N N . ASN A 1 291 ? -0.280 15.435 35.770 1.00 88.00 291 ASN A N 1
ATOM 2067 C CA . ASN A 1 291 ? 1.105 15.025 35.575 1.00 88.00 291 ASN A CA 1
ATOM 2068 C C . ASN A 1 291 ? 1.190 13.490 35.661 1.00 88.00 291 ASN A C 1
ATOM 2070 O O . ASN A 1 291 ? 0.922 12.943 36.731 1.00 88.00 291 ASN A O 1
ATOM 2074 N N . PRO A 1 292 ? 1.639 12.802 34.600 1.00 89.56 292 PRO A N 1
ATOM 2075 C CA . PRO A 1 292 ? 1.681 11.339 34.529 1.00 89.56 292 PRO A CA 1
ATOM 2076 C C . PRO A 1 292 ? 2.692 10.708 35.501 1.00 89.56 292 PRO A C 1
ATOM 2078 O O . PRO A 1 292 ? 2.634 9.515 35.757 1.00 89.56 292 PRO A O 1
ATOM 2081 N N . CYS A 1 293 ? 3.595 11.504 36.081 1.00 93.25 293 CYS A N 1
ATOM 2082 C CA . CYS A 1 293 ? 4.546 11.100 37.118 1.00 93.25 293 CYS A CA 1
ATOM 2083 C C . CYS A 1 293 ? 4.114 11.478 38.531 1.00 93.25 293 CYS A C 1
ATOM 2085 O O . CYS A 1 293 ? 4.929 11.512 39.461 1.00 93.25 293 CYS A O 1
ATOM 2087 N N . LYS A 1 294 ? 2.831 11.783 38.714 1.00 91.00 294 LYS A N 1
ATOM 2088 C CA . LYS A 1 294 ? 2.226 12.023 40.016 1.00 91.00 294 LYS A CA 1
ATOM 2089 C C . LYS A 1 294 ? 0.907 11.276 40.095 1.00 91.00 294 LYS A C 1
ATOM 2091 O O . LYS A 1 294 ? 0.169 11.170 39.127 1.00 91.00 294 LYS A O 1
ATOM 2096 N N . VAL A 1 295 ? 0.592 10.797 41.286 1.00 89.56 295 VAL A N 1
ATOM 2097 C CA . VAL A 1 295 ? -0.732 10.279 41.616 1.00 89.56 295 VAL A CA 1
ATOM 2098 C C . VAL A 1 295 ? -1.367 11.202 42.638 1.00 89.56 295 VAL A C 1
ATOM 2100 O O . VAL A 1 295 ? -0.685 11.770 43.495 1.00 89.56 295 VAL A O 1
ATOM 2103 N N . THR A 1 296 ? -2.676 11.387 42.548 1.00 90.56 296 THR A N 1
ATOM 2104 C CA . THR A 1 296 ? -3.403 12.150 43.552 1.00 90.56 296 THR A CA 1
ATOM 2105 C C . THR A 1 296 ? -3.845 11.205 44.665 1.00 90.56 296 THR A C 1
ATOM 2107 O O . THR A 1 296 ? -4.626 10.286 44.440 1.00 90.56 296 THR A O 1
ATOM 2110 N N . GLN A 1 297 ? -3.313 11.415 45.866 1.00 90.00 297 GLN A N 1
ATOM 2111 C CA . GLN A 1 297 ? -3.620 10.633 47.059 1.00 90.00 297 GLN A CA 1
ATOM 2112 C C . GLN A 1 297 ? -4.474 11.466 48.017 1.00 90.00 297 GLN A C 1
ATOM 2114 O O . GLN A 1 297 ? -4.212 12.653 48.223 1.00 90.00 297 GLN A O 1
ATOM 2119 N N . CYS A 1 298 ? -5.485 10.844 48.619 1.00 90.56 298 CYS A N 1
ATOM 2120 C CA . CYS A 1 298 ? -6.291 11.479 49.651 1.00 90.56 298 CYS A CA 1
ATOM 2121 C C . CYS A 1 298 ? -5.576 11.425 51.013 1.00 90.56 298 CYS A C 1
ATOM 2123 O O . CYS A 1 298 ? -5.022 10.398 51.405 1.00 90.56 298 CYS A O 1
ATOM 2125 N N . GLN A 1 299 ? -5.570 12.544 51.739 1.00 92.06 299 GLN A N 1
ATOM 2126 C CA . GLN A 1 299 ? -4.999 12.643 53.078 1.00 92.06 299 GLN A CA 1
ATOM 2127 C C . GLN A 1 299 ? -6.063 12.363 54.153 1.00 92.06 299 GLN A C 1
ATOM 2129 O O . GLN A 1 299 ? -6.866 13.250 54.460 1.00 92.06 299 GLN A O 1
ATOM 2134 N N . ALA A 1 300 ? -5.977 11.179 54.773 1.00 84.88 300 ALA A N 1
ATOM 2135 C CA . ALA A 1 300 ? -6.949 10.601 55.711 1.00 84.88 300 ALA A CA 1
ATOM 2136 C C . ALA A 1 300 ? -7.628 11.600 56.664 1.00 84.88 300 ALA A C 1
ATOM 2138 O O . ALA A 1 300 ? -8.823 11.847 56.568 1.00 84.88 300 ALA A O 1
ATOM 2139 N N . GLY A 1 301 ? -6.864 12.294 57.512 1.00 82.75 301 GLY A N 1
ATOM 2140 C CA . GLY A 1 301 ? -7.442 13.194 58.522 1.00 82.75 301 GLY A CA 1
ATOM 2141 C C . GLY A 1 301 ? -8.071 14.494 57.999 1.00 82.75 301 GLY A C 1
ATOM 2142 O O . GLY A 1 301 ? -8.514 15.317 58.795 1.00 82.75 301 GLY A O 1
ATOM 2143 N N . SER A 1 302 ? -8.047 14.753 56.690 1.00 85.69 302 SER A N 1
ATOM 2144 C CA . SER A 1 302 ? -8.532 16.020 56.119 1.00 85.69 302 SER A CA 1
ATOM 2145 C C . SER A 1 302 ? -9.391 15.875 54.869 1.00 85.69 302 SER A C 1
ATOM 2147 O O . SER A 1 302 ? -9.962 16.875 54.436 1.00 85.69 302 SER A O 1
ATOM 2149 N N . GLY A 1 303 ? -9.430 14.688 54.255 1.00 86.50 303 GLY A N 1
ATOM 2150 C CA . GLY A 1 303 ? -10.092 14.477 52.968 1.00 86.50 303 GLY A CA 1
ATOM 2151 C C . GLY A 1 303 ? -9.499 15.323 51.833 1.00 86.50 303 GLY A C 1
ATOM 2152 O O . GLY A 1 303 ? -10.154 15.561 50.825 1.00 86.50 303 GLY A O 1
ATOM 2153 N N . LYS A 1 304 ? -8.280 15.862 51.988 1.00 90.50 304 LYS A N 1
ATOM 2154 C CA . LYS A 1 304 ? -7.646 16.693 50.957 1.00 90.50 304 LYS A CA 1
ATOM 2155 C C . LYS A 1 304 ? -6.852 15.837 49.987 1.00 90.50 304 LYS A C 1
ATOM 2157 O O . LYS A 1 304 ? -6.023 15.029 50.396 1.00 90.50 304 LYS A O 1
ATOM 2162 N N . CYS A 1 305 ? -7.050 16.095 48.704 1.00 90.75 305 CYS A N 1
ATOM 2163 C CA . CYS A 1 305 ? -6.297 15.475 47.628 1.00 90.75 305 CYS A CA 1
ATOM 2164 C C . CYS A 1 305 ? -4.949 16.176 47.435 1.00 90.75 305 CYS A C 1
ATOM 2166 O O . CYS A 1 305 ? -4.895 17.379 47.167 1.00 90.75 305 CYS A O 1
ATOM 2168 N N . ILE A 1 306 ? -3.858 15.425 47.566 1.00 90.25 306 ILE A N 1
ATOM 2169 C CA . ILE A 1 306 ? -2.487 15.898 47.359 1.00 90.25 306 ILE A CA 1
ATOM 2170 C C . ILE A 1 306 ? -1.833 15.127 46.214 1.00 90.25 306 ILE A C 1
ATOM 2172 O O . ILE A 1 306 ? -2.082 13.941 46.033 1.00 90.25 306 ILE A O 1
ATOM 2176 N N . ASN A 1 307 ? -0.980 15.789 45.434 1.00 88.69 307 ASN A N 1
ATOM 2177 C CA . ASN A 1 307 ? -0.200 15.114 44.398 1.00 88.69 307 ASN A CA 1
ATOM 2178 C C . ASN A 1 307 ? 1.086 14.552 45.001 1.00 88.69 307 ASN A C 1
ATOM 2180 O O . ASN A 1 307 ? 1.928 15.310 45.489 1.00 88.69 307 ASN A O 1
ATOM 2184 N N . VAL A 1 308 ? 1.239 13.237 44.928 1.00 88.81 308 VAL A N 1
ATOM 2185 C CA . VAL A 1 308 ? 2.411 12.501 45.397 1.00 88.81 308 VAL A CA 1
ATOM 2186 C C . VAL A 1 308 ? 3.201 12.023 44.175 1.00 88.81 308 VAL A C 1
ATOM 2188 O O . VAL A 1 308 ? 2.592 11.505 43.237 1.00 88.81 308 VAL A O 1
ATOM 2191 N N . PRO A 1 309 ? 4.532 12.216 44.129 1.00 89.69 309 PRO A N 1
ATOM 2192 C CA . PRO A 1 309 ? 5.358 11.703 43.038 1.00 89.69 309 PRO A CA 1
ATOM 2193 C C . PRO A 1 309 ? 5.258 10.180 42.915 1.00 89.69 309 PRO A C 1
ATOM 2195 O O . PRO A 1 309 ? 5.305 9.474 43.925 1.00 89.69 309 PRO A O 1
ATOM 2198 N N . LEU A 1 310 ? 5.153 9.682 41.683 1.00 89.31 310 LEU A N 1
ATOM 2199 C CA . LEU A 1 310 ? 5.355 8.264 41.391 1.00 89.31 310 LEU A CA 1
ATOM 2200 C C . LEU A 1 310 ? 6.835 7.892 41.548 1.00 89.31 310 LEU A C 1
ATOM 2202 O O . LEU A 1 310 ? 7.716 8.754 41.533 1.00 89.31 310 LEU A O 1
ATOM 2206 N N . GLY A 1 311 ? 7.101 6.597 41.731 1.00 90.06 311 GLY A N 1
ATOM 2207 C CA . GLY A 1 311 ? 8.460 6.086 41.884 1.00 90.06 311 GLY A CA 1
ATOM 2208 C C . GLY A 1 311 ? 9.309 6.309 40.630 1.00 90.06 311 GLY A C 1
ATOM 2209 O O . GLY A 1 311 ? 8.805 6.259 39.507 1.00 90.06 311 GLY A O 1
ATOM 2210 N N . GLU A 1 312 ? 10.608 6.520 40.824 1.00 92.06 312 GLU A N 1
ATOM 2211 C CA . GLU A 1 312 ? 11.576 6.612 39.727 1.00 92.06 312 GLU A CA 1
ATOM 2212 C C . GLU A 1 312 ? 11.525 5.347 38.856 1.00 92.06 312 GLU A C 1
ATOM 2214 O O . GLU A 1 312 ? 11.481 4.229 39.375 1.00 92.06 312 GLU A O 1
ATOM 2219 N N . GLY A 1 313 ? 11.526 5.521 37.534 1.00 89.00 313 GLY A N 1
ATOM 2220 C CA . GLY A 1 313 ? 11.435 4.415 36.577 1.00 89.00 313 GLY A CA 1
ATOM 2221 C C . GLY A 1 313 ? 10.018 3.895 36.312 1.00 89.00 313 GLY A C 1
ATOM 2222 O O . GLY A 1 313 ? 9.871 2.973 35.517 1.00 89.00 313 GLY A O 1
ATOM 2223 N N . THR A 1 314 ? 8.983 4.463 36.945 1.00 92.81 314 THR A N 1
ATOM 2224 C CA . THR A 1 314 ? 7.585 4.143 36.603 1.00 92.81 314 THR A CA 1
ATOM 2225 C C . THR A 1 314 ? 7.302 4.589 35.172 1.00 92.81 314 THR A C 1
ATOM 2227 O O . THR A 1 314 ? 7.663 5.709 34.809 1.00 92.81 314 THR A O 1
ATOM 2230 N N . GLU A 1 315 ? 6.672 3.727 34.376 1.00 92.56 315 GLU A N 1
ATOM 2231 C CA . GLU A 1 315 ? 6.232 4.063 33.020 1.00 92.56 315 GLU A CA 1
ATOM 2232 C C . GLU A 1 315 ? 5.254 5.239 33.052 1.00 92.56 315 GLU A C 1
ATOM 2234 O O . GLU A 1 315 ? 4.390 5.339 33.926 1.00 92.56 315 GLU A O 1
ATOM 2239 N N . CYS A 1 316 ? 5.415 6.147 32.103 1.00 92.44 316 CYS A N 1
ATOM 2240 C CA . CYS A 1 316 ? 4.585 7.333 31.966 1.00 92.44 316 CYS A CA 1
ATOM 2241 C C . CYS A 1 316 ? 4.489 7.712 30.491 1.00 92.44 316 CYS A C 1
ATOM 2243 O O . CYS A 1 316 ? 5.309 7.281 29.688 1.00 92.44 316 CYS A O 1
ATOM 2245 N N . ASP A 1 317 ? 3.514 8.539 30.143 1.00 91.00 317 ASP A N 1
ATOM 2246 C CA . ASP A 1 317 ? 3.356 9.079 28.794 1.00 91.00 317 ASP A CA 1
ATOM 2247 C C . ASP A 1 317 ? 3.679 10.578 28.826 1.00 91.00 317 ASP A C 1
ATOM 2249 O O . ASP A 1 317 ? 3.028 11.330 29.552 1.00 91.00 317 ASP A O 1
ATOM 2253 N N . ASP A 1 318 ? 4.718 11.016 28.112 1.00 90.69 318 ASP A N 1
ATOM 2254 C CA . ASP A 1 318 ? 5.089 12.433 28.005 1.00 90.69 318 ASP A CA 1
ATOM 2255 C C . ASP A 1 318 ? 4.332 13.163 26.882 1.00 90.69 318 ASP A C 1
ATOM 2257 O O . ASP A 1 318 ? 4.579 14.351 26.654 1.00 90.69 318 ASP A O 1
ATOM 2261 N N . ALA A 1 319 ? 3.379 12.477 26.238 1.00 89.25 319 ALA A N 1
ATOM 2262 C CA . ALA A 1 319 ? 2.580 12.942 25.113 1.00 89.25 319 ALA A CA 1
ATOM 2263 C C . ALA A 1 319 ? 3.438 13.452 23.943 1.00 89.25 319 ALA A C 1
ATOM 2265 O O . ALA A 1 319 ? 3.036 14.387 23.242 1.00 89.25 319 ALA A O 1
ATOM 2266 N N . ASN A 1 320 ? 4.629 12.871 23.769 1.00 91.44 320 ASN A N 1
ATOM 2267 C CA . ASN A 1 320 ? 5.537 13.168 22.675 1.00 91.44 320 ASN A CA 1
ATOM 2268 C C . ASN A 1 320 ? 5.805 11.899 21.846 1.00 91.44 320 ASN A C 1
ATOM 2270 O O . ASN A 1 320 ? 6.458 10.961 22.287 1.00 91.44 320 ASN A O 1
ATOM 2274 N N . GLU A 1 321 ? 5.348 11.896 20.595 1.00 92.94 321 GLU A N 1
ATOM 2275 C CA . GLU A 1 321 ? 5.525 10.769 19.661 1.00 92.94 321 GLU A CA 1
ATOM 2276 C C . GLU A 1 321 ? 6.999 10.552 19.244 1.00 92.94 321 GLU A C 1
ATOM 2278 O O . GLU A 1 321 ? 7.369 9.518 18.685 1.00 92.94 321 GLU A O 1
ATOM 2283 N N . CYS A 1 322 ? 7.870 11.527 19.512 1.00 93.19 322 CYS A N 1
ATOM 2284 C CA . CYS A 1 322 ? 9.306 11.495 19.238 1.00 93.19 322 CYS A CA 1
ATOM 2285 C C . CYS A 1 322 ? 10.143 10.957 20.400 1.00 93.19 322 CYS A C 1
ATOM 2287 O O . CYS A 1 322 ? 11.382 10.996 20.340 1.00 93.19 322 CYS A O 1
ATOM 2289 N N . THR A 1 323 ? 9.510 10.456 21.457 1.00 92.50 323 THR A N 1
ATOM 2290 C CA . THR A 1 323 ? 10.167 9.817 22.596 1.00 92.50 323 THR A CA 1
ATOM 2291 C C . THR A 1 323 ? 9.621 8.407 22.816 1.00 92.50 323 THR A C 1
ATOM 2293 O O . THR A 1 323 ? 8.481 8.078 22.525 1.00 92.50 323 THR A O 1
ATOM 2296 N N . SER A 1 324 ? 10.497 7.515 23.271 1.00 90.75 324 SER A N 1
ATOM 2297 C CA . SER A 1 324 ? 10.184 6.120 23.603 1.00 90.75 324 SER A CA 1
ATOM 2298 C C . SER A 1 324 ? 10.858 5.750 24.919 1.00 90.75 324 SER A C 1
ATOM 2300 O O . SER A 1 324 ? 11.719 6.492 25.399 1.00 90.75 324 SER A O 1
ATOM 2302 N N . ASP A 1 325 ? 10.493 4.614 25.514 1.00 91.19 325 ASP A N 1
ATOM 2303 C CA . ASP A 1 325 ? 10.988 4.202 26.836 1.00 91.19 325 ASP A CA 1
ATOM 2304 C C . ASP A 1 325 ? 10.783 5.306 27.899 1.00 91.19 325 ASP A C 1
ATOM 2306 O O . ASP A 1 325 ? 11.699 5.649 28.656 1.00 91.19 325 ASP A O 1
ATOM 2310 N N . THR A 1 326 ? 9.604 5.929 27.900 1.00 94.62 326 THR A N 1
ATOM 2311 C CA . THR A 1 326 ? 9.257 7.063 28.758 1.00 94.62 326 THR A CA 1
ATOM 2312 C C . THR A 1 326 ? 9.031 6.616 30.199 1.00 94.62 326 THR A C 1
ATOM 2314 O O . THR A 1 326 ? 8.191 5.769 30.505 1.00 94.62 326 THR A O 1
ATOM 2317 N N . VAL A 1 327 ? 9.813 7.194 31.110 1.00 94.88 327 VAL A N 1
ATOM 2318 C CA . VAL A 1 327 ? 9.772 6.869 32.537 1.00 94.88 327 VAL A CA 1
ATOM 2319 C C . VAL A 1 327 ? 9.857 8.117 33.405 1.00 94.88 327 VAL A C 1
ATOM 2321 O O . VAL A 1 327 ? 10.385 9.160 33.006 1.00 94.88 327 VAL A O 1
ATOM 2324 N N . CYS A 1 328 ? 9.352 8.004 34.628 1.00 94.44 328 CYS A N 1
ATOM 2325 C CA . CYS A 1 328 ? 9.433 9.068 35.612 1.00 94.44 328 CYS A CA 1
ATOM 2326 C C . CYS A 1 328 ? 10.857 9.235 36.127 1.00 94.44 328 CYS A C 1
ATOM 2328 O O . CYS A 1 328 ? 11.418 8.320 36.732 1.00 94.44 328 CYS A O 1
ATOM 2330 N N . VAL A 1 329 ? 11.408 10.429 35.905 1.00 92.00 329 VAL A N 1
ATOM 2331 C CA . VAL A 1 329 ? 12.720 10.849 36.397 1.00 92.00 329 VAL A CA 1
ATOM 2332 C C . VAL A 1 329 ? 12.598 12.220 37.048 1.00 92.00 329 VAL A C 1
ATOM 2334 O O . VAL A 1 329 ? 12.294 13.210 36.374 1.00 92.00 329 VAL A O 1
ATOM 2337 N N . GLU A 1 330 ? 12.841 12.291 38.357 1.00 88.69 330 GLU A N 1
ATOM 2338 C CA . GLU A 1 330 ? 12.711 13.513 39.169 1.00 88.69 330 GLU A CA 1
ATOM 2339 C C . GLU A 1 330 ? 11.298 14.136 39.107 1.00 88.69 330 GLU A C 1
ATOM 2341 O O . GLU A 1 330 ? 11.127 15.356 39.164 1.00 88.69 330 GLU A O 1
ATOM 2346 N N . GLY A 1 331 ? 10.263 13.301 38.972 1.00 86.88 331 GLY A N 1
ATOM 2347 C CA . GLY A 1 331 ? 8.861 13.740 38.903 1.00 86.88 331 GLY A CA 1
ATOM 2348 C C . GLY A 1 331 ? 8.412 14.311 37.549 1.00 86.88 331 GLY A C 1
ATOM 2349 O O . GLY A 1 331 ? 7.341 14.923 37.477 1.00 86.88 331 GLY A O 1
ATOM 2350 N N . PHE A 1 332 ? 9.203 14.110 36.492 1.00 89.94 332 PHE A N 1
ATOM 2351 C CA . PHE A 1 332 ? 8.849 14.417 35.104 1.00 89.94 332 PHE A CA 1
ATOM 2352 C C . PHE A 1 332 ? 8.935 13.159 34.248 1.00 89.94 332 PHE A C 1
ATOM 2354 O O . PHE A 1 332 ? 9.830 12.341 34.450 1.00 89.94 332 PHE A O 1
ATOM 2361 N N . CYS A 1 333 ? 8.038 13.037 33.273 1.00 92.44 333 CYS A N 1
ATOM 2362 C CA . CYS A 1 333 ? 8.119 11.965 32.296 1.00 92.44 333 CYS A CA 1
ATOM 2363 C C . CYS A 1 333 ? 9.207 12.292 31.270 1.00 92.44 333 CYS A C 1
ATOM 2365 O O . CYS A 1 333 ? 9.197 13.382 30.694 1.00 92.44 333 CYS A O 1
ATOM 2367 N N . LYS A 1 334 ? 10.194 11.407 31.115 1.00 92.19 334 LYS A N 1
ATOM 2368 C CA . LYS A 1 334 ? 11.317 11.581 30.185 1.00 92.19 334 LYS A CA 1
ATOM 2369 C C . LYS A 1 334 ? 11.550 10.275 29.429 1.00 92.19 334 LYS A C 1
ATOM 2371 O O . LYS A 1 334 ? 11.669 9.227 30.058 1.00 92.19 334 LYS A O 1
ATOM 2376 N N . GLY A 1 335 ? 11.675 10.350 28.107 1.00 90.88 335 GLY A N 1
ATOM 2377 C CA . GLY A 1 335 ? 12.024 9.215 27.249 1.00 90.88 335 GLY A CA 1
ATOM 2378 C C . GLY A 1 335 ? 13.331 9.402 26.481 1.00 90.88 335 GLY A C 1
ATOM 2379 O O . GLY A 1 335 ? 13.986 10.449 26.523 1.00 90.88 335 GLY A O 1
ATOM 2380 N N . LYS A 1 336 ? 13.722 8.358 25.755 1.00 91.88 336 LYS A N 1
ATOM 2381 C CA . LYS A 1 336 ? 14.784 8.405 24.749 1.00 91.88 336 LYS A CA 1
ATOM 2382 C C . LYS A 1 336 ? 14.220 8.936 23.441 1.00 91.88 336 LYS A C 1
ATOM 2384 O O . LYS A 1 336 ? 13.158 8.507 23.005 1.00 91.88 336 LYS A O 1
ATOM 2389 N N . LYS A 1 337 ? 14.976 9.812 22.781 1.00 90.12 337 LYS A N 1
ATOM 2390 C CA . LYS A 1 337 ? 14.615 10.331 21.462 1.00 90.12 337 LYS A CA 1
ATOM 2391 C C . LYS A 1 337 ? 14.518 9.190 20.441 1.00 90.12 337 LYS A C 1
ATOM 2393 O O . LYS A 1 337 ? 15.492 8.459 20.252 1.00 90.12 337 LYS A O 1
ATOM 2398 N N . VAL A 1 338 ? 13.375 9.088 19.772 1.00 89.19 338 VAL A N 1
ATOM 2399 C CA . VAL A 1 338 ? 13.154 8.203 18.626 1.00 89.19 338 VAL A CA 1
ATOM 2400 C C . VAL A 1 338 ? 13.946 8.735 17.434 1.00 89.19 338 VAL A C 1
ATOM 2402 O O . VAL A 1 338 ? 13.955 9.932 17.139 1.00 89.19 338 VAL A O 1
ATOM 2405 N N . THR A 1 339 ? 14.656 7.839 16.753 1.00 87.88 339 THR A N 1
ATOM 2406 C CA . THR A 1 339 ? 15.295 8.138 15.472 1.00 87.88 339 THR A CA 1
ATOM 2407 C C . THR A 1 339 ? 14.316 7.811 14.358 1.00 87.88 339 THR A C 1
ATOM 2409 O O . THR A 1 339 ? 14.116 6.642 14.036 1.00 87.88 339 THR A O 1
ATOM 2412 N N . CYS A 1 340 ? 13.714 8.841 13.778 1.00 88.62 340 CYS A N 1
ATOM 2413 C CA . CYS A 1 340 ? 12.937 8.713 12.556 1.00 88.62 340 CYS A CA 1
ATOM 2414 C C . CYS A 1 340 ? 13.911 8.587 11.398 1.00 88.62 340 CYS A C 1
ATOM 2416 O O . CYS A 1 340 ? 14.571 9.561 11.071 1.00 88.62 340 CYS A O 1
ATOM 2418 N N . THR A 1 341 ? 14.077 7.386 10.858 1.00 91.31 341 THR A N 1
ATOM 2419 C CA . THR A 1 341 ? 14.775 7.204 9.589 1.00 91.31 341 THR A CA 1
ATOM 2420 C C . THR A 1 341 ? 14.072 6.141 8.777 1.00 91.31 341 THR A C 1
ATOM 2422 O O . THR A 1 341 ? 13.822 5.041 9.273 1.00 91.31 341 THR A O 1
ATOM 2425 N N . ASP A 1 342 ? 13.699 6.490 7.553 1.00 91.38 342 ASP A N 1
ATOM 2426 C CA . ASP A 1 342 ? 13.070 5.570 6.603 1.00 91.38 342 ASP A CA 1
ATOM 2427 C C . ASP A 1 342 ? 14.102 4.887 5.686 1.00 91.38 342 ASP A C 1
ATOM 2429 O O . ASP A 1 342 ? 13.764 3.963 4.945 1.00 91.38 342 ASP A O 1
ATOM 2433 N N . GLY A 1 343 ? 15.371 5.307 5.761 1.00 90.88 343 GLY A N 1
ATOM 2434 C CA . GLY A 1 343 ? 16.451 4.817 4.907 1.00 90.88 343 GLY A CA 1
ATOM 2435 C C . GLY A 1 343 ? 16.359 5.288 3.453 1.00 90.88 343 GLY A C 1
ATOM 2436 O O . GLY A 1 343 ? 17.110 4.785 2.615 1.00 90.88 343 GLY A O 1
ATOM 2437 N N . ASN A 1 344 ? 15.469 6.230 3.140 1.00 91.56 344 ASN A N 1
ATOM 2438 C CA . ASN A 1 344 ? 15.286 6.774 1.806 1.00 91.56 344 ASN A CA 1
ATOM 2439 C C . ASN A 1 344 ? 16.168 8.026 1.621 1.00 91.56 344 ASN A C 1
ATOM 2441 O O . ASN A 1 344 ? 15.997 9.026 2.311 1.00 91.56 344 ASN A O 1
ATOM 2445 N N . PRO A 1 345 ? 17.110 8.032 0.660 1.00 92.25 345 PRO A N 1
ATOM 2446 C CA . PRO A 1 345 ? 17.958 9.199 0.408 1.00 92.25 345 PRO A CA 1
ATOM 2447 C C . PRO A 1 345 ? 17.185 10.420 -0.126 1.00 92.25 345 PRO A C 1
ATOM 2449 O O . PRO A 1 345 ? 17.743 11.516 -0.180 1.00 92.25 345 PRO A O 1
ATOM 2452 N N . CYS A 1 346 ? 15.927 10.239 -0.541 1.00 96.12 346 CYS A N 1
ATOM 2453 C CA . CYS A 1 346 ? 15.074 11.275 -1.115 1.00 96.12 346 CYS A CA 1
ATOM 2454 C C . CYS A 1 346 ? 14.096 11.915 -0.136 1.00 96.12 346 CYS A C 1
ATOM 2456 O O . CYS A 1 346 ? 13.251 12.707 -0.560 1.00 96.12 346 CYS A O 1
ATOM 2458 N N . THR A 1 347 ? 14.219 11.627 1.152 1.00 94.69 347 THR A N 1
ATOM 2459 C CA . THR A 1 347 ? 13.424 12.253 2.205 1.00 94.69 347 THR A CA 1
ATOM 2460 C C . THR A 1 347 ? 14.333 12.876 3.259 1.00 94.69 347 THR A C 1
ATOM 2462 O O . THR A 1 347 ? 15.440 12.417 3.544 1.00 94.69 347 THR A O 1
ATOM 2465 N N . ALA A 1 348 ? 13.887 14.001 3.807 1.00 92.88 348 ALA A N 1
ATOM 2466 C CA . ALA A 1 348 ? 14.456 14.585 5.003 1.00 92.88 348 ALA A CA 1
ATOM 2467 C C . ALA A 1 348 ? 13.706 14.025 6.207 1.00 92.88 348 ALA A C 1
ATOM 2469 O O . ALA A 1 348 ? 12.547 14.361 6.454 1.00 92.88 348 ALA A O 1
ATOM 2470 N N . ASP A 1 349 ? 14.414 13.196 6.956 1.00 94.00 349 ASP A N 1
ATOM 2471 C CA . ASP A 1 349 ? 13.965 12.630 8.213 1.00 94.00 349 ASP A CA 1
ATOM 2472 C C . ASP A 1 349 ? 13.797 13.716 9.284 1.00 94.00 349 ASP A C 1
ATOM 2474 O O . ASP A 1 349 ? 14.756 14.384 9.694 1.00 94.00 349 ASP A O 1
ATOM 2478 N N . SER A 1 350 ? 12.580 13.874 9.795 1.00 92.69 350 SER A N 1
ATOM 2479 C CA . SER A 1 350 ? 12.309 14.698 10.969 1.00 92.69 350 SER A CA 1
ATOM 2480 C C . SER A 1 350 ? 11.283 14.038 11.885 1.00 92.69 350 SER A C 1
ATOM 2482 O O . SER A 1 350 ? 10.709 12.995 11.577 1.00 92.69 350 SER A O 1
ATOM 2484 N N . CYS A 1 351 ? 11.110 14.606 13.073 1.00 94.06 351 CYS A N 1
ATOM 2485 C CA . CYS A 1 351 ? 10.118 14.132 14.020 1.00 94.06 351 CYS A CA 1
ATOM 2486 C C . CYS A 1 351 ? 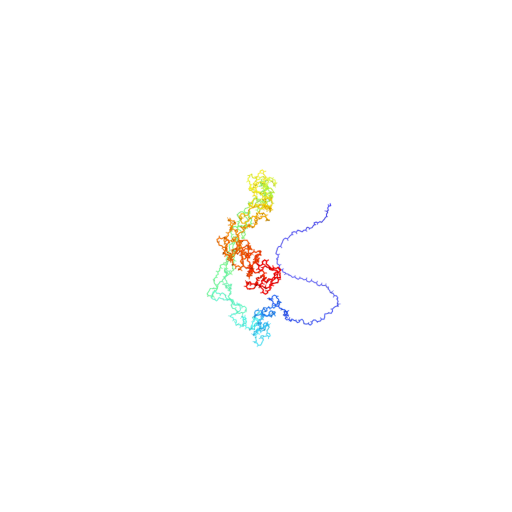9.374 15.329 14.593 1.00 94.06 351 CYS A C 1
ATOM 2488 O O . CYS A 1 351 ? 10.007 16.268 15.086 1.00 94.06 351 CYS A O 1
ATOM 2490 N N . ASP A 1 352 ? 8.054 15.289 14.486 1.00 93.69 352 ASP A N 1
ATOM 2491 C CA . ASP A 1 352 ? 7.139 16.235 15.103 1.00 93.69 352 ASP A CA 1
ATOM 2492 C C . ASP A 1 352 ? 6.555 15.617 16.372 1.00 93.69 352 ASP A C 1
ATOM 2494 O O . ASP A 1 352 ? 6.044 14.499 16.344 1.00 93.69 352 ASP A O 1
ATOM 2498 N N . ASP A 1 353 ? 6.597 16.359 17.479 1.00 90.50 353 ASP A N 1
ATOM 2499 C CA . ASP A 1 353 ? 6.238 15.838 18.802 1.00 90.50 353 ASP A CA 1
ATOM 2500 C C . ASP A 1 353 ? 4.782 15.320 18.888 1.00 90.50 353 ASP A C 1
ATOM 2502 O O . ASP A 1 353 ? 4.448 14.606 19.829 1.00 90.50 353 ASP A O 1
ATOM 2506 N N . LYS A 1 354 ? 3.896 15.664 17.937 1.00 90.50 354 LYS A N 1
ATOM 2507 C CA . LYS A 1 354 ? 2.495 15.201 17.898 1.00 90.50 354 LYS A CA 1
ATOM 2508 C C . LYS A 1 354 ? 2.172 14.280 16.730 1.00 90.50 354 LYS A C 1
ATOM 2510 O O . LYS A 1 354 ? 1.296 13.433 16.861 1.00 90.50 354 LYS A O 1
ATOM 2515 N N . ALA A 1 355 ? 2.772 14.513 15.567 1.00 88.69 355 ALA A N 1
ATOM 2516 C CA . ALA A 1 355 ? 2.523 13.727 14.362 1.00 88.69 355 ALA A CA 1
ATOM 2517 C C . ALA A 1 355 ? 3.480 12.530 14.229 1.00 88.69 355 ALA A C 1
ATOM 2519 O O . ALA A 1 355 ? 3.237 11.653 13.400 1.00 88.69 355 ALA A O 1
ATOM 2520 N N . GLY A 1 356 ? 4.542 12.481 15.038 1.00 90.38 356 GLY A N 1
ATOM 2521 C CA . GLY A 1 356 ? 5.573 11.454 14.988 1.00 90.38 356 GLY A CA 1
ATOM 2522 C C . GLY A 1 356 ? 6.561 11.690 13.848 1.00 90.38 356 GLY A C 1
ATOM 2523 O O . GLY A 1 356 ? 6.921 12.824 13.529 1.00 90.38 356 GLY A O 1
ATOM 2524 N N . CYS A 1 357 ? 7.043 10.607 13.243 1.00 93.62 357 CYS A N 1
ATOM 2525 C CA . CYS A 1 357 ? 8.031 10.687 12.173 1.00 93.62 357 CYS A CA 1
ATOM 2526 C C . CYS A 1 357 ? 7.460 11.313 10.896 1.00 93.62 357 CYS A C 1
ATOM 2528 O O . CYS A 1 357 ? 6.439 10.867 10.373 1.00 93.62 357 CYS A O 1
ATOM 2530 N N . LEU A 1 358 ? 8.169 12.313 10.373 1.00 93.69 358 LEU A N 1
ATOM 2531 C CA . LEU A 1 358 ? 7.859 13.009 9.129 1.00 93.69 358 LEU A CA 1
ATOM 2532 C C . LEU A 1 358 ? 9.016 12.831 8.139 1.00 93.69 358 LEU A C 1
ATOM 2534 O O . LEU A 1 358 ? 10.184 12.883 8.526 1.00 93.69 358 LEU A O 1
ATOM 2538 N N . PHE A 1 359 ? 8.676 12.660 6.862 1.00 94.50 359 PHE A N 1
ATOM 2539 C CA . PHE A 1 359 ? 9.620 12.378 5.780 1.00 94.50 359 PHE A CA 1
ATOM 2540 C C . PHE A 1 359 ? 9.363 13.346 4.624 1.00 94.50 359 PHE A C 1
ATOM 2542 O O . PHE A 1 359 ? 8.559 13.074 3.730 1.00 94.50 359 PHE A O 1
ATOM 2549 N N . ASP A 1 360 ? 9.998 14.516 4.671 1.00 93.19 360 ASP A N 1
ATOM 2550 C CA . ASP A 1 360 ? 9.747 15.570 3.685 1.00 93.19 360 ASP A CA 1
ATOM 2551 C C . ASP A 1 360 ? 10.513 15.293 2.382 1.00 93.19 360 ASP A C 1
ATOM 2553 O O . ASP A 1 360 ? 11.726 15.082 2.433 1.00 93.19 360 ASP A O 1
ATOM 2557 N N . PRO A 1 361 ? 9.863 15.329 1.203 1.00 94.00 361 PRO A N 1
ATOM 2558 C CA . PRO A 1 361 ? 10.536 15.132 -0.076 1.00 94.00 361 PRO A CA 1
ATOM 2559 C C . PRO A 1 361 ? 11.723 16.079 -0.283 1.00 94.00 361 PRO A C 1
ATOM 2561 O O . PRO A 1 361 ? 11.586 17.304 -0.233 1.00 94.00 361 PRO A O 1
ATOM 2564 N N . LEU A 1 362 ? 12.886 15.508 -0.585 1.00 92.50 362 LEU A N 1
ATOM 2565 C CA . LEU A 1 362 ? 14.082 16.234 -0.991 1.00 92.50 362 LEU A CA 1
ATOM 2566 C C . LEU A 1 362 ? 14.251 16.208 -2.509 1.00 92.50 362 LEU A C 1
ATOM 2568 O O . LEU A 1 362 ? 13.841 15.275 -3.193 1.00 92.50 362 LEU A O 1
ATOM 2572 N N . ALA A 1 363 ? 14.910 17.243 -3.025 1.00 90.19 363 ALA A N 1
ATOM 2573 C CA . ALA A 1 363 ? 15.451 17.270 -4.376 1.00 90.19 363 ALA A CA 1
ATOM 2574 C C . ALA A 1 363 ? 16.975 17.148 -4.297 1.00 90.19 363 ALA A C 1
ATOM 2576 O O . ALA A 1 363 ? 17.609 17.761 -3.435 1.00 90.19 363 ALA A O 1
ATOM 2577 N N . GLY A 1 364 ? 17.578 16.394 -5.209 1.00 88.94 364 GLY A N 1
ATOM 2578 C CA . GLY A 1 364 ? 19.021 16.180 -5.205 1.00 88.94 364 GLY A CA 1
ATOM 2579 C C . GLY A 1 364 ? 19.420 14.853 -5.836 1.00 88.94 364 GLY A C 1
ATOM 2580 O O . GLY A 1 364 ? 18.549 14.124 -6.309 1.00 88.94 364 GLY A O 1
ATOM 2581 N N . PRO A 1 365 ? 20.729 14.557 -5.872 1.00 92.31 365 PRO A N 1
ATOM 2582 C CA . PRO A 1 365 ? 21.228 13.286 -6.370 1.00 92.31 365 PRO A CA 1
ATOM 2583 C C . PRO A 1 365 ? 20.856 12.153 -5.414 1.00 92.31 365 PRO A C 1
ATOM 2585 O O . PRO A 1 365 ? 20.903 12.314 -4.194 1.00 92.31 365 PRO A O 1
ATOM 2588 N N . CYS A 1 366 ? 20.552 11.001 -5.983 1.00 95.44 366 CYS A N 1
ATOM 2589 C CA . CYS A 1 366 ? 20.340 9.751 -5.267 1.00 95.44 366 CYS A CA 1
ATOM 2590 C C . CYS A 1 366 ? 20.868 8.595 -6.125 1.00 95.44 366 CYS A C 1
ATOM 2592 O O . CYS A 1 366 ? 21.551 8.846 -7.116 1.00 95.44 366 CYS A O 1
ATOM 2594 N N . ASP A 1 367 ? 20.612 7.361 -5.704 1.00 93.25 367 ASP A N 1
ATOM 2595 C CA . ASP A 1 367 ? 20.914 6.138 -6.448 1.00 93.25 367 ASP A CA 1
ATOM 2596 C C . ASP A 1 367 ? 19.674 5.244 -6.327 1.00 93.25 367 ASP A C 1
ATOM 2598 O O . ASP A 1 367 ? 19.267 4.916 -5.205 1.00 93.25 367 ASP A O 1
ATOM 2602 N N . ASP A 1 368 ? 19.018 4.939 -7.447 1.00 91.94 368 ASP A N 1
ATOM 2603 C CA . ASP A 1 368 ? 17.833 4.066 -7.467 1.00 91.94 368 ASP A CA 1
ATOM 2604 C C . ASP A 1 368 ? 18.207 2.577 -7.549 1.00 91.94 368 ASP A C 1
ATOM 2606 O O . ASP A 1 368 ? 17.332 1.706 -7.566 1.00 91.94 368 ASP A O 1
ATOM 2610 N N . LEU A 1 369 ? 19.513 2.287 -7.508 1.00 91.50 369 LEU A N 1
ATOM 2611 C CA . LEU A 1 369 ? 20.140 0.976 -7.624 1.00 91.50 369 LEU A CA 1
ATOM 2612 C C . LEU A 1 369 ? 19.880 0.286 -8.969 1.00 91.50 369 LEU A C 1
ATOM 2614 O O . LEU A 1 369 ? 20.243 -0.887 -9.129 1.00 91.50 369 LEU A O 1
ATOM 2618 N N . ASP A 1 370 ? 19.295 0.986 -9.943 1.00 92.19 370 ASP A N 1
ATOM 2619 C CA . ASP A 1 370 ? 19.159 0.503 -11.306 1.00 92.19 370 ASP A CA 1
ATOM 2620 C C . ASP A 1 370 ? 20.338 0.999 -12.152 1.00 92.19 370 ASP A C 1
ATOM 2622 O O . ASP A 1 370 ? 20.459 2.146 -12.562 1.00 92.19 370 ASP A O 1
ATOM 2626 N N . VAL A 1 371 ? 21.237 0.072 -12.483 1.00 92.12 371 VAL A N 1
ATOM 2627 C CA . VAL A 1 371 ? 22.391 0.339 -13.358 1.00 92.12 371 VAL A CA 1
ATOM 2628 C C . VAL A 1 371 ? 21.997 0.811 -14.766 1.00 92.12 371 VAL A C 1
ATOM 2630 O O . VAL A 1 371 ? 22.863 1.250 -15.528 1.00 92.12 371 VAL A O 1
ATOM 2633 N N . CYS A 1 372 ? 20.722 0.675 -15.141 1.00 92.56 372 CYS A N 1
ATOM 2634 C CA . CYS A 1 372 ? 20.164 1.123 -16.411 1.00 92.56 372 CYS A CA 1
ATOM 2635 C C . CYS A 1 372 ? 19.593 2.533 -16.389 1.00 92.56 372 CYS A C 1
ATOM 2637 O O . CYS A 1 372 ? 19.027 2.987 -17.392 1.00 92.56 372 CYS A O 1
ATOM 2639 N N . THR A 1 373 ? 19.799 3.253 -15.298 1.00 92.12 373 THR A N 1
ATOM 2640 C CA . THR A 1 373 ? 19.410 4.641 -15.164 1.00 92.12 373 THR A CA 1
ATOM 2641 C C . THR A 1 373 ? 20.573 5.490 -14.654 1.00 92.12 373 THR A C 1
ATOM 2643 O O . THR A 1 373 ? 21.388 5.060 -13.847 1.00 92.12 373 THR A O 1
ATOM 2646 N N . PHE A 1 374 ? 20.753 6.664 -15.271 1.00 89.62 374 PHE A N 1
ATOM 2647 C CA . PHE A 1 374 ? 21.740 7.672 -14.891 1.00 89.62 374 PHE A CA 1
ATOM 2648 C C . PHE A 1 374 ? 21.506 8.999 -15.655 1.00 89.62 374 PHE A C 1
ATOM 2650 O O . PHE A 1 374 ? 21.301 8.986 -16.876 1.00 89.62 374 PHE A O 1
ATOM 2657 N N . PRO A 1 375 ? 21.640 10.180 -15.019 1.00 91.62 375 PRO A N 1
ATOM 2658 C CA . PRO A 1 375 ? 21.819 10.390 -13.584 1.00 91.62 375 PRO A CA 1
ATOM 2659 C C . PRO A 1 375 ? 20.501 10.229 -12.820 1.00 91.62 375 PRO A C 1
ATOM 2661 O O . PRO A 1 375 ? 19.437 10.553 -13.359 1.00 91.62 375 PRO A O 1
ATOM 2664 N N . ASP A 1 376 ? 20.601 9.815 -11.559 1.00 95.81 376 ASP A N 1
ATOM 2665 C CA . ASP A 1 376 ? 19.437 9.643 -10.692 1.00 95.81 376 ASP A CA 1
ATOM 2666 C C . ASP A 1 376 ? 19.210 10.872 -9.832 1.00 95.81 376 ASP A C 1
ATOM 2668 O O . ASP A 1 376 ? 20.132 11.610 -9.455 1.00 95.81 376 ASP A O 1
ATOM 2672 N N . SER A 1 377 ? 17.942 11.165 -9.588 1.00 95.38 377 SER A N 1
ATOM 2673 C CA . SER A 1 377 ? 17.538 12.338 -8.838 1.00 95.38 377 SER A CA 1
ATOM 2674 C C . SER A 1 377 ? 16.239 12.097 -8.100 1.00 95.38 377 SER A C 1
ATOM 2676 O O . SER A 1 377 ? 15.324 11.431 -8.579 1.00 95.38 377 SER A O 1
ATOM 2678 N N . CYS A 1 378 ? 16.155 12.692 -6.924 1.00 96.38 378 CYS A N 1
ATOM 2679 C CA . CYS A 1 378 ? 14.951 12.660 -6.128 1.00 96.38 378 CYS A CA 1
ATOM 2680 C C . CYS A 1 378 ? 13.868 13.532 -6.759 1.00 96.38 378 CYS A C 1
ATOM 2682 O O . CYS A 1 378 ? 14.085 14.722 -7.017 1.00 96.38 378 CYS A O 1
ATOM 2684 N N . MET A 1 379 ? 12.694 12.944 -6.967 1.00 93.62 379 MET A N 1
ATOM 2685 C CA . MET A 1 379 ? 11.485 13.634 -7.397 1.00 93.62 379 MET A CA 1
ATOM 2686 C C . MET A 1 379 ? 10.318 13.136 -6.548 1.00 93.62 379 MET A C 1
ATOM 2688 O O . MET A 1 379 ? 10.056 11.937 -6.490 1.00 93.62 379 MET A O 1
ATOM 2692 N N . ASP A 1 380 ? 9.656 14.060 -5.848 1.00 91.19 380 ASP A N 1
ATOM 2693 C CA . ASP A 1 380 ? 8.512 13.781 -4.969 1.00 91.19 380 ASP A CA 1
ATOM 2694 C C . ASP A 1 380 ? 8.762 12.654 -3.943 1.00 91.19 380 ASP A C 1
ATOM 2696 O O . ASP A 1 380 ? 7.890 11.837 -3.658 1.00 91.19 380 ASP A O 1
ATOM 2700 N N . GLY A 1 381 ? 9.974 12.611 -3.375 1.00 92.00 381 GLY A N 1
ATOM 2701 C CA . GLY A 1 381 ? 10.352 11.651 -2.331 1.00 92.00 381 GLY A CA 1
ATOM 2702 C C . GLY A 1 381 ? 10.792 10.286 -2.861 1.00 92.00 381 GLY A C 1
ATOM 2703 O O . GLY A 1 381 ? 11.090 9.394 -2.071 1.00 92.00 381 GLY A O 1
ATOM 2704 N N . VAL A 1 382 ? 10.872 10.116 -4.181 1.00 94.50 382 VAL A N 1
ATOM 2705 C CA . VAL A 1 382 ? 11.307 8.875 -4.828 1.00 94.50 382 VAL A CA 1
ATOM 2706 C C . VAL A 1 382 ? 12.595 9.130 -5.595 1.00 94.50 382 VAL A C 1
ATOM 2708 O O . VAL A 1 382 ? 12.708 10.128 -6.309 1.00 94.50 382 VAL A O 1
ATOM 2711 N N . CYS A 1 383 ? 13.564 8.225 -5.462 1.00 95.50 383 CYS A N 1
ATOM 2712 C CA . CYS A 1 383 ? 14.734 8.250 -6.325 1.00 95.50 383 CYS A CA 1
ATOM 2713 C C . CYS A 1 383 ? 14.346 7.725 -7.702 1.00 95.50 383 CYS A C 1
ATOM 2715 O O . CYS A 1 383 ? 13.901 6.584 -7.820 1.00 95.50 383 CYS A O 1
ATOM 2717 N N . ILE A 1 384 ? 14.468 8.573 -8.720 1.00 92.69 384 ILE A N 1
ATOM 2718 C CA . ILE A 1 384 ? 14.201 8.190 -10.099 1.00 92.69 384 ILE A CA 1
ATOM 2719 C C . ILE A 1 384 ? 15.419 8.469 -10.965 1.00 92.69 384 ILE A C 1
ATOM 2721 O O . ILE A 1 384 ? 15.983 9.567 -10.963 1.00 92.69 384 ILE A O 1
ATOM 2725 N N . GLY A 1 385 ? 15.801 7.478 -11.748 1.00 91.88 385 GLY A N 1
ATOM 2726 C CA . GLY A 1 385 ? 16.856 7.609 -12.719 1.00 91.88 385 GLY A CA 1
ATOM 2727 C C . GLY A 1 385 ? 16.359 7.838 -14.144 1.00 91.88 385 GLY A C 1
ATOM 2728 O O . GLY A 1 385 ? 15.276 7.412 -14.560 1.00 91.88 385 GLY A O 1
ATOM 2729 N N . LYS A 1 386 ? 17.149 8.569 -14.937 1.00 90.50 386 LYS A N 1
ATOM 2730 C CA . LYS A 1 386 ? 16.887 8.730 -16.374 1.00 90.50 386 LYS A CA 1
ATOM 2731 C C . LYS A 1 386 ? 17.438 7.524 -17.124 1.00 90.50 386 LYS A C 1
ATOM 2733 O O . LYS A 1 386 ? 18.602 7.201 -16.949 1.00 90.50 386 LYS A O 1
ATOM 2738 N N . MET A 1 387 ? 16.648 6.927 -18.019 1.00 86.25 387 MET A N 1
ATOM 2739 C CA . MET A 1 387 ? 17.089 5.778 -18.820 1.00 86.25 387 MET A CA 1
ATOM 2740 C C . MET A 1 387 ? 18.451 6.029 -19.486 1.00 86.25 387 MET A C 1
ATOM 2742 O O . MET A 1 387 ? 18.617 6.992 -20.248 1.00 86.25 387 MET A O 1
ATOM 2746 N N . LEU A 1 388 ? 19.406 5.151 -19.181 1.00 86.94 388 LEU A N 1
ATOM 2747 C CA . LEU A 1 388 ? 20.756 5.175 -19.717 1.00 86.94 388 LEU A CA 1
ATOM 2748 C C . LEU A 1 388 ? 20.705 4.876 -21.218 1.00 86.94 388 LEU A C 1
ATOM 2750 O O . LEU A 1 388 ? 20.161 3.863 -21.655 1.00 86.94 388 LEU A O 1
ATOM 2754 N N . GLN A 1 389 ? 21.266 5.777 -22.023 1.00 84.19 389 GLN A N 1
ATOM 2755 C CA . GLN A 1 389 ? 21.363 5.579 -23.467 1.00 84.19 389 GLN A CA 1
ATOM 2756 C C . GLN A 1 389 ? 22.581 4.710 -23.775 1.00 84.19 389 GLN A C 1
ATOM 2758 O O . GLN A 1 389 ? 23.715 5.159 -23.634 1.00 84.19 389 GLN A O 1
ATOM 2763 N N . CYS A 1 390 ? 22.334 3.473 -24.200 1.00 85.88 390 CYS A N 1
ATOM 2764 C CA . CYS A 1 390 ? 23.370 2.467 -24.427 1.00 85.88 390 CYS A CA 1
ATOM 2765 C C . CYS A 1 390 ? 24.014 2.512 -25.821 1.00 85.88 390 CYS A C 1
ATOM 2767 O O . CYS A 1 390 ? 24.614 1.531 -26.241 1.00 85.88 390 CYS A O 1
ATOM 2769 N N . GLU A 1 391 ? 23.895 3.627 -26.540 1.00 84.94 391 GLU A N 1
ATOM 2770 C CA . GLU A 1 391 ? 24.315 3.734 -27.939 1.00 84.94 391 GLU A CA 1
ATOM 2771 C C . GLU A 1 391 ? 25.824 3.504 -28.133 1.00 84.94 391 GLU A C 1
ATOM 2773 O O . GLU A 1 391 ? 26.655 4.281 -27.659 1.00 84.94 391 GLU A O 1
ATOM 2778 N N . ASP A 1 392 ? 26.172 2.459 -28.887 1.00 85.88 392 ASP A N 1
ATOM 2779 C CA . ASP A 1 392 ? 27.544 2.118 -29.286 1.00 85.88 392 ASP A CA 1
ATOM 2780 C C . ASP A 1 392 ? 27.908 2.610 -30.703 1.00 85.88 392 ASP A C 1
ATOM 2782 O O . ASP A 1 392 ? 29.065 2.517 -31.122 1.00 85.88 392 ASP A O 1
ATOM 2786 N N . GLY A 1 393 ? 26.932 3.160 -31.436 1.00 85.81 393 GLY A N 1
ATOM 2787 C CA . GLY A 1 393 ? 27.102 3.680 -32.793 1.00 85.81 393 GLY A CA 1
ATOM 2788 C C . GLY A 1 393 ? 27.267 2.612 -33.878 1.00 85.81 393 GLY A C 1
ATOM 2789 O O . GLY A 1 393 ? 27.628 2.963 -35.003 1.00 85.81 393 GLY A O 1
ATOM 2790 N N . ASN A 1 394 ? 27.022 1.333 -33.580 1.00 88.12 394 ASN A N 1
ATOM 2791 C CA . ASN A 1 394 ? 27.126 0.252 -34.554 1.00 88.12 394 ASN A CA 1
ATOM 2792 C C . ASN A 1 394 ? 25.733 -0.117 -35.112 1.00 88.12 394 ASN A C 1
ATOM 2794 O O . ASN A 1 394 ? 24.878 -0.593 -34.372 1.00 88.12 394 ASN A O 1
ATOM 2798 N N . PRO A 1 395 ? 25.486 0.031 -36.430 1.00 88.62 395 PRO A N 1
ATOM 2799 C CA . PRO A 1 395 ? 24.190 -0.303 -37.035 1.00 88.62 395 PRO A CA 1
ATOM 2800 C C . PRO A 1 395 ? 23.857 -1.804 -36.992 1.00 88.62 395 PRO A C 1
ATOM 2802 O O . PRO A 1 395 ? 22.725 -2.192 -37.271 1.00 88.62 395 PRO A O 1
ATOM 2805 N N . CYS A 1 396 ? 24.835 -2.653 -36.669 1.00 92.56 396 CYS A N 1
ATOM 2806 C CA . CYS A 1 396 ? 24.683 -4.099 -36.558 1.00 92.56 396 CYS A CA 1
ATOM 2807 C C . CYS A 1 396 ? 24.525 -4.612 -35.134 1.00 92.56 396 CYS A C 1
ATOM 2809 O O . CYS A 1 396 ? 24.601 -5.825 -34.906 1.00 92.56 396 CYS A O 1
ATOM 2811 N N . THR A 1 397 ? 24.280 -3.717 -34.187 1.00 91.06 397 THR A N 1
ATOM 2812 C CA . THR A 1 397 ? 23.917 -4.071 -32.825 1.00 91.06 397 THR A CA 1
ATOM 2813 C C . THR A 1 397 ? 22.665 -3.323 -32.395 1.00 91.06 397 THR A C 1
ATOM 2815 O O . THR A 1 397 ? 22.410 -2.190 -32.788 1.00 91.06 397 THR A O 1
ATOM 2818 N N . GLU A 1 398 ? 21.843 -3.991 -31.594 1.00 89.06 398 GLU A N 1
ATOM 2819 C CA . GLU A 1 398 ? 20.780 -3.353 -30.831 1.00 89.06 398 GLU A CA 1
ATOM 2820 C C . GLU A 1 398 ? 21.292 -3.146 -29.410 1.00 89.06 398 GLU A C 1
ATOM 2822 O O . GLU A 1 398 ? 21.688 -4.098 -28.727 1.00 89.06 398 GLU A O 1
ATOM 2827 N N . ASN A 1 399 ? 21.301 -1.892 -28.978 1.00 88.25 399 ASN A N 1
ATOM 2828 C CA . ASN A 1 399 ? 21.782 -1.508 -27.666 1.00 88.25 399 ASN A CA 1
ATOM 2829 C C . ASN A 1 399 ? 20.643 -1.621 -26.656 1.00 88.25 399 ASN A C 1
ATOM 2831 O O . ASN A 1 399 ? 19.696 -0.837 -26.670 1.00 88.25 399 ASN A O 1
ATOM 2835 N N . VAL A 1 400 ? 20.737 -2.610 -25.774 1.00 88.56 400 VAL A N 1
ATOM 2836 C CA . VAL A 1 400 ? 19.743 -2.856 -24.730 1.00 88.56 400 VAL A CA 1
ATOM 2837 C C . VAL A 1 400 ? 20.423 -2.680 -23.389 1.00 88.56 400 VAL A C 1
ATOM 2839 O O . VAL A 1 400 ? 21.510 -3.205 -23.162 1.00 88.56 400 VAL A O 1
ATOM 2842 N N . CYS A 1 401 ? 19.777 -1.963 -22.478 1.00 90.69 401 CYS A N 1
ATOM 2843 C CA . CYS A 1 401 ? 20.216 -1.995 -21.098 1.00 90.69 401 CYS A CA 1
ATOM 2844 C C . CYS A 1 401 ? 19.620 -3.217 -20.397 1.00 90.69 401 CYS A C 1
ATOM 2846 O O . CYS A 1 401 ? 18.398 -3.357 -20.317 1.00 90.69 401 CYS A O 1
ATOM 2848 N N . GLU A 1 402 ? 20.478 -4.127 -19.938 1.00 90.19 402 GLU A N 1
ATOM 2849 C CA . GLU A 1 402 ? 20.062 -5.320 -19.209 1.00 90.19 402 GLU A CA 1
ATOM 2850 C C . GLU A 1 402 ? 20.078 -5.064 -17.694 1.00 90.19 402 GLU A C 1
ATOM 2852 O O . GLU A 1 402 ? 21.123 -4.681 -17.152 1.00 90.19 402 GLU A O 1
ATOM 2857 N N . PRO A 1 403 ? 18.957 -5.310 -16.984 1.00 86.88 403 PRO A N 1
ATOM 2858 C CA . PRO A 1 403 ? 18.875 -5.097 -15.542 1.00 86.88 403 PRO A CA 1
ATOM 2859 C C . PRO A 1 403 ? 20.012 -5.789 -14.777 1.00 86.88 403 PRO A C 1
ATOM 2861 O O . PRO A 1 403 ? 20.254 -6.985 -14.948 1.00 86.88 403 PRO A O 1
ATOM 2864 N N . GLY A 1 404 ? 20.718 -5.034 -13.931 1.00 86.50 404 GLY A N 1
ATOM 2865 C CA . GLY A 1 404 ? 21.840 -5.520 -13.114 1.00 86.50 404 GLY A CA 1
ATOM 2866 C C . GLY A 1 404 ? 23.163 -5.758 -13.860 1.00 86.50 404 GLY A C 1
ATOM 2867 O O . GLY A 1 404 ? 24.174 -6.033 -13.215 1.00 86.50 404 GLY A O 1
ATOM 2868 N N . VAL A 1 405 ? 23.181 -5.637 -15.190 1.00 89.31 405 VAL A N 1
ATOM 2869 C CA . VAL A 1 405 ? 24.391 -5.751 -16.026 1.00 89.31 405 VAL A CA 1
ATOM 2870 C C . VAL A 1 405 ? 24.790 -4.390 -16.599 1.00 89.31 405 VAL A C 1
ATOM 2872 O O . VAL A 1 405 ? 25.979 -4.080 -16.667 1.00 89.31 405 VAL A O 1
ATOM 2875 N N . GLY A 1 406 ? 23.808 -3.567 -16.971 1.00 87.50 406 GLY A N 1
ATOM 2876 C CA . GLY A 1 406 ? 24.011 -2.296 -17.659 1.00 87.50 406 GLY A CA 1
ATOM 2877 C C . GLY A 1 406 ? 23.927 -2.460 -19.177 1.00 87.50 406 GLY A C 1
ATOM 2878 O O . GLY A 1 406 ? 23.255 -3.355 -19.690 1.00 87.50 406 GLY A O 1
ATOM 2879 N N . CYS A 1 407 ? 24.591 -1.576 -19.915 1.00 90.19 407 CYS A N 1
ATOM 2880 C CA . CYS A 1 407 ? 24.520 -1.567 -21.372 1.00 90.19 407 CYS A CA 1
ATOM 2881 C C . CYS A 1 407 ? 25.155 -2.806 -22.009 1.00 90.19 407 CYS A C 1
ATOM 2883 O O . CYS A 1 407 ? 26.334 -3.096 -21.791 1.00 90.19 407 CYS A O 1
ATOM 2885 N N . VAL A 1 408 ? 24.385 -3.488 -22.857 1.00 91.00 408 VAL A N 1
ATOM 2886 C CA . VAL A 1 408 ? 24.851 -4.593 -23.696 1.00 91.00 408 VAL A CA 1
ATOM 2887 C C . VAL A 1 408 ? 24.440 -4.378 -25.153 1.00 91.00 408 VAL A C 1
ATOM 2889 O O . VAL A 1 408 ? 23.338 -3.916 -25.450 1.00 91.00 408 VAL A O 1
ATOM 2892 N N . SER A 1 409 ? 25.321 -4.763 -26.072 1.00 91.00 409 SER A N 1
ATOM 2893 C CA . SER A 1 409 ? 25.087 -4.683 -27.517 1.00 91.00 409 SER A CA 1
ATOM 2894 C C . SER A 1 409 ? 24.741 -6.070 -28.058 1.00 91.00 409 SER A C 1
ATOM 2896 O O . SER A 1 409 ? 25.582 -6.975 -28.055 1.00 91.00 409 SER A O 1
ATOM 2898 N N . LYS A 1 410 ? 23.503 -6.271 -28.517 1.00 89.62 410 LYS A N 1
ATOM 2899 C CA . LYS A 1 410 ? 23.044 -7.549 -29.083 1.00 89.62 410 LYS A CA 1
ATOM 2900 C C . LYS A 1 410 ? 23.256 -7.574 -30.594 1.00 89.62 410 LYS A C 1
ATOM 2902 O O . LYS A 1 410 ? 22.860 -6.619 -31.252 1.00 89.62 410 LYS A O 1
ATOM 2907 N N . PRO A 1 411 ? 23.842 -8.640 -31.170 1.00 89.69 411 PRO A N 1
ATOM 2908 C CA . PRO A 1 411 ? 24.036 -8.730 -32.614 1.00 89.69 411 PRO A CA 1
ATOM 2909 C C . PRO A 1 411 ? 22.703 -8.692 -33.367 1.00 89.69 411 PRO A C 1
ATOM 2911 O O . PRO A 1 411 ? 21.799 -9.475 -33.066 1.00 89.69 411 PRO A O 1
ATOM 2914 N N . LEU A 1 412 ? 22.608 -7.835 -34.381 1.00 89.44 412 LEU A N 1
ATOM 2915 C CA . LEU A 1 412 ? 21.515 -7.842 -35.347 1.00 89.44 412 LEU A CA 1
ATOM 2916 C C . LEU A 1 412 ? 21.888 -8.658 -36.585 1.00 89.44 412 LEU A C 1
ATOM 2918 O O . LEU A 1 412 ? 23.055 -8.808 -36.946 1.00 89.44 412 LEU A O 1
ATOM 2922 N N . THR A 1 413 ? 20.860 -9.161 -37.260 1.00 85.88 413 THR A N 1
ATOM 2923 C CA . THR A 1 413 ? 20.958 -9.775 -38.587 1.00 85.88 413 THR A CA 1
ATOM 2924 C C . THR A 1 413 ? 19.964 -9.064 -39.488 1.00 85.88 413 THR A C 1
ATOM 2926 O O . THR A 1 413 ? 18.775 -9.025 -39.172 1.00 85.88 413 THR A O 1
ATOM 2929 N N . GLY A 1 414 ? 20.428 -8.474 -40.583 1.00 87.12 414 GLY A N 1
ATOM 2930 C CA . GLY A 1 414 ? 19.599 -7.604 -41.412 1.00 87.12 414 GLY A CA 1
ATOM 2931 C C . GLY A 1 414 ? 20.432 -6.651 -42.263 1.00 87.12 414 GLY A C 1
ATOM 2932 O O . GLY A 1 414 ? 21.661 -6.726 -42.205 1.00 87.12 414 GLY A O 1
ATOM 2933 N N . PRO A 1 415 ? 19.775 -5.800 -43.070 1.00 90.75 415 PRO A N 1
ATOM 2934 C CA . PRO A 1 415 ? 20.452 -4.802 -43.885 1.00 90.75 415 PRO A CA 1
ATOM 2935 C C . PRO A 1 415 ? 21.116 -3.738 -43.009 1.00 90.75 415 PRO A C 1
ATOM 2937 O O . PRO A 1 415 ? 20.582 -3.354 -41.968 1.00 90.75 415 PRO A O 1
ATOM 2940 N N . CYS A 1 416 ? 22.264 -3.255 -43.453 1.00 93.50 416 CYS A N 1
ATOM 2941 C CA . CYS A 1 416 ? 23.018 -2.165 -42.843 1.00 93.50 416 CYS A CA 1
ATOM 2942 C C . CYS A 1 416 ? 23.759 -1.405 -43.949 1.00 93.50 416 CYS A C 1
ATOM 2944 O O . CYS A 1 416 ? 23.624 -1.763 -45.109 1.00 93.50 416 CYS A O 1
ATOM 2946 N N . GLU A 1 417 ? 24.524 -0.373 -43.603 1.00 91.31 417 GLU A N 1
ATOM 2947 C CA . GLU A 1 417 ? 25.409 0.322 -44.544 1.00 91.31 417 GLU A CA 1
ATOM 2948 C C . GLU A 1 417 ? 26.821 0.311 -43.952 1.00 91.31 417 GLU A C 1
ATOM 2950 O O . GLU A 1 417 ? 27.027 0.816 -42.843 1.00 91.31 417 GLU A O 1
ATOM 2955 N N . ASP A 1 418 ? 27.788 -0.292 -44.648 1.00 88.94 418 ASP A N 1
ATOM 2956 C CA . ASP A 1 418 ? 29.184 -0.367 -44.188 1.00 88.94 418 ASP A CA 1
ATOM 2957 C C . ASP A 1 418 ? 29.994 0.891 -44.552 1.00 88.94 418 ASP A C 1
ATOM 2959 O O . ASP A 1 418 ? 31.148 1.051 -44.142 1.00 88.94 418 ASP A O 1
ATOM 2963 N N . GLY A 1 419 ? 29.355 1.821 -45.270 1.00 88.25 419 GLY A N 1
ATOM 2964 C CA . GLY A 1 419 ? 29.923 3.097 -45.687 1.00 88.25 419 GLY A CA 1
ATOM 2965 C C . GLY A 1 419 ? 30.928 2.981 -46.831 1.00 88.25 419 GLY A C 1
ATOM 2966 O O . GLY A 1 419 ? 31.567 3.981 -47.162 1.00 88.25 419 GLY A O 1
ATOM 2967 N N . ASN A 1 420 ? 31.083 1.800 -47.431 1.00 90.12 420 ASN A N 1
ATOM 2968 C CA . ASN A 1 420 ? 31.935 1.569 -48.583 1.00 90.12 420 ASN A CA 1
ATOM 2969 C C . ASN A 1 420 ? 31.079 1.504 -49.860 1.00 90.12 420 ASN A C 1
ATOM 2971 O O . ASN A 1 420 ? 30.267 0.613 -50.060 1.00 90.12 420 ASN A O 1
ATOM 2975 N N . GLY A 1 421 ? 31.291 2.443 -50.783 1.00 88.88 421 GLY A N 1
ATOM 2976 C CA . GLY A 1 421 ? 30.574 2.480 -52.064 1.00 88.88 421 GLY A CA 1
ATOM 2977 C C . GLY A 1 421 ? 30.880 1.293 -52.988 1.00 88.88 421 GLY A C 1
ATOM 2978 O O . GLY A 1 421 ? 30.215 1.125 -54.009 1.00 88.88 421 GLY A O 1
ATOM 2979 N N . CYS A 1 422 ? 31.887 0.483 -52.650 1.00 91.62 422 CYS A N 1
ATOM 2980 C CA . CYS A 1 422 ? 32.309 -0.706 -53.390 1.00 91.62 422 CYS A CA 1
ATOM 2981 C C . CYS A 1 422 ? 31.746 -2.011 -52.867 1.00 91.62 422 CYS A C 1
ATOM 2983 O O . CYS A 1 422 ? 32.225 -3.088 -53.233 1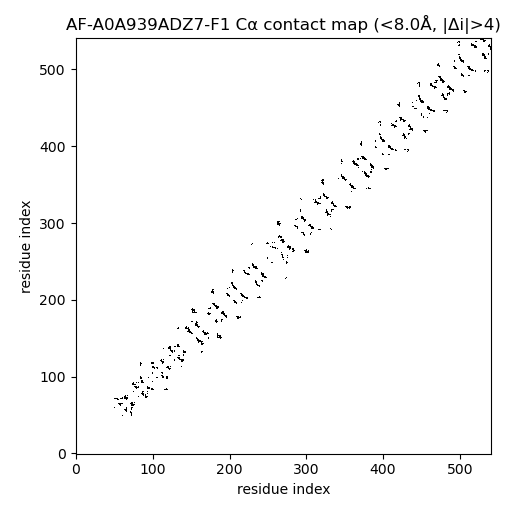.00 91.62 422 CYS A O 1
ATOM 2985 N N . THR A 1 423 ? 30.748 -1.922 -52.011 1.00 91.25 423 THR A N 1
ATOM 2986 C CA . THR A 1 423 ? 30.017 -3.052 -51.475 1.00 91.25 423 THR A CA 1
ATOM 2987 C C . THR A 1 423 ? 28.534 -2.866 -51.771 1.00 91.25 423 THR A C 1
ATOM 2989 O O . THR A 1 423 ? 28.031 -1.754 -51.917 1.00 91.25 423 THR A O 1
ATOM 2992 N N . ALA A 1 424 ? 27.847 -3.978 -52.013 1.00 89.06 424 ALA A N 1
ATOM 2993 C CA . ALA A 1 424 ? 26.417 -3.999 -52.267 1.00 89.06 424 ALA A CA 1
ATOM 2994 C C . ALA A 1 424 ? 25.757 -5.130 -51.479 1.00 89.06 424 ALA A C 1
ATOM 2996 O O . ALA A 1 424 ? 26.340 -6.202 -51.276 1.00 89.06 424 ALA A O 1
ATOM 2997 N N . GLY A 1 425 ? 24.500 -4.905 -51.088 1.00 89.31 425 GLY A N 1
ATOM 2998 C CA . GLY A 1 425 ? 23.735 -5.874 -50.303 1.00 89.31 425 GLY A CA 1
ATOM 2999 C C . GLY A 1 425 ? 24.294 -6.061 -48.893 1.00 89.31 425 GLY A C 1
ATOM 3000 O O . GLY A 1 425 ? 24.331 -7.185 -48.394 1.00 89.31 425 GLY A O 1
ATOM 3001 N N . ASP A 1 426 ? 24.757 -4.971 -48.290 1.00 94.00 426 ASP A N 1
ATOM 3002 C CA . ASP A 1 426 ? 25.344 -4.909 -46.960 1.00 94.00 426 ASP A CA 1
ATOM 3003 C C . ASP A 1 426 ? 24.419 -5.512 -45.903 1.00 94.00 426 ASP A C 1
ATOM 3005 O O . ASP A 1 426 ? 23.250 -5.138 -45.758 1.00 94.00 426 ASP A O 1
ATOM 3009 N N . THR A 1 427 ? 24.947 -6.485 -45.161 1.00 93.75 427 THR A N 1
ATOM 3010 C CA . THR A 1 427 ? 24.219 -7.143 -44.079 1.00 93.75 427 THR A CA 1
ATOM 3011 C C . THR A 1 427 ? 25.082 -7.331 -42.847 1.00 93.75 427 THR A C 1
ATOM 3013 O O . THR A 1 427 ? 26.307 -7.460 -42.905 1.00 93.75 427 THR A O 1
ATOM 3016 N N . CYS A 1 428 ? 24.417 -7.359 -41.701 1.00 94.56 428 CYS A N 1
ATOM 3017 C CA . CYS A 1 428 ? 25.058 -7.613 -40.428 1.00 94.56 428 CYS A CA 1
ATOM 3018 C C . CYS A 1 428 ? 25.431 -9.087 -40.292 1.00 94.56 428 CYS A C 1
ATOM 3020 O O . CYS A 1 428 ? 24.562 -9.964 -40.261 1.00 94.56 428 CYS A O 1
ATOM 3022 N N . ILE A 1 429 ? 26.735 -9.348 -40.190 1.00 90.75 429 ILE A N 1
ATOM 3023 C CA . ILE A 1 429 ? 27.310 -10.679 -39.989 1.00 90.75 429 ILE A CA 1
ATOM 3024 C C . ILE A 1 429 ? 28.341 -10.583 -38.866 1.00 90.75 429 ILE A C 1
ATOM 3026 O O . ILE A 1 429 ? 29.368 -9.912 -39.009 1.00 90.75 429 ILE A O 1
ATOM 3030 N N . ASP A 1 430 ? 28.075 -11.283 -37.762 1.00 88.75 430 ASP A N 1
ATOM 3031 C CA . ASP A 1 430 ? 28.889 -11.264 -36.539 1.00 88.75 430 ASP A CA 1
ATOM 3032 C C . ASP A 1 430 ? 29.106 -9.838 -35.990 1.00 88.75 430 ASP A C 1
ATOM 3034 O O . ASP A 1 430 ? 30.233 -9.431 -35.711 1.00 88.75 430 ASP A O 1
ATOM 3038 N N . SER A 1 431 ? 28.021 -9.061 -35.872 1.00 90.50 431 SER A N 1
ATOM 3039 C CA . SER A 1 431 ? 28.012 -7.663 -35.390 1.00 90.50 431 SER A CA 1
ATOM 3040 C C . SER A 1 431 ? 28.814 -6.665 -36.233 1.00 90.50 431 SER A C 1
ATOM 3042 O O . SER A 1 431 ? 29.097 -5.559 -35.776 1.00 90.50 431 SER A O 1
ATOM 3044 N N . VAL A 1 432 ? 29.174 -7.024 -37.465 1.00 91.69 432 VAL A N 1
ATOM 3045 C CA . VAL A 1 432 ? 29.872 -6.145 -38.407 1.00 91.69 432 VAL A CA 1
ATOM 3046 C C . VAL A 1 432 ? 29.038 -6.026 -39.672 1.00 91.69 432 VAL A C 1
ATOM 3048 O O . VAL A 1 432 ? 28.576 -7.038 -40.203 1.00 91.69 432 VAL A O 1
ATOM 3051 N N . CYS A 1 433 ? 28.869 -4.799 -40.160 1.00 93.19 433 CYS A N 1
ATOM 3052 C CA . CYS A 1 433 ? 28.240 -4.572 -41.450 1.00 93.19 433 CYS A CA 1
ATOM 3053 C C . CYS A 1 433 ? 29.203 -4.979 -42.567 1.00 93.19 433 CYS A C 1
ATOM 3055 O O . CYS A 1 433 ? 30.341 -4.508 -42.601 1.00 93.19 433 CYS A O 1
ATOM 3057 N N . LYS A 1 434 ? 28.783 -5.914 -43.421 1.00 91.38 434 LYS A N 1
ATOM 3058 C CA . LYS A 1 434 ? 29.594 -6.427 -44.528 1.00 91.38 434 LYS A CA 1
ATOM 3059 C C . LYS A 1 434 ? 28.741 -6.538 -45.783 1.00 91.38 434 LYS A C 1
ATOM 3061 O O . LYS A 1 434 ? 27.725 -7.236 -45.764 1.00 91.38 434 LYS A O 1
ATOM 3066 N N . GLY A 1 435 ? 29.187 -5.934 -46.878 1.00 89.81 435 GLY A N 1
ATOM 3067 C CA . GLY A 1 435 ? 28.629 -6.186 -48.205 1.00 89.81 435 GLY A CA 1
ATOM 3068 C C . GLY A 1 435 ? 29.421 -7.157 -49.065 1.00 89.81 435 GLY A C 1
ATOM 3069 O O . GLY A 1 435 ? 30.513 -7.618 -48.723 1.00 89.81 435 GLY A O 1
ATOM 3070 N N . SER A 1 436 ? 28.843 -7.472 -50.222 1.00 89.25 436 SER A N 1
ATOM 3071 C CA . SER A 1 436 ? 29.537 -8.195 -51.290 1.00 89.25 436 SER A CA 1
ATOM 3072 C C . SER A 1 436 ? 30.250 -7.204 -52.211 1.00 89.25 436 SER A C 1
ATOM 3074 O O . SER A 1 436 ? 29.676 -6.147 -52.467 1.00 89.25 436 SER A O 1
ATOM 3076 N N . PRO A 1 437 ? 31.450 -7.519 -52.737 1.00 88.88 437 PRO A N 1
ATOM 3077 C CA . PRO A 1 437 ? 32.151 -6.638 -53.668 1.00 88.88 437 PRO A CA 1
ATOM 3078 C C . PRO A 1 437 ? 31.262 -6.217 -54.844 1.00 88.88 437 PRO A C 1
ATOM 3080 O O . PRO A 1 437 ? 30.647 -7.060 -55.502 1.00 88.88 437 PRO A O 1
ATOM 3083 N N . LEU A 1 438 ? 31.194 -4.910 -55.086 1.00 86.75 438 LEU A N 1
ATOM 3084 C CA . LEU A 1 438 ? 30.512 -4.319 -56.226 1.00 86.75 438 LEU A CA 1
ATOM 3085 C C . LEU A 1 438 ? 31.417 -4.427 -57.456 1.00 86.75 438 LEU A C 1
ATOM 3087 O O . LEU A 1 438 ? 32.491 -3.829 -57.514 1.00 86.75 438 LEU A O 1
ATOM 3091 N N . GLU A 1 439 ? 30.966 -5.189 -58.447 1.00 82.88 439 GLU A N 1
ATOM 3092 C CA . GLU A 1 439 ? 31.652 -5.310 -59.732 1.00 82.88 439 GLU A CA 1
ATOM 3093 C C . GLU A 1 439 ? 31.319 -4.095 -60.605 1.00 82.88 439 GLU A C 1
ATOM 3095 O O . GLU A 1 439 ? 30.199 -3.959 -61.106 1.00 82.88 439 GLU A O 1
ATOM 3100 N N . CYS A 1 440 ? 32.295 -3.209 -60.795 1.00 85.44 440 CYS A N 1
ATOM 3101 C CA . CYS A 1 440 ? 32.171 -2.088 -61.719 1.00 85.44 440 CYS A CA 1
ATOM 3102 C C . CYS A 1 440 ? 32.472 -2.564 -63.137 1.00 85.44 440 CYS A C 1
ATOM 3104 O O . CYS A 1 440 ? 33.588 -2.977 -63.447 1.00 85.44 440 CYS A O 1
ATOM 3106 N N . THR A 1 441 ? 31.454 -2.542 -63.990 1.00 84.94 441 THR A N 1
ATOM 3107 C CA . THR A 1 441 ? 31.586 -2.910 -65.399 1.00 84.94 441 THR A CA 1
ATOM 3108 C C . THR A 1 441 ? 32.306 -1.816 -66.178 1.00 84.94 441 THR A C 1
ATOM 3110 O O . THR A 1 441 ? 31.981 -0.645 -66.000 1.00 84.94 441 THR A O 1
ATOM 3113 N N . ASP A 1 442 ? 33.212 -2.229 -67.063 1.00 84.00 442 ASP A N 1
ATOM 3114 C CA . ASP A 1 442 ? 33.845 -1.389 -68.088 1.00 84.00 442 ASP A CA 1
ATOM 3115 C C . ASP A 1 442 ? 32.767 -0.637 -68.891 1.00 84.00 442 ASP A C 1
ATOM 3117 O O . ASP A 1 442 ? 31.842 -1.261 -69.430 1.00 84.00 442 ASP A O 1
ATOM 3121 N N . ASP A 1 443 ? 32.845 0.696 -68.915 1.00 87.88 443 ASP A N 1
ATOM 3122 C CA . ASP A 1 443 ? 31.881 1.556 -69.614 1.00 87.88 443 ASP A CA 1
ATOM 3123 C C . ASP A 1 443 ? 32.070 1.556 -71.146 1.00 87.88 443 ASP A C 1
ATOM 3125 O O . ASP A 1 443 ? 31.265 2.137 -71.883 1.00 87.88 443 ASP A O 1
ATOM 3129 N N . GLY A 1 444 ? 33.093 0.851 -71.637 1.00 87.81 444 GLY A N 1
ATOM 3130 C CA . GLY A 1 444 ? 33.443 0.732 -73.044 1.00 87.81 444 GLY A CA 1
ATOM 3131 C C . GLY A 1 444 ? 34.176 1.953 -73.597 1.00 87.81 444 GLY A C 1
ATOM 3132 O O . GLY A 1 444 ? 34.375 2.026 -74.815 1.00 87.81 444 GLY A O 1
ATOM 3133 N N . ASN A 1 445 ? 34.567 2.911 -72.753 1.00 89.56 445 ASN A N 1
ATOM 3134 C CA . ASN A 1 445 ? 35.329 4.084 -73.150 1.00 89.56 445 ASN A CA 1
ATOM 3135 C C . ASN A 1 445 ? 36.834 3.859 -72.899 1.00 89.56 445 ASN A C 1
ATOM 3137 O O . ASN A 1 445 ? 37.288 3.858 -71.760 1.00 89.56 445 ASN A O 1
ATOM 3141 N N . PRO A 1 446 ? 37.678 3.769 -73.945 1.00 89.56 446 PRO A N 1
ATOM 3142 C CA . PRO A 1 446 ? 39.124 3.606 -73.760 1.00 89.56 446 PRO A CA 1
ATOM 3143 C C . PRO A 1 446 ? 39.789 4.791 -73.031 1.00 89.56 446 PRO A C 1
ATOM 3145 O O . PRO A 1 446 ? 40.940 4.688 -72.600 1.00 89.56 446 PRO A O 1
ATOM 3148 N N . CYS A 1 447 ? 39.083 5.920 -72.904 1.00 93.69 447 CYS A N 1
ATOM 3149 C CA . CYS A 1 447 ? 39.548 7.142 -72.259 1.00 93.69 447 CYS A CA 1
ATOM 3150 C C . CYS A 1 447 ? 39.150 7.311 -70.798 1.00 93.69 447 CYS A C 1
ATOM 3152 O O . CYS A 1 447 ? 39.391 8.378 -70.223 1.00 93.69 447 CYS A O 1
ATOM 3154 N N . THR A 1 448 ? 38.605 6.274 -70.179 1.00 93.06 448 THR A N 1
ATOM 3155 C CA . THR A 1 448 ? 38.352 6.193 -68.740 1.00 93.06 448 THR A CA 1
ATOM 3156 C C . THR A 1 448 ? 39.107 5.001 -68.151 1.00 93.06 448 THR A C 1
ATOM 3158 O O . THR A 1 448 ? 39.615 4.136 -68.862 1.00 93.06 448 THR A O 1
ATOM 3161 N N . ASN A 1 449 ? 39.310 5.013 -66.836 1.00 90.38 449 ASN A N 1
ATOM 3162 C CA . ASN A 1 449 ? 39.762 3.836 -66.101 1.00 90.38 449 ASN A CA 1
ATOM 3163 C C . ASN A 1 449 ? 38.644 3.426 -65.154 1.00 90.38 449 ASN A C 1
ATOM 3165 O O . ASN A 1 449 ? 38.376 4.149 -64.198 1.00 90.38 449 ASN A O 1
ATOM 3169 N N . ASP A 1 450 ? 38.032 2.275 -65.383 1.00 90.44 450 ASP A N 1
ATOM 3170 C CA . ASP A 1 450 ? 36.957 1.777 -64.535 1.00 90.44 450 ASP A CA 1
ATOM 3171 C C . ASP A 1 450 ? 37.540 1.114 -63.293 1.00 90.44 450 ASP A C 1
ATOM 3173 O O . ASP A 1 450 ? 38.290 0.135 -63.359 1.00 90.44 450 ASP A O 1
ATOM 3177 N N . TYR A 1 451 ? 37.201 1.648 -62.130 1.00 89.69 451 TYR A N 1
ATOM 3178 C CA . TYR A 1 451 ? 37.469 0.976 -60.870 1.00 89.69 451 TYR A CA 1
ATOM 3179 C C . TYR A 1 451 ? 36.450 1.405 -59.830 1.00 89.69 451 TYR A C 1
ATOM 3181 O O . TYR A 1 451 ? 35.695 2.362 -60.003 1.00 89.69 451 TYR A O 1
ATOM 3189 N N . CYS A 1 452 ? 36.435 0.675 -58.725 1.00 91.94 452 CYS A N 1
ATOM 3190 C CA . CYS A 1 452 ? 35.594 1.037 -57.611 1.00 91.94 452 CYS A CA 1
ATOM 3191 C C . CYS A 1 452 ? 36.355 1.899 -56.600 1.00 91.94 452 CYS A C 1
ATOM 3193 O O . CYS A 1 452 ? 37.380 1.473 -56.058 1.00 91.94 452 CYS A O 1
ATOM 3195 N N . ASP A 1 453 ? 35.852 3.104 -56.346 1.00 90.56 453 ASP A N 1
ATOM 3196 C CA . ASP A 1 453 ? 36.328 3.994 -55.294 1.00 90.56 453 ASP A CA 1
ATOM 3197 C C . ASP A 1 453 ? 35.512 3.771 -54.008 1.00 90.56 453 ASP A C 1
ATOM 3199 O O . ASP A 1 453 ? 34.294 3.958 -54.022 1.00 90.56 453 ASP A O 1
ATOM 3203 N N . PRO A 1 454 ? 36.136 3.408 -52.873 1.00 89.19 454 PRO A N 1
ATOM 3204 C CA . PRO A 1 454 ? 35.402 3.104 -51.645 1.00 89.19 454 PRO A CA 1
ATOM 3205 C C . PRO A 1 454 ? 34.512 4.229 -51.101 1.00 89.19 454 PRO A C 1
ATOM 3207 O O . PRO A 1 454 ? 33.626 3.955 -50.301 1.00 89.19 454 PRO A O 1
ATOM 3210 N N . ALA A 1 455 ? 34.720 5.488 -51.496 1.00 89.12 455 ALA A N 1
ATOM 3211 C CA . ALA A 1 455 ? 33.880 6.607 -51.074 1.00 89.12 455 ALA A CA 1
ATOM 3212 C C . ALA A 1 455 ? 32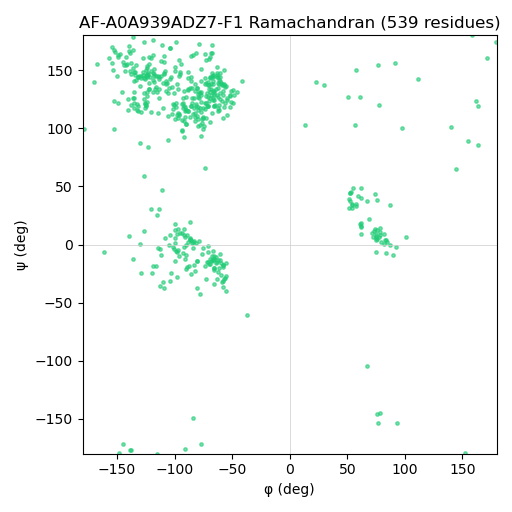.809 6.984 -52.112 1.00 89.12 455 ALA A C 1
ATOM 3214 O O . ALA A 1 455 ? 31.774 7.534 -51.742 1.00 89.12 455 ALA A O 1
ATOM 3215 N N . GLN A 1 456 ? 33.061 6.741 -53.401 1.00 87.81 456 GLN A N 1
ATOM 3216 C CA . GLN A 1 456 ? 32.198 7.197 -54.503 1.00 87.81 456 GLN A CA 1
ATOM 3217 C C . GLN A 1 456 ? 31.473 6.061 -55.241 1.00 87.81 456 GLN A C 1
ATOM 3219 O O . GLN A 1 456 ? 30.581 6.334 -56.042 1.00 87.81 456 GLN A O 1
ATOM 3224 N N . GLY A 1 457 ? 31.822 4.806 -54.962 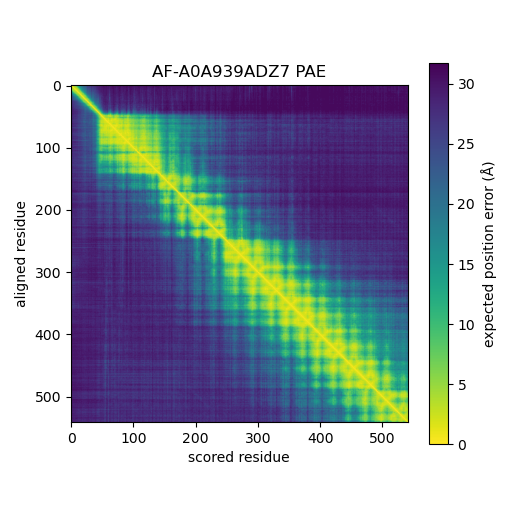1.00 88.69 457 GLY A N 1
ATOM 3225 C CA . GLY A 1 457 ? 31.352 3.632 -55.690 1.00 88.69 457 GLY A CA 1
ATOM 3226 C C . GLY A 1 457 ? 32.043 3.484 -57.041 1.00 88.69 457 GLY A C 1
ATOM 3227 O O . GLY A 1 457 ? 33.226 3.795 -57.180 1.00 88.69 457 GLY A O 1
ATOM 3228 N N . CYS A 1 458 ? 31.332 2.981 -58.047 1.00 91.06 458 CYS A N 1
ATOM 3229 C CA . CYS A 1 458 ? 31.905 2.836 -59.383 1.00 91.06 458 CYS A CA 1
ATOM 3230 C C . CYS A 1 458 ? 32.234 4.196 -59.997 1.00 91.06 458 CYS A C 1
ATOM 3232 O O . CYS A 1 458 ? 31.353 5.038 -60.183 1.00 91.06 458 CYS A O 1
ATOM 3234 N N . VAL A 1 459 ? 33.512 4.392 -60.320 1.00 92.12 459 VAL A N 1
ATOM 3235 C CA . VAL A 1 459 ? 34.021 5.613 -60.936 1.00 92.12 459 VAL A CA 1
ATOM 3236 C C . VAL A 1 459 ? 34.719 5.298 -62.253 1.00 92.12 459 VAL A C 1
ATOM 3238 O O . VAL A 1 459 ? 35.354 4.257 -62.414 1.00 92.12 459 VAL A O 1
ATOM 3241 N N . HIS A 1 460 ? 34.626 6.252 -63.177 1.00 91.44 460 HIS A N 1
ATOM 3242 C CA . HIS A 1 460 ? 35.208 6.179 -64.518 1.00 91.44 460 HIS A CA 1
ATOM 3243 C C . HIS A 1 460 ? 36.079 7.424 -64.782 1.00 91.44 460 HIS A C 1
ATOM 3245 O O . HIS A 1 460 ? 35.762 8.237 -65.654 1.00 91.44 460 HIS A O 1
ATOM 3251 N N . PRO A 1 461 ? 37.124 7.698 -63.973 1.00 90.69 461 PRO A N 1
ATOM 3252 C CA . PRO A 1 461 ? 37.956 8.878 -64.168 1.00 90.69 461 PRO A CA 1
ATOM 3253 C C . PRO A 1 461 ? 38.666 8.850 -65.520 1.00 90.69 461 PRO A C 1
ATOM 3255 O O . PRO A 1 461 ? 39.199 7.825 -65.946 1.00 90.69 461 PRO A O 1
ATOM 3258 N N . ALA A 1 462 ? 38.708 10.018 -66.159 1.00 93.00 462 ALA A N 1
ATOM 3259 C CA . ALA A 1 462 ? 39.402 10.216 -67.421 1.00 93.00 462 ALA A CA 1
ATOM 3260 C C . ALA A 1 462 ? 40.890 9.842 -67.318 1.00 93.00 462 ALA A C 1
ATOM 3262 O O . ALA A 1 462 ? 41.566 10.201 -66.349 1.00 93.00 462 ALA A O 1
ATOM 3263 N N . ASN A 1 463 ? 41.403 9.175 -68.348 1.00 89.25 463 ASN A N 1
ATOM 3264 C CA . ASN A 1 463 ? 42.817 8.857 -68.506 1.00 89.25 463 ASN A CA 1
ATOM 3265 C C . ASN A 1 463 ? 43.434 9.664 -69.672 1.00 89.25 463 ASN A C 1
ATOM 3267 O O . ASN A 1 463 ? 42.727 10.340 -70.418 1.00 89.25 463 ASN A O 1
ATOM 3271 N N . ASP A 1 464 ? 44.762 9.595 -69.808 1.00 92.62 464 ASP A N 1
ATOM 3272 C CA . ASP A 1 464 ? 45.526 10.230 -70.899 1.00 92.62 464 ASP A CA 1
ATOM 3273 C C . ASP A 1 464 ? 46.207 9.175 -71.804 1.00 92.62 464 ASP A C 1
ATOM 3275 O O . ASP A 1 464 ? 47.272 9.415 -72.390 1.00 92.62 464 ASP A O 1
ATOM 3279 N N . LEU A 1 465 ? 45.650 7.959 -71.859 1.00 91.31 465 LEU A N 1
ATOM 3280 C CA . LEU A 1 465 ? 46.199 6.851 -72.641 1.00 91.31 465 LEU A CA 1
ATOM 3281 C C . LEU A 1 465 ? 45.963 7.053 -74.152 1.00 91.31 465 LEU A C 1
ATOM 3283 O O . LEU A 1 465 ? 45.170 7.906 -74.560 1.00 91.31 465 LEU A O 1
ATOM 3287 N N . PRO A 1 466 ? 46.687 6.312 -75.012 1.00 90.50 466 PRO A N 1
ATOM 3288 C CA . PRO A 1 466 ? 46.382 6.270 -76.437 1.00 90.50 466 PRO A CA 1
ATOM 3289 C C . PRO A 1 466 ? 44.974 5.722 -76.684 1.00 90.50 466 PRO A C 1
ATOM 3291 O O . PRO A 1 466 ? 44.572 4.748 -76.049 1.00 90.50 466 PRO A O 1
ATOM 3294 N N . CYS A 1 467 ? 44.273 6.308 -77.646 1.00 92.38 467 CYS A N 1
ATOM 3295 C CA . CYS A 1 467 ? 42.959 5.864 -78.104 1.00 92.38 467 CYS A CA 1
ATOM 3296 C C . CYS A 1 467 ? 42.884 5.940 -79.635 1.00 92.38 467 CYS A C 1
ATOM 3298 O O . CYS A 1 467 ? 43.887 6.234 -80.282 1.00 92.38 467 CYS A O 1
ATOM 3300 N N . ASP A 1 468 ? 41.716 5.632 -80.192 1.00 89.94 468 ASP A N 1
ATOM 3301 C CA . ASP A 1 468 ? 41.397 5.772 -81.613 1.00 89.94 468 ASP A CA 1
ATOM 3302 C C . ASP A 1 468 ? 40.128 6.628 -81.714 1.00 89.94 468 ASP A C 1
ATOM 3304 O O . ASP A 1 468 ? 39.102 6.288 -81.115 1.00 89.94 468 ASP A O 1
ATOM 3308 N N . ASP A 1 469 ? 40.210 7.768 -82.401 1.00 86.44 469 ASP A N 1
ATOM 3309 C CA . ASP A 1 469 ? 39.085 8.696 -82.570 1.00 86.44 469 ASP A CA 1
ATOM 3310 C C . ASP A 1 469 ? 38.156 8.289 -83.731 1.00 86.44 469 ASP A C 1
ATOM 3312 O O . ASP A 1 469 ? 37.177 8.976 -84.038 1.00 86.44 469 ASP A O 1
ATOM 3316 N N . GLY A 1 470 ? 38.451 7.158 -84.378 1.00 86.31 470 GLY A N 1
ATOM 3317 C CA . GLY A 1 470 ? 37.737 6.635 -85.533 1.00 86.31 470 GLY A CA 1
ATOM 3318 C C . GLY A 1 470 ? 38.031 7.389 -86.829 1.00 86.31 470 GLY A C 1
ATOM 3319 O O . GLY A 1 470 ? 37.418 7.069 -87.853 1.00 86.31 470 GLY A O 1
ATOM 3320 N N . ASN A 1 471 ? 38.935 8.375 -86.823 1.00 85.94 471 ASN A N 1
ATOM 3321 C CA . ASN A 1 471 ? 39.354 9.095 -88.015 1.00 85.94 471 ASN A CA 1
ATOM 3322 C C . ASN A 1 471 ? 40.668 8.502 -88.554 1.00 85.94 471 ASN A C 1
ATOM 3324 O O . ASN A 1 471 ? 41.747 8.747 -88.020 1.00 85.94 471 ASN A O 1
ATOM 3328 N N . PRO A 1 472 ? 40.630 7.794 -89.694 1.00 83.38 472 PRO A N 1
ATOM 3329 C CA . PRO A 1 472 ? 41.814 7.138 -90.243 1.00 83.38 472 PRO A CA 1
ATOM 3330 C C . PRO A 1 472 ? 42.898 8.116 -90.739 1.00 83.38 472 PRO A C 1
ATOM 3332 O O . PRO A 1 472 ? 43.997 7.685 -91.083 1.00 83.38 472 PRO A O 1
ATOM 3335 N N . CYS A 1 473 ? 42.604 9.420 -90.816 1.00 84.94 473 CYS A N 1
ATOM 3336 C CA . CYS A 1 473 ? 43.547 10.456 -91.239 1.00 84.94 473 CYS A CA 1
ATOM 3337 C C . CYS A 1 473 ? 44.321 11.109 -90.089 1.00 84.94 473 CYS A C 1
ATOM 3339 O O . CYS A 1 473 ? 45.164 11.976 -90.344 1.00 84.94 473 CYS A O 1
ATOM 3341 N N . THR A 1 474 ? 44.047 10.735 -88.843 1.00 87.06 474 THR A N 1
ATOM 3342 C CA . THR A 1 474 ? 44.767 11.203 -87.657 1.00 87.06 474 THR A CA 1
ATOM 3343 C C . THR A 1 474 ? 45.565 10.057 -87.054 1.00 87.06 474 THR A C 1
ATOM 3345 O O . THR A 1 474 ? 45.234 8.885 -87.197 1.00 87.06 474 THR A O 1
ATOM 3348 N N . THR A 1 475 ? 46.734 10.385 -86.503 1.00 85.44 475 THR A N 1
ATOM 3349 C CA . THR A 1 475 ? 47.614 9.402 -85.869 1.00 85.44 475 THR A CA 1
ATOM 3350 C C . THR A 1 475 ? 48.099 9.924 -84.529 1.00 85.44 475 THR A C 1
ATOM 3352 O O . THR A 1 475 ? 48.427 11.105 -84.374 1.00 85.44 475 THR A O 1
ATOM 3355 N N . GLY A 1 476 ? 48.192 9.014 -83.559 1.00 86.19 476 GLY A N 1
ATOM 3356 C CA . GLY A 1 476 ? 48.591 9.355 -82.197 1.00 86.19 476 GLY A CA 1
ATOM 3357 C C . GLY A 1 476 ? 47.481 10.044 -81.407 1.00 86.19 476 GLY A C 1
ATOM 3358 O O . GLY A 1 476 ? 47.786 10.964 -80.642 1.00 86.19 476 GLY A O 1
ATOM 3359 N N . ASP A 1 477 ? 46.234 9.611 -81.603 1.00 90.88 477 ASP A N 1
ATOM 3360 C CA . ASP A 1 477 ? 45.077 10.075 -80.841 1.00 90.88 477 ASP A CA 1
ATOM 3361 C C . ASP A 1 477 ? 45.252 9.723 -79.363 1.00 90.88 477 ASP A C 1
ATOM 3363 O O . ASP A 1 477 ? 45.884 8.726 -78.980 1.00 90.88 477 ASP A O 1
ATOM 3367 N N . LYS A 1 478 ? 44.767 10.619 -78.509 1.00 92.19 478 LYS A N 1
ATOM 3368 C CA . LYS A 1 478 ? 44.957 10.519 -77.064 1.00 92.19 478 LYS A CA 1
ATOM 3369 C C . LYS A 1 478 ? 43.694 10.886 -76.343 1.00 92.19 478 LYS A C 1
ATOM 3371 O O . LYS A 1 478 ? 42.942 11.755 -76.770 1.00 92.19 478 LYS A O 1
ATOM 3376 N N . CYS A 1 479 ? 43.525 10.271 -75.196 1.00 93.56 479 CYS A N 1
ATOM 3377 C CA . CYS A 1 479 ? 42.466 10.637 -74.296 1.00 93.56 479 CYS A CA 1
ATOM 3378 C C . CYS A 1 479 ? 42.748 12.001 -73.675 1.00 93.56 479 CYS A C 1
ATOM 3380 O O . CYS A 1 479 ? 43.884 12.330 -73.322 1.00 93.56 479 CYS A O 1
ATOM 3382 N N . LYS A 1 480 ? 41.705 12.825 -73.591 1.00 93.00 480 LYS A N 1
ATOM 3383 C CA . LYS A 1 480 ? 41.726 14.079 -72.849 1.00 93.00 480 LYS A CA 1
ATOM 3384 C C . LYS A 1 480 ? 40.335 14.364 -72.310 1.00 93.00 480 LYS A C 1
ATOM 3386 O O . LYS A 1 480 ? 39.387 14.508 -73.071 1.00 93.00 480 LYS A O 1
ATOM 3391 N N . ALA A 1 481 ? 40.238 14.504 -70.989 1.00 90.12 481 ALA A N 1
ATOM 3392 C CA . ALA A 1 481 ? 38.979 14.791 -70.296 1.00 90.12 481 ALA A CA 1
ATOM 3393 C C . ALA A 1 481 ? 37.840 13.793 -70.615 1.00 90.12 481 ALA A C 1
ATOM 3395 O O . ALA A 1 481 ? 36.678 14.181 -70.650 1.00 90.12 481 ALA A O 1
ATOM 3396 N N . GLY A 1 482 ? 38.181 12.515 -70.820 1.00 89.81 482 GLY A N 1
ATOM 3397 C CA . GLY A 1 482 ? 37.218 11.429 -71.041 1.00 89.81 482 GLY A CA 1
ATOM 3398 C C . GLY A 1 482 ? 36.805 11.234 -72.500 1.00 89.81 482 GLY A C 1
ATOM 3399 O O . GLY A 1 482 ? 36.044 10.319 -72.792 1.00 89.81 482 GLY A O 1
ATOM 3400 N N . GLU A 1 483 ? 37.325 12.046 -73.419 1.00 92.50 483 GLU A N 1
ATOM 3401 C CA . GLU A 1 483 ? 37.079 11.919 -74.855 1.00 92.50 483 GLU A CA 1
ATOM 3402 C C . GLU A 1 483 ? 38.381 11.597 -75.591 1.00 92.50 483 GLU A C 1
ATOM 3404 O O . GLU A 1 483 ? 39.457 12.083 -75.223 1.00 92.50 483 GLU A O 1
ATOM 3409 N N . CYS A 1 484 ? 38.284 10.790 -76.649 1.00 92.50 484 CYS A N 1
ATOM 3410 C CA . CYS A 1 484 ? 39.406 10.573 -77.549 1.00 92.50 484 CYS A CA 1
ATOM 3411 C C . CYS A 1 484 ? 39.551 11.786 -78.469 1.00 92.50 484 CYS A C 1
ATOM 3413 O O . CYS A 1 484 ? 38.654 12.076 -79.262 1.00 92.50 484 CYS A O 1
ATOM 3415 N N . ILE A 1 485 ? 40.657 12.521 -78.340 1.00 90.69 485 ILE A N 1
ATOM 3416 C CA . ILE A 1 485 ? 40.936 13.678 -79.187 1.00 90.69 485 ILE A CA 1
ATOM 3417 C C . ILE A 1 485 ? 41.873 13.291 -80.343 1.00 90.69 485 ILE A C 1
ATOM 3419 O O . ILE A 1 485 ? 42.878 12.611 -80.100 1.00 90.69 485 ILE A O 1
ATOM 3423 N N . PRO A 1 486 ? 41.602 13.783 -81.568 1.00 87.50 486 PRO A N 1
ATOM 3424 C CA . PRO A 1 486 ? 42.446 13.520 -82.722 1.00 87.50 486 PRO A CA 1
ATOM 3425 C C . PRO A 1 486 ? 43.893 13.961 -82.495 1.00 87.50 486 PRO A C 1
ATOM 3427 O O . PRO A 1 486 ? 44.167 15.060 -81.989 1.00 87.50 486 PRO A O 1
ATOM 3430 N N . GLY A 1 487 ? 44.835 13.129 -82.917 1.00 82.62 487 GLY A N 1
ATOM 3431 C CA . GLY A 1 487 ? 46.253 13.435 -82.920 1.00 82.62 487 GLY A CA 1
ATOM 3432 C C . GLY A 1 487 ? 46.574 14.602 -83.856 1.00 82.62 487 GLY A C 1
ATOM 3433 O O . GLY A 1 487 ? 45.987 14.782 -84.920 1.00 82.62 487 GLY A O 1
ATOM 3434 N N . THR A 1 488 ? 47.564 15.414 -83.483 1.00 78.44 488 THR A N 1
ATOM 3435 C CA . THR A 1 488 ? 48.025 16.542 -84.315 1.00 78.44 488 THR A CA 1
ATOM 3436 C C . THR A 1 488 ? 48.884 16.107 -85.503 1.00 78.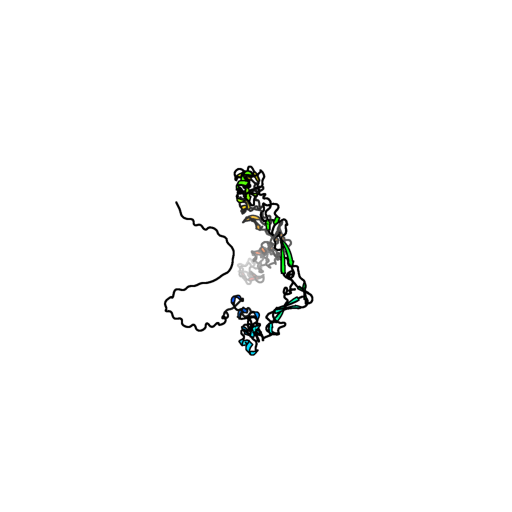44 488 THR A C 1
ATOM 3438 O O . THR A 1 488 ? 49.225 16.931 -86.352 1.00 78.44 488 THR A O 1
ATOM 3441 N N . SER A 1 489 ? 49.255 14.826 -85.560 1.00 74.19 489 SER A N 1
ATOM 3442 C CA . SER A 1 489 ? 49.976 14.237 -86.684 1.00 74.19 489 SER A CA 1
ATOM 3443 C C . SER A 1 489 ? 48.958 13.701 -87.683 1.00 74.19 489 SER A C 1
ATOM 3445 O O . SER A 1 489 ? 48.347 12.657 -87.459 1.00 74.19 489 SER A O 1
ATOM 3447 N N . LEU A 1 490 ? 48.764 14.439 -88.774 1.00 74.31 490 LEU A N 1
ATOM 3448 C CA . LEU A 1 490 ? 47.966 13.967 -89.901 1.00 74.31 490 LEU A CA 1
ATOM 3449 C C . LEU A 1 490 ? 48.689 12.815 -90.599 1.00 74.31 490 LEU A C 1
ATOM 3451 O O . LEU A 1 490 ? 49.919 12.818 -90.701 1.00 74.31 490 LEU A O 1
ATOM 3455 N N . PHE A 1 491 ? 47.915 11.851 -91.087 1.00 77.88 491 PHE A N 1
ATOM 3456 C CA . PHE A 1 491 ? 48.416 10.768 -91.919 1.00 77.88 491 PHE A CA 1
ATOM 3457 C C . PHE A 1 491 ? 49.110 11.362 -93.155 1.00 77.88 491 PHE A C 1
ATOM 3459 O O . PHE A 1 491 ? 48.500 12.109 -93.926 1.00 77.88 491 PHE A O 1
ATOM 3466 N N . ASP A 1 492 ? 50.412 11.096 -93.296 1.00 81.06 492 ASP A N 1
ATOM 3467 C CA . ASP A 1 492 ? 51.236 11.704 -94.340 1.00 81.06 492 ASP A CA 1
ATOM 3468 C C . ASP A 1 492 ? 50.918 11.076 -95.700 1.00 81.06 492 ASP A C 1
ATOM 3470 O O . ASP A 1 492 ? 51.365 9.974 -96.021 1.00 81.06 492 ASP A O 1
ATOM 3474 N N . CYS A 1 493 ? 50.133 11.801 -96.492 1.00 84.44 493 CYS A N 1
ATOM 3475 C CA . CYS A 1 493 ? 49.758 11.417 -97.846 1.00 84.44 493 CYS A CA 1
ATOM 3476 C C . CYS A 1 493 ? 50.706 11.955 -98.921 1.00 84.44 493 CYS A C 1
ATOM 3478 O O . CYS A 1 493 ? 50.357 11.914 -100.094 1.00 84.44 493 CYS A O 1
ATOM 3480 N N . ASN A 1 494 ? 51.885 12.468 -98.564 1.00 84.75 494 ASN A N 1
ATOM 3481 C CA . ASN A 1 494 ? 52.779 13.077 -99.540 1.00 84.75 494 ASN A CA 1
ATOM 3482 C C . ASN A 1 494 ? 53.352 12.046 -100.532 1.00 84.75 494 ASN A C 1
ATOM 3484 O O . ASN A 1 494 ? 54.174 11.200 -100.162 1.00 84.75 494 ASN A O 1
ATOM 3488 N N . ASP A 1 495 ? 52.977 12.138 -101.810 1.00 86.75 495 ASP A N 1
ATOM 3489 C CA . ASP A 1 495 ? 53.482 11.243 -102.868 1.00 86.75 495 ASP A CA 1
ATOM 3490 C C . ASP A 1 495 ? 54.824 11.707 -103.466 1.00 86.75 495 ASP A C 1
ATOM 3492 O O . ASP A 1 495 ? 55.399 11.051 -104.343 1.00 86.75 495 ASP A O 1
ATOM 3496 N N . LYS A 1 496 ? 55.360 12.817 -102.945 1.00 87.31 496 LYS A N 1
ATOM 3497 C CA . LYS A 1 496 ? 56.579 13.514 -103.375 1.00 87.31 496 LYS A CA 1
ATOM 3498 C C . LYS A 1 496 ? 56.506 14.049 -104.803 1.00 87.31 496 LYS A C 1
ATOM 3500 O O . LYS A 1 496 ? 57.547 14.413 -105.359 1.00 87.31 496 LYS A O 1
ATOM 3505 N N . ASN A 1 497 ? 55.319 14.128 -105.397 1.00 87.06 497 ASN A N 1
ATOM 3506 C CA . ASN A 1 497 ? 55.115 14.778 -106.676 1.00 87.06 497 ASN A CA 1
ATOM 3507 C C . ASN A 1 497 ? 54.765 16.261 -106.439 1.00 87.06 497 ASN A C 1
ATOM 3509 O O . ASN A 1 497 ? 53.708 16.582 -105.910 1.00 87.06 497 ASN A O 1
ATOM 3513 N N . PRO A 1 498 ? 55.615 17.216 -106.860 1.00 84.44 498 PRO A N 1
ATOM 3514 C CA . PRO A 1 498 ? 55.326 18.641 -106.669 1.00 84.44 498 PRO A CA 1
ATOM 3515 C C . PRO A 1 498 ? 54.076 19.112 -107.434 1.00 84.44 498 PRO A C 1
ATOM 3517 O O . PRO A 1 498 ? 53.548 20.184 -107.143 1.00 84.44 498 PRO A O 1
ATOM 3520 N N . CYS A 1 499 ? 53.598 18.319 -108.399 1.00 89.00 499 CYS A N 1
ATOM 3521 C CA . CYS A 1 499 ? 52.431 18.621 -109.221 1.00 89.00 499 CYS A CA 1
ATOM 3522 C C . CYS A 1 499 ? 51.109 18.053 -108.711 1.00 89.00 499 CYS A C 1
ATOM 3524 O O . CYS A 1 499 ? 50.098 18.126 -109.421 1.00 89.00 499 CYS A O 1
ATOM 3526 N N . THR A 1 500 ? 51.097 17.528 -107.492 1.00 89.62 500 THR A N 1
ATOM 3527 C CA . THR A 1 500 ? 49.895 17.113 -106.771 1.00 89.62 500 THR A CA 1
ATOM 3528 C C . THR A 1 500 ? 49.766 17.881 -105.460 1.00 89.62 500 THR A C 1
ATOM 3530 O O . THR A 1 500 ? 50.729 18.384 -104.882 1.00 89.62 500 THR A O 1
ATOM 3533 N N . SER A 1 501 ? 48.528 18.103 -105.041 1.00 87.19 501 SER A N 1
ATOM 3534 C CA . SER A 1 501 ? 48.176 18.562 -103.707 1.00 87.19 501 SER A CA 1
ATOM 3535 C C . SER A 1 501 ? 47.592 17.372 -102.969 1.00 87.19 501 SER A C 1
ATOM 3537 O O . SER A 1 501 ? 46.507 16.893 -103.305 1.00 87.19 501 SER A O 1
ATOM 3539 N N . ASP A 1 502 ? 48.352 16.893 -101.992 1.00 87.50 502 ASP A N 1
ATOM 3540 C CA . ASP A 1 502 ? 48.041 15.668 -101.277 1.00 87.50 502 ASP A CA 1
ATOM 3541 C C . ASP A 1 502 ? 47.132 15.954 -100.082 1.00 87.50 502 ASP A C 1
ATOM 3543 O O . ASP A 1 502 ? 47.359 16.884 -99.305 1.00 87.50 502 ASP A O 1
ATOM 3547 N N . SER A 1 503 ? 46.085 15.152 -99.930 1.00 86.44 503 SER A N 1
ATOM 3548 C CA . SER A 1 503 ? 45.160 15.217 -98.801 1.00 86.44 503 SER A CA 1
ATOM 3549 C C . SER A 1 503 ? 44.701 13.816 -98.412 1.00 86.44 503 SER A C 1
ATOM 3551 O O . SER A 1 503 ? 44.714 12.904 -99.231 1.00 86.44 503 SER A O 1
ATOM 3553 N N . CYS A 1 504 ? 44.308 13.627 -97.156 1.00 87.50 504 CYS A N 1
ATOM 3554 C CA . CYS A 1 504 ? 43.755 12.359 -96.693 1.00 87.50 504 CYS A CA 1
ATOM 3555 C C . CYS A 1 504 ? 42.223 12.417 -96.707 1.00 87.50 504 CYS A C 1
ATOM 3557 O O . CYS A 1 504 ? 41.618 13.392 -96.251 1.00 87.50 504 CYS A O 1
ATOM 3559 N N . ASN A 1 505 ? 41.583 11.375 -97.235 1.00 84.31 505 ASN A N 1
ATOM 3560 C CA . ASN A 1 505 ? 40.135 11.242 -97.226 1.00 84.31 505 ASN A CA 1
ATOM 3561 C C . ASN A 1 505 ? 39.645 10.830 -95.830 1.00 84.31 505 ASN A C 1
ATOM 3563 O O . ASN A 1 505 ? 39.775 9.674 -95.438 1.00 84.31 505 ASN A O 1
ATOM 3567 N N . ILE A 1 506 ? 39.005 11.758 -95.118 1.00 80.44 506 ILE A N 1
ATOM 3568 C CA . ILE A 1 506 ? 38.575 11.586 -93.717 1.00 80.44 506 ILE A CA 1
ATOM 3569 C C . ILE A 1 506 ? 37.627 10.406 -93.452 1.00 80.44 506 ILE A C 1
ATOM 3571 O O . ILE A 1 506 ? 37.449 10.019 -92.306 1.00 80.44 506 ILE A O 1
ATOM 3575 N N . GLN A 1 507 ? 36.982 9.848 -94.480 1.00 80.31 507 GLN A N 1
ATOM 3576 C CA . GLN A 1 507 ? 35.999 8.775 -94.311 1.00 80.31 507 GLN A CA 1
ATOM 3577 C C . GLN A 1 507 ? 36.550 7.392 -94.674 1.00 80.31 507 GLN A C 1
ATOM 3579 O O . GLN A 1 507 ? 36.038 6.385 -94.194 1.00 80.31 507 GLN A O 1
ATOM 3584 N N . SER A 1 508 ? 37.570 7.333 -95.529 1.00 80.56 508 SER A N 1
ATOM 3585 C CA . SER A 1 508 ? 38.158 6.072 -96.009 1.00 80.56 508 SER A CA 1
ATOM 3586 C C . SER A 1 508 ? 39.614 5.872 -95.591 1.00 80.56 508 SER A C 1
ATOM 3588 O O . SER A 1 508 ? 40.096 4.745 -95.638 1.00 80.56 508 SER A O 1
ATOM 3590 N N . GLY A 1 509 ? 40.319 6.934 -95.192 1.00 80.19 509 GLY A N 1
ATOM 3591 C CA . GLY A 1 509 ? 41.761 6.904 -94.939 1.00 80.19 509 GLY A CA 1
ATOM 3592 C C . GLY A 1 509 ? 42.614 6.859 -96.210 1.00 80.19 509 GLY A C 1
ATOM 3593 O O . GLY A 1 509 ? 43.829 6.707 -96.124 1.00 80.19 509 GLY A O 1
ATOM 3594 N N . GLU A 1 510 ? 42.006 6.964 -97.396 1.00 85.69 510 GLU A N 1
ATOM 3595 C CA . GLU A 1 510 ? 42.730 6.934 -98.668 1.00 85.69 510 GLU A CA 1
ATOM 3596 C C . GLU A 1 510 ? 43.425 8.271 -98.956 1.00 85.69 510 GLU A C 1
ATOM 3598 O O . GLU A 1 510 ? 42.858 9.346 -98.744 1.00 85.69 510 GLU A O 1
ATOM 3603 N N . CYS A 1 511 ? 44.642 8.209 -99.499 1.00 87.94 511 CYS A N 1
ATOM 3604 C CA . CYS A 1 511 ? 45.347 9.396 -99.964 1.00 87.94 511 CYS A CA 1
ATOM 3605 C C . CYS A 1 511 ? 44.798 9.872 -101.312 1.00 87.94 511 CYS A C 1
ATOM 3607 O O . CYS A 1 511 ? 44.684 9.111 -102.275 1.00 87.94 511 CYS A O 1
ATOM 3609 N N . LEU A 1 512 ? 44.461 11.156 -101.367 1.00 88.19 512 LEU A N 1
ATOM 3610 C CA . LEU A 1 512 ? 44.005 11.871 -102.548 1.00 88.19 512 LEU A CA 1
ATOM 3611 C C . LEU A 1 512 ? 45.139 12.769 -103.040 1.00 88.19 512 LEU A C 1
ATOM 3613 O O . LEU A 1 512 ? 45.690 13.543 -102.262 1.00 88.19 512 LEU A O 1
ATOM 3617 N N . HIS A 1 513 ? 45.435 12.700 -104.335 1.00 88.56 513 HIS A N 1
ATOM 3618 C CA . HIS A 1 513 ? 46.515 13.451 -104.979 1.00 88.56 513 HIS A CA 1
ATOM 3619 C C . HIS A 1 513 ? 45.929 14.290 -106.122 1.00 88.56 513 HIS A C 1
ATOM 3621 O O . HIS A 1 513 ? 45.878 13.853 -107.276 1.00 88.56 513 HIS A O 1
ATOM 3627 N N . GLU A 1 514 ? 45.404 15.478 -105.815 1.00 88.06 514 GLU A N 1
ATOM 3628 C CA . GLU A 1 514 ? 44.761 16.327 -106.827 1.00 88.06 514 GLU A CA 1
ATOM 3629 C C . GLU A 1 514 ? 45.801 17.101 -107.636 1.00 88.06 514 GLU A C 1
ATOM 3631 O O . GLU A 1 514 ? 46.727 17.678 -107.076 1.00 88.06 514 GLU A O 1
ATOM 3636 N N . TYR A 1 515 ? 45.660 17.148 -108.963 1.00 90.75 515 TYR A N 1
ATOM 3637 C CA . TYR A 1 515 ? 46.602 17.888 -109.802 1.00 90.75 515 TYR A CA 1
ATOM 3638 C C . TYR A 1 515 ? 46.580 19.376 -109.466 1.00 90.75 515 TYR A C 1
ATOM 3640 O O . TYR A 1 515 ? 45.533 20.021 -109.522 1.00 90.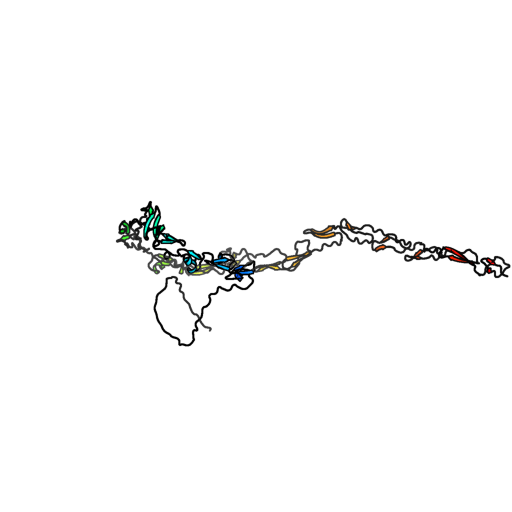75 515 TYR A O 1
ATOM 3648 N N . ASN A 1 516 ? 47.754 19.929 -109.186 1.00 83.38 516 ASN A N 1
ATOM 3649 C CA . ASN A 1 516 ? 47.915 21.349 -108.931 1.00 83.38 516 ASN A CA 1
ATOM 3650 C C . ASN A 1 516 ? 48.544 22.050 -110.148 1.00 83.38 516 ASN A C 1
ATOM 3652 O O . ASN A 1 516 ? 49.019 21.417 -111.094 1.00 83.38 516 ASN A O 1
ATOM 3656 N N . SER A 1 517 ? 48.530 23.380 -110.123 1.00 86.31 517 SER A N 1
ATOM 3657 C CA . SER A 1 517 ? 49.173 24.231 -111.129 1.00 86.31 517 SER A CA 1
ATOM 3658 C C . SER A 1 517 ? 50.341 25.023 -110.533 1.00 86.31 517 SER A C 1
ATOM 3660 O O . SER A 1 517 ? 50.567 26.173 -110.915 1.00 86.31 517 SER A O 1
ATOM 3662 N N . GLN A 1 518 ? 51.015 24.462 -109.526 1.00 85.56 518 GLN A N 1
ATOM 3663 C CA . GLN A 1 518 ? 52.149 25.114 -108.880 1.00 85.56 518 GLN A CA 1
ATOM 3664 C C . GLN A 1 518 ? 53.381 25.101 -109.801 1.00 85.56 518 GLN A C 1
ATOM 3666 O O . GLN A 1 518 ? 53.460 24.291 -110.732 1.00 85.56 518 GLN A O 1
ATOM 3671 N N . PRO A 1 519 ? 54.347 26.008 -109.574 1.00 84.94 519 PRO A N 1
ATOM 3672 C CA . PRO A 1 519 ? 55.658 25.900 -110.192 1.00 84.94 519 PRO A CA 1
ATOM 3673 C C . PRO A 1 519 ? 56.323 24.590 -109.772 1.00 84.94 519 PRO A C 1
ATOM 3675 O O . PRO A 1 519 ? 56.202 24.164 -108.622 1.00 84.94 519 PRO A O 1
ATOM 3678 N N . CYS A 1 520 ? 57.066 23.985 -110.684 1.00 87.44 520 CYS A N 1
ATOM 3679 C CA . CYS A 1 520 ? 57.843 22.783 -110.414 1.00 87.44 520 CYS A CA 1
ATOM 3680 C C . CYS A 1 520 ? 59.240 22.909 -111.033 1.00 87.44 520 CYS A C 1
ATOM 3682 O O . CYS A 1 520 ? 59.567 23.936 -111.621 1.00 87.44 520 CYS A O 1
ATOM 3684 N N . ASP A 1 521 ? 60.075 21.893 -110.835 1.00 86.06 521 ASP A N 1
ATOM 3685 C CA . ASP A 1 521 ? 61.394 21.765 -111.458 1.00 86.06 521 ASP A CA 1
ATOM 3686 C C . ASP A 1 521 ? 61.417 20.401 -112.150 1.00 86.06 521 ASP A C 1
ATOM 3688 O O . ASP A 1 521 ? 61.231 19.366 -111.497 1.00 86.06 521 ASP A O 1
ATOM 3692 N N . ASP A 1 522 ? 61.569 20.388 -113.472 1.00 80.75 522 ASP A N 1
ATOM 3693 C CA . ASP A 1 522 ? 61.624 19.145 -114.247 1.00 80.75 522 ASP A CA 1
ATOM 3694 C C . ASP A 1 522 ? 63.023 18.487 -114.216 1.00 80.75 522 ASP A C 1
ATOM 3696 O O . ASP A 1 522 ? 63.246 17.428 -114.814 1.00 80.75 522 ASP A O 1
ATOM 3700 N N . GLY A 1 523 ? 63.971 19.089 -113.489 1.00 83.12 523 GLY A N 1
ATOM 3701 C CA . GLY A 1 523 ? 65.363 18.671 -113.370 1.00 83.12 523 GLY A CA 1
ATOM 3702 C C . GLY A 1 523 ? 66.235 19.084 -114.559 1.00 83.12 523 GLY A C 1
ATOM 3703 O O . GLY A 1 523 ? 67.430 18.751 -114.584 1.00 83.12 523 GLY A O 1
ATOM 3704 N N . ASN A 1 524 ? 65.688 19.796 -115.549 1.00 83.25 524 ASN A N 1
ATOM 3705 C CA . ASN A 1 524 ? 66.395 20.258 -116.734 1.00 83.25 524 ASN A CA 1
ATOM 3706 C C . ASN A 1 524 ? 66.876 21.705 -116.567 1.00 83.25 524 ASN A C 1
ATOM 3708 O O . ASN A 1 524 ? 66.136 22.675 -116.633 1.00 83.25 524 ASN A O 1
ATOM 3712 N N . LYS A 1 525 ? 68.196 21.880 -116.471 1.00 82.69 525 LYS A N 1
ATOM 3713 C CA . LYS A 1 525 ? 68.821 23.207 -116.307 1.00 82.69 525 LYS A CA 1
ATOM 3714 C C . LYS A 1 525 ? 68.665 24.148 -117.512 1.00 82.69 525 LYS A C 1
ATOM 3716 O O . LYS A 1 525 ? 69.150 25.277 -117.449 1.00 82.69 525 LYS A O 1
ATOM 3721 N N . CYS A 1 526 ? 68.105 23.676 -118.626 1.00 83.19 526 CYS A N 1
ATOM 3722 C CA . CYS A 1 526 ? 67.892 24.468 -119.836 1.00 83.19 526 CYS A CA 1
ATOM 3723 C C . CYS A 1 526 ? 66.477 25.050 -119.951 1.00 83.19 526 CYS A C 1
ATOM 3725 O O . CYS A 1 526 ? 66.248 25.797 -120.898 1.00 83.19 526 CYS A O 1
ATOM 3727 N N . THR A 1 527 ? 65.564 24.730 -119.033 1.00 83.75 527 THR A N 1
ATOM 3728 C CA . THR A 1 527 ? 64.183 25.228 -119.021 1.00 83.75 527 THR A CA 1
ATOM 3729 C C . THR A 1 527 ? 63.971 26.127 -117.807 1.00 83.75 527 THR A C 1
ATOM 3731 O O . THR A 1 527 ? 64.592 25.946 -116.758 1.00 83.75 527 THR A O 1
ATOM 3734 N N . LEU A 1 528 ? 63.191 27.196 -117.983 1.00 79.81 528 LEU A N 1
ATOM 3735 C CA . LEU A 1 528 ? 62.850 28.133 -116.916 1.00 79.81 528 LEU A CA 1
ATOM 3736 C C . LEU A 1 528 ? 61.330 28.233 -116.801 1.00 79.81 528 LEU A C 1
ATOM 3738 O O . LEU A 1 528 ? 60.625 28.257 -117.806 1.00 79.81 528 LEU A O 1
ATOM 3742 N N . ALA A 1 529 ? 60.842 28.379 -115.566 1.00 82.00 529 ALA A N 1
ATOM 3743 C CA . ALA A 1 529 ? 59.415 28.459 -115.247 1.00 82.00 529 ALA A CA 1
ATOM 3744 C C . ALA A 1 529 ? 58.620 27.196 -115.635 1.00 82.00 529 ALA A C 1
ATOM 3746 O O . ALA A 1 529 ? 57.553 27.295 -116.244 1.00 82.00 529 ALA A O 1
ATOM 3747 N N . ASP A 1 530 ? 59.131 26.019 -115.259 1.00 86.19 530 ASP A N 1
ATOM 3748 C CA . ASP A 1 530 ? 58.393 24.766 -115.409 1.00 86.19 530 ASP A CA 1
ATOM 3749 C C . ASP A 1 530 ? 57.100 24.810 -114.587 1.00 86.19 530 ASP A C 1
ATOM 3751 O O . ASP A 1 530 ? 57.036 25.362 -113.479 1.00 86.19 530 ASP A O 1
ATOM 3755 N N . ALA A 1 531 ? 56.042 24.243 -115.156 1.00 87.56 531 ALA A N 1
ATOM 3756 C CA . ALA A 1 531 ? 54.707 24.322 -114.590 1.00 87.56 531 ALA A CA 1
ATOM 3757 C C . ALA A 1 531 ? 54.053 22.950 -114.546 1.00 87.56 531 ALA A C 1
ATOM 3759 O O . ALA A 1 531 ? 54.194 22.121 -115.451 1.00 87.56 531 ALA A O 1
ATOM 3760 N N . CYS A 1 532 ? 53.282 22.732 -113.491 1.00 89.88 532 CYS A N 1
ATOM 3761 C CA . CYS A 1 532 ? 52.488 21.531 -113.364 1.00 89.88 532 CYS A CA 1
ATOM 3762 C C . CYS A 1 532 ? 51.317 21.546 -114.349 1.00 89.88 532 CYS A C 1
ATOM 3764 O O . CYS A 1 532 ? 50.446 22.418 -114.307 1.00 89.88 532 CYS A O 1
ATOM 3766 N N . VAL A 1 533 ? 51.300 20.558 -115.248 1.00 86.69 533 VAL A N 1
ATOM 3767 C CA . VAL A 1 533 ? 50.233 20.342 -116.232 1.00 86.69 533 VAL A CA 1
ATOM 3768 C C . VAL A 1 533 ? 49.849 18.865 -116.214 1.00 86.69 533 VAL A C 1
ATOM 3770 O O . VAL A 1 533 ? 50.673 17.990 -116.480 1.00 86.69 533 VAL A O 1
ATOM 3773 N N . ASN A 1 534 ? 48.578 18.578 -115.915 1.00 86.06 534 ASN A N 1
ATOM 3774 C CA . ASN A 1 534 ? 48.030 17.216 -115.824 1.00 86.06 534 ASN A CA 1
ATOM 3775 C C . ASN A 1 534 ? 48.846 16.285 -114.899 1.00 86.06 534 ASN A C 1
ATOM 3777 O O . ASN A 1 534 ? 49.159 15.152 -115.268 1.00 86.06 534 ASN A O 1
ATOM 3781 N N . GLY A 1 535 ? 49.235 16.787 -113.721 1.00 84.56 535 GLY A N 1
ATOM 3782 C CA . GLY A 1 535 ? 49.935 16.006 -112.694 1.00 84.56 535 GLY A CA 1
ATOM 3783 C C . GLY A 1 535 ? 51.409 15.711 -112.982 1.00 84.56 535 GLY A C 1
ATOM 3784 O O . GLY A 1 535 ? 52.021 14.921 -112.265 1.00 84.56 535 GLY A O 1
ATOM 3785 N N . LYS A 1 536 ? 51.993 16.321 -114.021 1.00 86.81 536 LYS A N 1
ATOM 3786 C CA . LYS A 1 536 ? 53.419 16.210 -114.350 1.00 86.81 536 LYS A CA 1
ATOM 3787 C C . LYS A 1 536 ? 54.041 17.585 -114.494 1.00 86.81 536 LYS A C 1
ATOM 3789 O O . LYS A 1 536 ? 53.406 18.501 -115.015 1.00 86.81 536 LYS A O 1
ATOM 3794 N N . CYS A 1 537 ? 55.300 17.691 -114.088 1.00 87.81 537 CYS A N 1
ATOM 3795 C CA . CYS A 1 537 ? 56.076 18.886 -114.347 1.00 87.81 537 CYS A CA 1
ATOM 3796 C C . CYS A 1 537 ? 56.390 18.957 -115.840 1.00 87.81 537 CYS A C 1
ATOM 3798 O O . CYS A 1 537 ? 56.974 18.019 -116.391 1.00 87.81 537 CYS A O 1
ATOM 3800 N N . GLN A 1 538 ? 55.926 20.011 -116.508 1.00 86.75 538 GLN A N 1
ATOM 3801 C CA . GLN A 1 538 ? 56.228 20.244 -117.912 1.00 86.75 538 GLN A CA 1
ATOM 3802 C C . GLN A 1 538 ? 57.268 21.356 -118.056 1.00 86.75 538 GLN A C 1
ATOM 3804 O O . GLN A 1 538 ? 57.104 22.399 -117.418 1.00 86.75 538 GLN A O 1
ATOM 3809 N N . PRO A 1 539 ? 58.288 21.149 -118.913 1.00 83.06 539 PRO A N 1
ATOM 3810 C CA . PRO A 1 539 ? 59.336 22.129 -119.133 1.00 83.06 539 PRO A CA 1
ATOM 3811 C C . PRO A 1 539 ? 58.770 23.459 -119.620 1.00 83.06 539 PRO A C 1
ATOM 3813 O O . PRO A 1 539 ? 57.964 23.499 -120.558 1.00 83.06 539 PRO A O 1
ATOM 3816 N N . GLY A 1 540 ? 59.221 24.538 -118.991 1.00 78.81 540 GLY A N 1
ATOM 3817 C CA . GLY A 1 540 ? 58.972 25.904 -119.427 1.00 78.81 540 GLY A CA 1
ATOM 3818 C C . GLY A 1 540 ? 59.847 26.317 -120.617 1.00 78.81 540 GLY A C 1
ATOM 3819 O O . GLY A 1 540 ? 60.517 25.498 -121.251 1.00 78.81 540 GLY A O 1
ATOM 3820 N N . SER A 1 541 ? 59.792 27.605 -120.962 1.00 73.44 541 SER A N 1
ATOM 3821 C CA . SER A 1 541 ? 60.478 28.191 -122.128 1.00 73.44 541 SER A CA 1
ATOM 3822 C C . SER A 1 541 ? 61.964 28.441 -121.926 1.00 73.44 541 SER A C 1
ATOM 3824 O O . SER A 1 541 ? 62.319 28.877 -120.805 1.00 73.44 541 SER A O 1
#

Mean predicted aligned error: 21.87 Å

Sequence (541 aa):
GLGLPLVLFLAGCGAAGIAPEPFISADGGELPPGAELVTGDTLDLSTPDIPDGPCTSDEDCKPFYCDTKSAVCVECLINAHCGPGYQCEKKECVLKSGGCTSDAQCTAAGLICDEELGECVECVEAKDCETGEYCLGGKCLAWQCTPGAKWCNGWVAMVCKEDGSALASQTDCDDSDECTVGDQCSNGECAQTKPKSCDDGNPCTDDSCDPKTGCYSQYNLAACDDGTECTTGDHCAEGKCLPGELVCQCSFQDDCLPKEDGDLCNGSLICKEGYCVVDEATVVLCPASENPCKVTQCQAGSGKCINVPLGEGTECDDANECTSDTVCVEGFCKGKKVTCTDGNPCTADSCDDKAGCLFDPLAGPCDDLDVCTFPDSCMDGVCIGKMLQCEDGNPCTENVCEPGVGCVSKPLTGPCEDGNGCTAGDTCIDSVCKGSPLECTDDGNPCTNDYCDPAQGCVHPANDLPCDDGNPCTTGDKCKAGECIPGTSLFDCNDKNPCTSDSCNIQSGECLHEYNSQPCDDGNKCTLADACVNGKCQPGS